Protein 1WPN (pdb70)

Structure (mmCIF, N/CA/C/O backbone):
data_1WPN
#
_entry.id   1WPN
#
_cell.length_a   48.140
_cell.length_b   60.970
_cell.length_c   74.060
_cell.angle_alpha   90.00
_cell.angle_beta   99.99
_cell.angle_gamma   90.00
#
_symmetry.space_group_name_H-M   'P 1 21 1'
#
loop_
_entity.id
_entity.type
_entity.pdbx_description
1 polymer 'Manganese-dependent inorganic pyrophosphatase'
2 non-polymer 'MANGANESE (II) ION'
3 non-polymer 'SULFATE ION'
4 water water
#
loop_
_atom_site.group_PDB
_atom_site.id
_atom_site.type_symbol
_atom_site.label_atom_id
_atom_site.label_alt_id
_atom_site.label_comp_id
_atom_site.label_asym_id
_atom_site.label_entity_id
_atom_site.label_seq_id
_atom_site.pdbx_PDB_ins_code
_atom_site.Cartn_x
_atom_site.Cartn_y
_atom_site.Cartn_z
_atom_site.occupancy
_atom_site.B_iso_or_equiv
_atom_site.auth_seq_id
_atom_site.auth_comp_id
_atom_site.auth_asym_id
_atom_site.auth_atom_id
_atom_site.pdbx_PDB_model_num
ATOM 1 N N . GLU A 1 2 ? 5.733 -17.024 6.899 1.00 28.69 2 GLU A N 1
ATOM 2 C CA . GLU A 1 2 ? 5.723 -16.104 5.734 1.00 27.52 2 GLU A CA 1
ATOM 3 C C . GLU A 1 2 ? 7.117 -15.492 5.457 1.00 24.75 2 GLU A C 1
ATOM 4 O O . GLU A 1 2 ? 7.837 -15.072 6.381 1.00 24.31 2 GLU A O 1
ATOM 10 N N . LYS A 1 3 ? 7.464 -15.426 4.176 1.00 20.73 3 LYS A N 1
ATOM 11 C CA . LYS A 1 3 ? 8.808 -15.002 3.761 1.00 19.07 3 LYS A CA 1
ATOM 12 C C . LYS A 1 3 ? 9.031 -13.514 3.951 1.00 17.83 3 LYS A C 1
ATOM 13 O O . LYS A 1 3 ? 8.188 -12.699 3.593 1.00 19.27 3 LYS A O 1
ATOM 19 N N . ILE A 1 4 ? 10.199 -13.160 4.480 1.00 15.63 4 ILE A N 1
ATOM 20 C CA . ILE A 1 4 ? 10.620 -11.756 4.537 1.00 15.27 4 ILE A CA 1
ATOM 21 C C . ILE A 1 4 ? 12.008 -11.595 3.904 1.00 13.22 4 ILE A C 1
ATOM 22 O O . ILE A 1 4 ? 12.795 -12.534 3.871 1.00 13.76 4 ILE A O 1
ATOM 27 N N . LEU A 1 5 ? 12.264 -10.402 3.373 1.00 11.19 5 LEU A N 1
ATOM 28 C CA . LEU A 1 5 ? 13.586 -10.020 2.911 1.00 9.44 5 LEU A CA 1
ATOM 29 C C . LEU A 1 5 ? 14.257 -9.075 3.880 1.00 9.19 5 LEU A C 1
ATOM 30 O O . LEU A 1 5 ? 13.590 -8.209 4.452 1.00 9.95 5 LEU A O 1
ATOM 35 N N . ILE A 1 6 ? 15.551 -9.251 4.082 1.00 9.10 6 ILE A N 1
ATOM 36 C CA . ILE A 1 6 ? 16.371 -8.386 4.988 1.00 8.44 6 ILE A CA 1
ATOM 37 C C . ILE A 1 6 ? 17.445 -7.750 4.126 1.00 8.47 6 ILE A C 1
ATOM 38 O O . ILE A 1 6 ? 18.181 -8.470 3.466 1.00 9.27 6 ILE A O 1
ATOM 43 N N . PHE A 1 7 ? 17.597 -6.430 4.162 1.00 8.10 7 PHE A N 1
ATOM 44 C CA . PHE A 1 7 ? 18.610 -5.790 3.310 1.00 8.36 7 PHE A CA 1
ATOM 45 C C . PHE A 1 7 ? 19.085 -4.496 3.959 1.00 7.64 7 PHE A C 1
ATOM 46 O O . PHE A 1 7 ? 18.345 -3.842 4.744 1.00 8.00 7 PHE A O 1
ATOM 54 N N . GLY A 1 8 ? 20.309 -4.128 3.598 1.00 7.73 8 GLY A N 1
ATOM 55 C CA . GLY A 1 8 ? 20.841 -2.811 3.861 1.00 7.47 8 GLY A CA 1
ATOM 56 C C . GLY A 1 8 ? 20.679 -1.880 2.667 1.00 8.29 8 GLY A C 1
ATOM 57 O O . GLY A 1 8 ? 19.768 -2.060 1.823 1.00 9.20 8 GLY A O 1
ATOM 58 N N . HIS A 1 9 ? 21.510 -0.835 2.669 1.00 7.61 9 HIS A N 1
ATOM 59 C CA . HIS A 1 9 ? 21.280 0.255 1.729 1.00 8.94 9 HIS A CA 1
ATOM 60 C C . HIS A 1 9 ? 21.803 0.022 0.302 1.00 9.08 9 HIS A C 1
ATOM 61 O O . HIS A 1 9 ? 22.612 -0.880 0.035 1.00 9.67 9 HIS A O 1
ATOM 68 N N A GLN A 1 10 ? 21.353 0.885 -0.610 0.50 10.45 10 GLN A N 1
ATOM 69 N N B GLN A 1 10 ? 21.359 0.900 -0.594 0.50 10.79 10 GLN A N 1
ATOM 70 C CA A GLN A 1 10 ? 21.953 1.024 -1.963 0.50 11.73 10 GLN A CA 1
ATOM 71 C CA B GLN A 1 10 ? 21.963 1.075 -1.931 0.50 12.43 10 GLN A CA 1
ATOM 72 C C A GLN A 1 10 ? 23.414 1.385 -1.800 0.50 12.00 10 GLN A C 1
ATOM 73 C C B GLN A 1 10 ? 23.437 1.369 -1.779 0.50 12.30 10 GLN A C 1
ATOM 74 O O A GLN A 1 10 ? 23.794 1.970 -0.792 0.50 12.28 10 GLN A O 1
ATOM 75 O O B GLN A 1 10 ? 23.854 1.883 -0.749 0.50 12.38 10 GLN A O 1
ATOM 86 N N . ASN A 1 11 ? 24.222 1.087 -2.823 1.00 12.67 11 ASN A N 1
ATOM 87 C CA . ASN A 1 11 ? 25.683 1.254 -2.733 1.00 13.21 11 ASN A CA 1
ATOM 88 C C . ASN A 1 11 ? 26.233 0.507 -1.500 1.00 12.27 11 ASN A C 1
ATOM 89 O O . ASN A 1 11 ? 26.725 1.111 -0.529 1.00 12.58 11 ASN A O 1
ATOM 94 N N . PRO A 1 12 ? 26.035 -0.800 -1.482 1.00 11.45 12 PRO A N 1
ATOM 95 C CA . PRO A 1 12 ? 26.295 -1.537 -0.232 1.00 12.14 12 PRO A CA 1
ATOM 96 C C . PRO A 1 12 ? 27.721 -1.437 0.282 1.00 10.47 12 PRO A C 1
ATOM 97 O O . PRO A 1 12 ? 28.677 -1.465 -0.562 1.00 12.12 12 PRO A O 1
ATOM 101 N N . ASP A 1 13 ? 27.851 -1.352 1.610 1.00 9.74 13 ASP A N 1
ATOM 102 C CA . ASP A 1 13 ? 29.144 -1.491 2.235 1.00 9.71 13 ASP A CA 1
ATOM 103 C C . ASP A 1 13 ? 29.135 -2.820 3.009 1.00 8.40 13 ASP A C 1
ATOM 104 O O . ASP A 1 13 ? 28.127 -3.546 3.053 1.00 8.89 13 ASP A O 1
ATOM 109 N N . THR A 1 14 ? 30.258 -3.102 3.652 1.00 8.63 14 THR A N 1
ATOM 110 C CA . THR A 1 14 ? 30.439 -4.360 4.321 1.00 8.85 14 THR A CA 1
ATOM 111 C C . THR A 1 14 ? 29.419 -4.536 5.454 1.00 8.93 14 THR A C 1
ATOM 112 O O . THR A 1 14 ? 28.875 -5.626 5.625 1.00 9.25 14 THR A O 1
ATOM 116 N N . ASP A 1 15 ? 29.113 -3.482 6.220 1.00 8.33 15 ASP A N 1
ATOM 117 C CA . ASP A 1 15 ? 28.122 -3.623 7.282 1.00 7.88 15 ASP A CA 1
ATOM 118 C C . ASP A 1 15 ? 26.760 -3.978 6.661 1.00 8.60 15 ASP A C 1
ATOM 119 O O . ASP A 1 15 ? 26.031 -4.806 7.197 1.00 8.77 15 ASP A O 1
ATOM 124 N N . THR A 1 16 ? 26.377 -3.302 5.576 1.00 7.56 16 THR A N 1
ATOM 125 C CA . THR A 1 16 ? 25.079 -3.546 4.994 1.00 8.59 16 THR A CA 1
ATOM 126 C C . THR A 1 16 ? 24.944 -4.956 4.442 1.00 8.45 16 THR A C 1
ATOM 127 O O . THR A 1 16 ? 23.829 -5.516 4.485 1.00 9.46 16 THR A O 1
ATOM 131 N N . ILE A 1 17 ? 26.033 -5.545 3.929 1.00 8.92 17 ILE A N 1
ATOM 132 C CA . ILE A 1 17 ? 25.926 -6.917 3.446 1.00 8.53 17 ILE A CA 1
ATOM 133 C C . ILE A 1 17 ? 25.975 -7.906 4.622 1.00 8.57 17 ILE A C 1
ATOM 134 O O . ILE A 1 17 ? 25.137 -8.814 4.729 1.00 9.32 17 ILE A O 1
ATOM 139 N N . CYS A 1 18 ? 26.962 -7.735 5.487 1.00 8.70 18 CYS A N 1
ATOM 140 C CA . CYS A 1 18 ? 27.210 -8.687 6.550 1.00 9.72 18 CYS A CA 1
ATOM 141 C C . CYS A 1 18 ? 26.093 -8.676 7.596 1.00 8.83 18 CYS A C 1
ATOM 142 O O . CYS A 1 18 ? 25.713 -9.744 8.097 1.00 9.75 18 CYS A O 1
ATOM 145 N N . SER A 1 19 ? 25.553 -7.489 7.911 1.00 8.96 19 SER A N 1
ATOM 146 C CA . SER A 1 19 ? 24.468 -7.424 8.894 1.00 8.89 19 SER A CA 1
ATOM 147 C C . SER A 1 19 ? 23.179 -8.011 8.320 1.00 8.12 19 SER A C 1
ATOM 148 O O . SER A 1 19 ? 22.397 -8.563 9.071 1.00 9.28 19 SER A O 1
ATOM 151 N N . ALA A 1 20 ? 22.943 -7.918 7.012 1.00 8.67 20 ALA A N 1
ATOM 152 C CA . ALA A 1 20 ? 21.767 -8.583 6.395 1.00 8.73 20 ALA A CA 1
ATOM 153 C C . ALA A 1 20 ? 21.928 -10.091 6.541 1.00 8.79 20 ALA A C 1
ATOM 154 O O . ALA A 1 20 ? 21.003 -10.769 6.945 1.00 8.46 20 ALA A O 1
ATOM 156 N N . ILE A 1 21 ? 23.114 -10.632 6.235 1.00 9.14 21 ILE A N 1
ATOM 157 C CA . ILE A 1 21 ? 23.347 -12.075 6.362 1.00 9.59 21 ILE A CA 1
ATOM 158 C C . ILE A 1 21 ? 23.213 -12.508 7.812 1.00 9.71 21 ILE A C 1
ATOM 159 O O . ILE A 1 21 ? 22.545 -13.507 8.101 1.00 10.57 21 ILE A O 1
ATOM 164 N N . ALA A 1 22 ? 23.804 -11.750 8.755 1.00 9.26 22 ALA A N 1
ATOM 165 C CA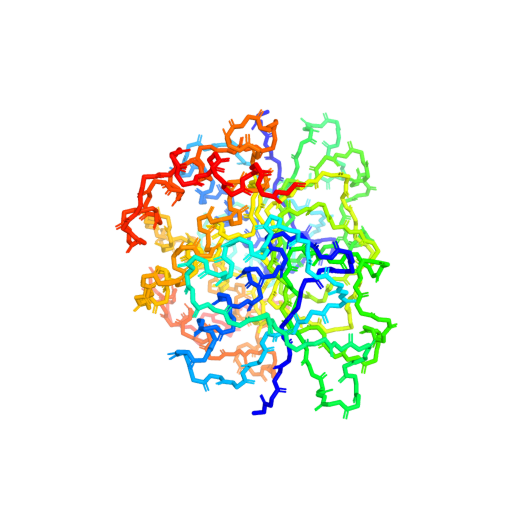 . ALA A 1 22 ? 23.790 -12.136 10.150 1.00 10.25 22 ALA A CA 1
ATOM 166 C C . ALA A 1 22 ? 22.390 -12.057 10.733 1.00 10.56 22 ALA A C 1
ATOM 167 O O . ALA A 1 22 ? 21.955 -12.988 11.437 1.00 12.05 22 ALA A O 1
ATOM 169 N N . TYR A 1 23 ? 21.637 -10.990 10.442 1.00 10.18 23 TYR A N 1
ATOM 170 C CA . TYR A 1 23 ? 20.309 -10.906 11.047 1.00 10.18 23 TYR A CA 1
ATOM 171 C C . TYR A 1 23 ? 19.381 -11.952 10.414 1.00 10.41 23 TYR A C 1
ATOM 172 O O . TYR A 1 23 ? 18.546 -12.515 11.104 1.00 12.04 23 TYR A O 1
ATOM 181 N N . ALA A 1 24 ? 19.544 -12.288 9.134 1.00 9.94 24 ALA A N 1
ATOM 182 C CA . ALA A 1 24 ? 18.721 -13.372 8.561 1.00 9.88 24 ALA A CA 1
ATOM 183 C C . ALA A 1 24 ? 19.054 -14.694 9.274 1.00 11.75 24 ALA A C 1
ATOM 184 O O . ALA A 1 24 ? 18.153 -15.498 9.557 1.00 12.67 24 ALA A O 1
ATOM 186 N N . ASP A 1 25 ? 20.325 -14.922 9.605 1.00 12.85 25 ASP A N 1
ATOM 187 C CA . ASP A 1 25 ? 20.711 -16.125 10.350 1.00 14.04 25 ASP A CA 1
ATOM 188 C C . ASP A 1 25 ? 20.025 -16.165 11.707 1.00 13.88 25 ASP A C 1
ATOM 189 O O . ASP A 1 25 ? 19.447 -17.204 12.091 1.00 16.36 25 ASP A O 1
ATOM 194 N N . LEU A 1 26 ? 20.058 -15.068 12.453 1.00 13.32 26 LEU A N 1
ATOM 195 C CA . LEU A 1 26 ? 19.384 -15.014 13.733 1.00 13.70 26 LEU A CA 1
ATOM 196 C C . LEU A 1 26 ? 17.906 -15.251 13.603 1.00 15.01 26 LEU A C 1
ATOM 197 O O . LEU A 1 26 ? 17.364 -16.091 14.342 1.00 16.30 26 LEU A O 1
ATOM 202 N N A LYS A 1 27 ? 17.253 -14.571 12.669 0.50 14.75 27 LYS A N 1
ATOM 203 N N B LYS A 1 27 ? 17.250 -14.557 12.667 0.50 14.54 27 LYS A N 1
ATOM 204 C CA A LYS A 1 27 ? 15.821 -14.755 12.443 0.50 15.64 27 LYS A CA 1
ATOM 205 C CA B LYS A 1 27 ? 15.796 -14.688 12.483 0.50 15.25 27 LYS A CA 1
ATOM 206 C C A LYS A 1 27 ? 15.509 -16.208 12.167 0.50 17.02 27 LYS A C 1
ATOM 207 C C B LYS A 1 27 ? 15.422 -16.118 12.056 0.50 16.94 27 LYS A C 1
ATOM 208 O O A LYS A 1 27 ? 14.612 -16.813 12.773 0.50 17.37 27 LYS A O 1
ATOM 209 O O B LYS A 1 27 ? 14.388 -16.632 12.512 0.50 17.70 27 LYS A O 1
ATOM 220 N N . ASN A 1 28 ? 16.258 -16.784 11.249 1.00 16.53 28 ASN A N 1
ATOM 221 C CA . ASN A 1 28 ? 16.014 -18.182 10.841 1.00 18.71 28 ASN A CA 1
ATOM 222 C C . ASN A 1 28 ? 16.233 -19.156 11.999 1.00 19.62 28 ASN A C 1
ATOM 223 O O . ASN A 1 28 ? 15.430 -20.098 12.177 1.00 21.35 28 ASN A O 1
ATOM 228 N N A LYS A 1 29 ? 17.285 -18.942 12.797 0.50 20.15 29 LYS A N 1
ATOM 229 N N B LYS A 1 29 ? 17.231 -18.899 12.844 0.50 20.47 29 LYS A N 1
ATOM 230 C CA A LYS A 1 29 ? 17.501 -19.750 13.999 0.50 21.30 29 LYS A CA 1
ATOM 231 C CA B LYS A 1 29 ? 17.465 -19.733 14.024 0.50 22.00 29 LYS A CA 1
ATOM 232 C C A LYS A 1 29 ? 16.285 -19.65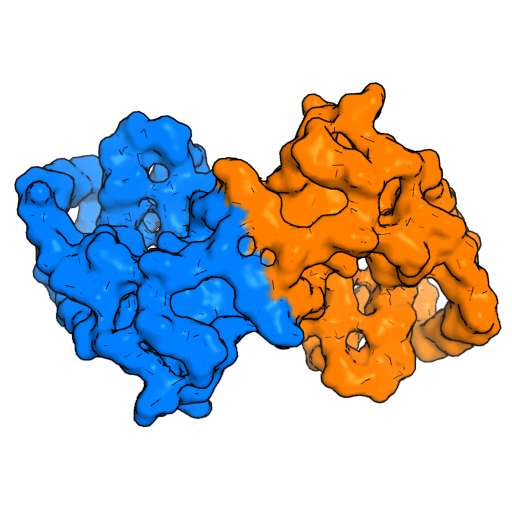0 14.938 0.50 22.05 29 LYS A C 1
ATOM 233 C C B LYS A 1 29 ? 16.413 -19.536 15.108 0.50 22.60 29 LYS A C 1
ATOM 234 O O A LYS A 1 29 ? 15.949 -20.648 15.600 0.50 23.49 29 LYS A O 1
ATOM 235 O O B LYS A 1 29 ? 16.349 -20.318 16.078 0.50 23.93 29 LYS A O 1
ATOM 246 N N . LEU A 1 30 ? 15.593 -18.506 14.963 1.00 23.24 30 LEU A N 1
ATOM 247 C CA . LEU A 1 30 ? 14.450 -18.260 15.870 1.00 24.45 30 LEU A CA 1
ATOM 248 C C . LEU A 1 30 ? 13.114 -18.718 15.257 1.00 25.41 30 LEU A C 1
ATOM 249 O O . LEU A 1 30 ? 12.043 -18.400 15.798 1.00 27.73 30 LEU A O 1
ATOM 254 N N . GLY A 1 31 ? 13.186 -19.387 14.107 1.00 25.58 31 GLY A N 1
ATOM 255 C CA . GLY A 1 31 ? 12.019 -19.983 13.453 1.00 25.47 31 GLY A CA 1
ATOM 256 C C . GLY A 1 31 ? 11.287 -19.161 12.394 1.00 25.80 31 GLY A C 1
ATOM 257 O O . GLY A 1 31 ? 10.191 -19.518 11.946 1.00 27.17 31 GLY A O 1
ATOM 258 N N . PHE A 1 32 ? 11.904 -18.078 11.924 1.00 23.41 32 PHE A N 1
ATOM 259 C CA . PHE A 1 32 ? 11.267 -17.258 10.905 1.00 22.49 32 PHE A CA 1
ATOM 260 C C . PHE A 1 32 ? 11.744 -17.714 9.523 1.00 19.50 32 PHE A C 1
ATOM 261 O O . PHE A 1 32 ? 12.425 -18.726 9.372 1.00 18.80 32 PHE A O 1
ATOM 269 N N . ASN A 1 33 ? 11.352 -16.967 8.517 1.00 17.44 33 ASN A N 1
ATOM 270 C CA . ASN A 1 33 ? 11.660 -17.344 7.145 1.00 16.51 33 ASN A CA 1
ATOM 271 C C . ASN A 1 33 ? 12.201 -16.112 6.410 1.00 15.64 33 ASN A C 1
ATOM 272 O O . ASN A 1 33 ? 11.450 -15.359 5.776 1.00 16.43 33 ASN A O 1
ATOM 277 N N . ALA A 1 34 ? 13.514 -15.930 6.515 1.00 14.14 34 ALA A N 1
ATOM 278 C CA . ALA A 1 34 ? 14.138 -14.687 6.122 1.00 13.08 34 ALA A CA 1
ATOM 279 C C . ALA A 1 34 ? 15.219 -14.983 5.108 1.00 12.50 34 ALA A C 1
ATOM 280 O O . ALA A 1 34 ? 15.953 -15.985 5.252 1.00 15.08 34 ALA A O 1
ATOM 282 N N . GLU A 1 35 ? 15.366 -14.113 4.107 1.00 11.35 35 GLU A N 1
ATOM 283 C CA . GLU A 1 35 ? 16.484 -14.196 3.134 1.00 11.25 35 GLU A CA 1
ATOM 284 C C . GLU A 1 35 ? 17.211 -12.858 3.147 1.00 10.23 35 GLU A C 1
ATOM 285 O O . GLU A 1 35 ? 16.551 -11.827 2.982 1.00 10.80 35 GLU A O 1
ATOM 291 N N . PRO A 1 36 ? 18.542 -12.847 3.293 1.00 10.31 36 PRO A N 1
ATOM 292 C CA . PRO A 1 36 ? 19.292 -11.602 3.158 1.00 9.63 36 PRO A CA 1
ATOM 293 C C . PRO A 1 36 ? 19.444 -11.292 1.676 1.00 9.48 36 PRO A C 1
ATOM 294 O O . PRO A 1 36 ? 19.741 -12.205 0.857 1.00 11.45 36 PRO A O 1
ATOM 298 N N . VAL A 1 37 ? 19.228 -10.040 1.273 1.00 8.99 37 VAL A N 1
ATOM 299 C CA . VAL A 1 37 ? 19.400 -9.637 -0.112 1.00 8.79 37 VAL A CA 1
ATOM 300 C C . VAL A 1 37 ? 20.230 -8.359 -0.158 1.00 8.63 37 VAL A C 1
ATOM 301 O O . VAL A 1 37 ? 20.561 -7.810 0.922 1.00 9.74 37 VAL A O 1
ATOM 305 N N . ARG A 1 38 ? 20.621 -7.951 -1.371 1.00 9.34 38 ARG A N 1
ATOM 306 C CA . ARG A 1 38 ? 21.392 -6.722 -1.568 1.00 9.68 38 ARG A CA 1
ATOM 307 C C . ARG A 1 38 ? 20.796 -5.874 -2.651 1.00 9.57 38 ARG A C 1
ATOM 308 O O . ARG A 1 38 ? 20.054 -6.397 -3.506 1.00 10.57 38 ARG A O 1
ATOM 316 N N . LEU A 1 39 ? 21.140 -4.588 -2.610 1.00 9.64 39 LEU A N 1
ATOM 317 C CA . LEU A 1 39 ? 20.567 -3.606 -3.531 1.00 10.85 39 LEU A CA 1
ATOM 318 C C . LEU A 1 39 ? 21.557 -3.089 -4.548 1.00 12.39 39 LEU A C 1
ATOM 319 O O . LEU A 1 39 ? 21.191 -2.244 -5.361 1.00 13.81 39 LEU A O 1
ATOM 324 N N . GLY A 1 40 ? 22.813 -3.543 -4.521 1.00 11.06 40 GLY A N 1
ATOM 325 C CA . GLY A 1 40 ? 23.788 -3.142 -5.540 1.00 12.16 40 GLY A CA 1
ATOM 326 C C . GLY A 1 40 ? 24.983 -4.072 -5.457 1.00 13.10 40 GLY A C 1
ATOM 327 O O . GLY A 1 40 ? 24.988 -5.083 -4.747 1.00 13.12 40 GLY A O 1
ATOM 328 N N . GLN A 1 41 ? 26.024 -3.708 -6.178 1.00 14.47 41 GLN A N 1
ATOM 329 C CA . GLN A 1 41 ? 27.215 -4.537 -6.280 1.00 15.47 41 GLN A CA 1
ATOM 330 C C . GLN A 1 41 ? 28.059 -4.557 -5.007 1.00 15.16 41 GLN A C 1
ATOM 331 O O . GLN A 1 41 ? 28.158 -3.556 -4.294 1.00 18.40 41 GLN A O 1
ATOM 337 N N . VAL A 1 42 ? 28.678 -5.704 -4.752 1.00 13.77 42 VAL A N 1
ATOM 338 C CA . VAL A 1 42 ? 29.547 -5.919 -3.589 1.00 14.88 42 VAL A CA 1
ATOM 339 C C . VAL A 1 42 ? 30.926 -5.362 -3.907 1.00 15.02 42 VAL A C 1
ATOM 340 O O . VAL A 1 42 ? 31.505 -5.699 -4.972 1.00 16.47 42 VAL A O 1
ATOM 344 N N . ASN A 1 43 ? 31.473 -4.535 -3.042 1.00 13.50 43 ASN A N 1
ATOM 345 C CA . ASN A 1 43 ? 32.822 -4.017 -3.251 1.00 13.67 43 ASN A CA 1
ATOM 346 C C . ASN A 1 43 ? 33.933 -5.014 -2.835 1.00 13.59 43 ASN A C 1
ATOM 347 O O . ASN A 1 43 ? 33.656 -6.082 -2.265 1.00 13.04 43 ASN A O 1
ATOM 352 N N . GLY A 1 44 ? 35.192 -4.676 -3.158 1.00 14.22 44 GLY A N 1
ATOM 353 C CA . GLY A 1 44 ? 36.265 -5.618 -2.878 1.00 13.66 44 GLY A CA 1
ATOM 354 C C . GLY A 1 44 ? 36.564 -5.910 -1.436 1.00 13.37 44 GLY A C 1
ATOM 355 O O . GLY A 1 44 ? 37.016 -6.983 -1.087 1.00 14.38 44 GLY A O 1
ATOM 356 N N . GLU A 1 45 ? 36.327 -4.915 -0.580 1.00 12.64 45 GLU A N 1
ATOM 357 C CA . GLU A 1 45 ? 36.460 -5.146 0.825 1.00 12.66 45 GLU A CA 1
ATOM 358 C C . GLU A 1 45 ? 35.443 -6.184 1.330 1.00 12.54 45 GLU A C 1
ATOM 359 O O . GLU A 1 45 ? 35.807 -7.136 1.999 1.00 12.35 45 GLU A O 1
ATOM 365 N N . THR A 1 46 ? 34.173 -5.972 1.007 1.00 10.89 46 THR A N 1
ATOM 366 C CA . THR A 1 46 ? 33.146 -6.924 1.375 1.00 10.90 46 THR A CA 1
ATOM 367 C C . THR A 1 46 ? 33.413 -8.304 0.745 1.00 10.32 46 THR A C 1
ATOM 368 O O . THR A 1 46 ? 33.242 -9.327 1.418 1.00 10.88 46 THR A O 1
ATOM 372 N N . GLN A 1 47 ? 33.890 -8.303 -0.518 1.00 10.61 47 GLN A N 1
ATOM 373 C CA . GLN A 1 47 ? 34.156 -9.572 -1.188 1.00 12.32 47 GLN A CA 1
ATOM 374 C C . GLN A 1 47 ? 35.246 -10.370 -0.454 1.00 12.87 47 GLN A C 1
ATOM 375 O O . GLN A 1 47 ? 35.154 -11.599 -0.363 1.00 12.49 47 GLN A O 1
ATOM 381 N N . TYR A 1 48 ? 36.280 -9.689 0.056 1.00 12.58 48 TYR A N 1
ATOM 382 C CA . TYR A 1 48 ? 37.277 -10.372 0.871 1.00 12.56 48 TYR A CA 1
ATOM 383 C C . TYR A 1 48 ? 36.682 -11.087 2.076 1.00 12.14 48 TYR A C 1
ATOM 384 O O . TYR A 1 48 ? 37.008 -12.234 2.386 1.00 12.37 48 TYR A O 1
ATOM 393 N N . ALA A 1 49 ? 35.760 -10.394 2.764 1.00 11.83 49 ALA A N 1
ATOM 394 C CA . ALA A 1 49 ? 35.157 -10.952 3.946 1.00 10.63 49 ALA A CA 1
ATOM 395 C C . ALA A 1 49 ? 34.295 -12.163 3.567 1.00 10.91 49 ALA A C 1
ATOM 396 O O . ALA A 1 49 ? 34.340 -13.181 4.222 1.00 12.02 49 ALA A O 1
ATOM 398 N N . LEU A 1 50 ? 33.497 -12.021 2.507 1.00 10.37 50 LEU A N 1
ATOM 399 C CA . LEU A 1 50 ? 32.642 -13.144 2.095 1.00 11.56 50 LEU A CA 1
ATOM 400 C C . LEU A 1 50 ? 33.506 -14.348 1.703 1.00 10.86 50 LEU A C 1
ATOM 401 O O . LEU A 1 50 ? 33.195 -15.480 1.960 1.00 12.38 50 LEU A O 1
ATOM 406 N N . ASP A 1 51 ? 34.600 -14.085 0.995 1.00 11.56 51 ASP A N 1
ATOM 407 C CA . ASP A 1 51 ? 35.435 -15.194 0.539 1.00 12.45 51 ASP A CA 1
ATOM 408 C C . ASP A 1 51 ? 36.181 -15.824 1.708 1.00 12.84 51 ASP A C 1
ATOM 409 O O . ASP A 1 51 ? 36.302 -17.047 1.792 1.00 15.22 51 ASP A O 1
ATOM 414 N N . TYR A 1 52 ? 36.665 -15.005 2.648 1.00 12.55 52 TYR A N 1
ATOM 415 C CA . TYR A 1 52 ? 37.429 -15.519 3.767 1.00 13.82 52 TYR A CA 1
ATOM 416 C C . TYR A 1 52 ? 36.568 -16.420 4.649 1.00 14.37 52 TYR A C 1
ATOM 417 O O . TYR A 1 52 ? 37.025 -17.472 5.114 1.00 15.61 52 TYR A O 1
ATOM 426 N N . PHE A 1 53 ? 35.328 -15.992 4.890 1.00 13.52 53 PHE A N 1
ATOM 427 C CA . PHE A 1 53 ? 34.411 -16.724 5.771 1.00 13.07 53 PHE A CA 1
ATOM 428 C C . PHE A 1 53 ? 33.426 -17.620 4.998 1.00 13.85 53 PHE A C 1
ATOM 429 O O . PHE A 1 53 ? 32.470 -18.109 5.568 1.00 14.44 53 PHE A O 1
ATOM 437 N N . LYS A 1 54 ? 33.713 -17.874 3.721 1.00 13.62 54 LYS A N 1
ATOM 438 C CA . LYS A 1 54 ? 32.999 -18.886 2.907 1.00 14.11 54 LYS A CA 1
ATOM 439 C C . LYS A 1 54 ? 31.488 -18.649 2.933 1.00 12.83 54 LYS A C 1
ATOM 440 O O . LYS A 1 54 ? 30.668 -19.557 3.169 1.00 12.67 54 LYS A O 1
ATOM 446 N N . GLN A 1 55 ? 31.113 -17.407 2.646 1.00 12.91 55 GLN A N 1
ATOM 447 C CA . GLN A 1 55 ? 29.709 -16.990 2.585 1.00 11.89 55 GLN A CA 1
ATOM 448 C C . GLN A 1 55 ? 29.437 -16.476 1.165 1.00 11.35 55 GLN A C 1
ATOM 449 O O . GLN A 1 55 ? 30.258 -15.795 0.541 1.00 12.88 55 GLN A O 1
ATOM 455 N N A GLU A 1 56 ? 28.253 -16.763 0.670 0.50 13.20 56 GLU A N 1
ATOM 456 N N B GLU A 1 56 ? 28.284 -16.835 0.598 0.50 13.09 56 GLU A N 1
ATOM 457 C CA A GLU A 1 56 ? 27.865 -16.281 -0.636 0.50 13.19 56 GLU A CA 1
ATOM 458 C CA B GLU A 1 56 ? 27.879 -16.288 -0.711 0.50 13.08 56 GLU A CA 1
ATOM 459 C C A GLU A 1 56 ? 27.318 -14.854 -0.558 0.50 12.93 56 GLU A C 1
ATOM 460 C C B GLU A 1 56 ? 27.385 -14.827 -0.620 0.50 12.16 56 GLU A C 1
ATOM 461 O O A GLU A 1 56 ? 26.662 -14.465 0.411 0.50 13.80 56 GLU A O 1
ATOM 462 O O B GLU A 1 56 ? 26.841 -14.379 0.396 0.50 12.98 56 GLU A O 1
ATOM 473 N N A SER A 1 57 ? 27.555 -14.085 -1.607 0.50 12.88 57 SER A N 1
ATOM 474 N N B SER A 1 57 ? 27.538 -14.091 -1.714 0.50 11.51 57 SER A N 1
ATOM 475 C CA A SER A 1 57 ? 26.965 -12.769 -1.699 0.50 12.44 57 SER A CA 1
ATOM 476 C CA B SER A 1 57 ? 26.899 -12.794 -1.794 0.50 10.58 57 SER A CA 1
ATOM 477 C C A SER A 1 57 ? 25.434 -12.874 -1.766 0.50 11.14 57 SER A C 1
ATOM 478 C C B SER A 1 57 ? 25.394 -12.971 -1.686 0.50 10.12 57 SER A C 1
ATOM 479 O O A SER A 1 57 ? 24.895 -13.630 -2.599 0.50 12.06 57 SER A O 1
ATOM 480 O O B SER A 1 57 ? 24.825 -13.902 -2.279 0.50 11.43 57 SER A O 1
ATOM 485 N N . PRO A 1 58 ? 24.721 -12.096 -0.938 1.00 10.97 58 PRO A N 1
ATOM 486 C CA . PRO A 1 58 ? 23.242 -12.102 -0.978 1.00 11.17 58 PRO A CA 1
ATOM 487 C C . PRO A 1 58 ? 22.695 -11.871 -2.401 1.00 11.19 58 PRO A C 1
ATOM 488 O O . PRO A 1 58 ? 23.310 -11.172 -3.218 1.00 12.29 58 PRO A O 1
ATOM 492 N N . ARG A 1 59 ? 21.547 -12.450 -2.699 1.00 10.44 59 ARG A N 1
ATOM 493 C CA . ARG A 1 59 ? 20.917 -12.237 -3.998 1.00 11.42 59 ARG A CA 1
ATOM 494 C C . ARG A 1 59 ? 20.622 -10.730 -4.230 1.00 11.16 59 ARG A C 1
ATOM 495 O O . ARG A 1 59 ? 20.164 -10.019 -3.291 1.00 11.04 59 ARG A O 1
ATOM 503 N N . LEU A 1 60 ? 20.895 -10.240 -5.443 1.00 11.70 60 LEU A N 1
ATOM 504 C CA . LEU A 1 60 ? 20.610 -8.874 -5.831 1.00 11.53 60 LEU A CA 1
ATOM 505 C C . LEU A 1 60 ? 19.145 -8.728 -6.185 1.00 13.16 60 LEU A C 1
ATOM 506 O O . LEU A 1 60 ? 18.616 -9.525 -6.973 1.00 13.65 60 LEU A O 1
ATOM 511 N N . VAL A 1 61 ? 18.490 -7.717 -5.613 1.00 12.14 61 VAL A N 1
ATOM 512 C CA . VAL A 1 61 ? 17.107 -7.387 -5.962 1.00 13.23 61 VAL A CA 1
ATOM 513 C C . VAL A 1 61 ? 16.977 -5.929 -6.292 1.00 12.80 61 VAL A C 1
ATOM 514 O O . VAL A 1 61 ? 17.800 -5.116 -5.853 1.00 13.98 61 VAL A O 1
ATOM 518 N N . GLU A 1 62 ? 15.968 -5.608 -7.125 1.00 13.27 62 GLU A N 1
ATOM 519 C CA . GLU A 1 62 ? 15.614 -4.227 -7.438 1.00 15.34 62 GLU A CA 1
ATOM 520 C C . GLU A 1 62 ? 14.350 -3.797 -6.703 1.00 15.03 62 GLU A C 1
ATOM 521 O O . GLU A 1 62 ? 14.168 -2.600 -6.450 1.00 15.18 62 GLU A O 1
ATOM 527 N N . THR A 1 63 ? 13.478 -4.757 -6.425 1.00 14.59 63 THR A N 1
ATOM 528 C CA . THR A 1 63 ? 12.187 -4.485 -5.776 1.00 15.17 63 THR A CA 1
ATOM 529 C C . THR A 1 63 ? 11.876 -5.576 -4.787 1.00 14.08 63 THR A C 1
ATOM 530 O O . THR A 1 63 ? 12.401 -6.681 -4.903 1.00 15.93 63 THR A O 1
ATOM 534 N N . ALA A 1 64 ? 10.996 -5.290 -3.824 1.00 14.10 64 ALA A N 1
ATOM 535 C CA . ALA A 1 64 ? 10.616 -6.287 -2.856 1.00 14.32 64 ALA A CA 1
ATOM 536 C C . ALA A 1 64 ? 9.140 -6.665 -2.970 1.00 15.35 64 ALA A C 1
ATOM 537 O O . ALA A 1 64 ? 8.803 -7.768 -2.609 1.00 16.74 64 ALA A O 1
ATOM 539 N N . ALA A 1 65 ? 8.270 -5.751 -3.410 1.00 16.66 65 ALA A N 1
ATOM 540 C CA . ALA A 1 65 ? 6.814 -5.987 -3.321 1.00 17.44 65 ALA A CA 1
ATOM 541 C C . ALA A 1 65 ? 6.304 -7.133 -4.195 1.00 18.44 65 ALA A C 1
ATOM 542 O O . ALA A 1 65 ? 5.284 -7.735 -3.920 1.00 19.43 65 ALA A O 1
ATOM 544 N N . ASN A 1 66 ? 7.045 -7.442 -5.235 1.00 18.37 66 ASN A N 1
ATOM 545 C CA . ASN A 1 66 ? 6.728 -8.611 -6.069 1.00 18.77 66 ASN A CA 1
ATOM 546 C C . ASN A 1 66 ? 7.019 -9.930 -5.403 1.00 18.72 66 ASN A C 1
ATOM 547 O O . ASN A 1 66 ? 6.566 -10.990 -5.853 1.00 21.67 66 ASN A O 1
ATOM 552 N N . GLU A 1 67 ? 7.800 -9.904 -4.311 1.00 18.25 67 GLU A N 1
ATOM 553 C CA . GLU A 1 67 ? 8.193 -11.139 -3.634 1.00 17.26 67 GLU A CA 1
ATOM 554 C C . GLU A 1 67 ? 7.555 -11.318 -2.253 1.00 16.61 67 GLU A C 1
ATOM 555 O O . GLU A 1 67 ? 7.275 -12.450 -1.811 1.00 17.73 67 GLU A O 1
ATOM 561 N N . VAL A 1 68 ? 7.468 -10.216 -1.489 1.00 15.70 68 VAL A N 1
ATOM 562 C CA . VAL A 1 68 ? 7.069 -10.318 -0.086 1.00 15.48 68 VAL A CA 1
ATOM 563 C C . VAL A 1 68 ? 6.147 -9.175 0.310 1.00 14.78 68 VAL A C 1
ATOM 564 O O . VAL A 1 68 ? 6.046 -8.165 -0.383 1.00 17.22 68 VAL A O 1
ATOM 568 N N . ASN A 1 69 ? 5.533 -9.320 1.485 1.00 15.54 69 ASN A N 1
ATOM 569 C CA . ASN A 1 69 ? 4.726 -8.239 1.993 1.00 16.90 69 ASN A CA 1
ATOM 570 C C . ASN A 1 69 ? 5.477 -7.390 3.025 1.00 15.74 69 ASN A C 1
ATOM 571 O O . ASN A 1 69 ? 5.099 -6.228 3.273 1.00 17.42 69 ASN A O 1
ATOM 576 N N . GLY A 1 70 ? 6.523 -7.963 3.610 1.00 13.75 70 GLY A N 1
ATOM 577 C CA . GLY A 1 70 ? 7.211 -7.259 4.702 1.00 12.91 70 GLY A CA 1
ATOM 578 C C . GLY A 1 70 ? 8.713 -7.439 4.550 1.00 12.52 70 GLY A C 1
ATOM 579 O O . GLY A 1 70 ? 9.205 -8.469 4.072 1.00 13.06 70 GLY A O 1
ATOM 580 N N . VAL A 1 71 ? 9.452 -6.426 5.008 1.00 11.13 71 VAL A N 1
ATOM 581 C CA . VAL A 1 71 ? 10.913 -6.407 4.911 1.00 9.92 71 VAL A CA 1
ATOM 582 C C . VAL A 1 71 ? 11.494 -5.949 6.267 1.00 9.12 71 VAL A C 1
ATOM 583 O O . VAL A 1 71 ? 10.815 -5.326 7.102 1.00 10.26 71 VAL A O 1
ATOM 587 N N . ILE A 1 72 ? 12.773 -6.233 6.452 1.00 8.57 72 ILE A N 1
ATOM 588 C CA . ILE A 1 72 ? 13.564 -5.698 7.574 1.00 8.07 72 ILE A CA 1
ATOM 589 C C . ILE A 1 72 ? 14.734 -4.917 6.988 1.00 7.08 72 ILE A C 1
ATOM 590 O O . ILE A 1 72 ? 15.444 -5.413 6.098 1.00 7.90 72 ILE A O 1
ATOM 595 N N . LEU A 1 73 ? 14.903 -3.701 7.485 1.00 7.60 73 LEU A N 1
ATOM 596 C CA . LEU A 1 73 ? 16.035 -2.876 7.085 1.00 7.90 73 LEU A CA 1
ATOM 597 C C . LEU A 1 73 ? 17.162 -2.993 8.068 1.00 7.11 73 LEU A C 1
ATOM 598 O O . LEU A 1 73 ? 16.899 -2.904 9.283 1.00 7.75 73 LEU A O 1
ATOM 603 N N . VAL A 1 74 ? 18.383 -3.201 7.578 1.00 7.30 74 VAL A N 1
ATOM 604 C CA . VAL A 1 74 ? 19.564 -3.098 8.446 1.00 7.34 74 VAL A CA 1
ATOM 605 C C . VAL A 1 74 ? 20.425 -1.963 7.960 1.00 6.58 74 VAL A C 1
ATOM 606 O O . VAL A 1 74 ? 20.505 -1.714 6.728 1.00 7.16 74 VAL A O 1
ATOM 610 N N . ASP A 1 75 ? 21.095 -1.285 8.899 1.00 6.27 75 ASP A N 1
ATOM 611 C CA . ASP A 1 75 ? 22.138 -0.306 8.574 1.00 7.22 75 ASP A CA 1
ATOM 612 C C . ASP A 1 75 ? 21.631 0.916 7.823 1.00 6.83 75 ASP A C 1
ATOM 613 O O . ASP A 1 75 ? 22.452 1.697 7.298 1.00 8.30 75 ASP A O 1
ATOM 618 N N . HIS A 1 76 ? 20.318 1.128 7.776 1.00 6.90 76 HIS A N 1
ATOM 619 C CA . HIS A 1 76 ? 19.788 2.351 7.151 1.00 6.83 76 HIS A CA 1
ATOM 620 C C . HIS A 1 76 ? 18.320 2.451 7.552 1.00 6.85 76 HIS A C 1
ATOM 621 O O . HIS A 1 76 ? 17.687 1.468 7.919 1.00 8.14 76 HIS A O 1
ATOM 628 N N . ASN A 1 77 ? 17.785 3.667 7.399 1.00 7.67 77 ASN A N 1
ATOM 629 C CA . ASN A 1 77 ? 16.365 3.889 7.431 1.00 7.77 77 ASN A CA 1
ATOM 630 C C . ASN A 1 77 ? 15.886 4.867 6.361 1.00 7.95 77 ASN A C 1
ATOM 631 O O . ASN A 1 77 ? 14.733 4.790 5.931 1.00 9.61 77 ASN A O 1
ATOM 636 N N . GLU A 1 78 ? 16.740 5.793 5.926 1.00 8.15 78 GLU A N 1
ATOM 637 C CA . GLU A 1 78 ? 16.270 6.861 5.025 1.00 8.22 78 GLU A CA 1
ATOM 638 C C . GLU A 1 78 ? 15.774 6.298 3.698 1.00 9.16 78 GLU A C 1
ATOM 639 O O . GLU A 1 78 ? 16.450 5.472 3.108 1.00 9.60 78 GLU A O 1
ATOM 645 N N . ARG A 1 79 ? 14.626 6.784 3.225 1.00 8.97 79 ARG A N 1
ATOM 646 C CA . ARG A 1 79 ? 14.013 6.169 2.062 1.00 10.92 79 ARG A CA 1
ATOM 647 C C . ARG A 1 79 ? 14.896 6.214 0.818 1.00 10.46 79 ARG A C 1
ATOM 648 O O . ARG A 1 79 ? 14.912 5.226 0.071 1.00 10.96 79 ARG A O 1
ATOM 656 N N . GLN A 1 80 ? 15.693 7.266 0.651 1.00 9.78 80 GLN A N 1
ATOM 657 C CA . GLN A 1 80 ? 16.512 7.390 -0.555 1.00 11.07 80 GLN A CA 1
ATOM 658 C C . GLN A 1 80 ? 17.692 6.452 -0.524 1.00 11.21 80 GLN A C 1
ATOM 659 O O . GLN A 1 80 ? 18.321 6.234 -1.558 1.00 12.78 80 GLN A O 1
ATOM 665 N N . GLN A 1 81 ? 17.992 5.858 0.640 1.00 10.08 81 GLN A N 1
ATOM 666 C CA . GLN A 1 81 ? 19.052 4.839 0.748 1.00 9.60 81 GLN A CA 1
ATOM 667 C C . GLN A 1 81 ? 18.484 3.434 0.587 1.00 9.19 81 GLN A C 1
ATOM 668 O O . GLN A 1 81 ? 19.236 2.468 0.526 1.00 10.66 81 GLN A O 1
ATOM 674 N N . SER A 1 82 ? 17.152 3.318 0.544 1.00 9.69 82 SER A N 1
ATOM 675 C CA . SER A 1 82 ? 16.524 2.009 0.630 1.00 10.15 82 SER A CA 1
ATOM 676 C C . SER A 1 82 ? 16.073 1.475 -0.742 1.00 10.64 82 SER A C 1
ATOM 677 O O . SER A 1 82 ? 16.465 1.985 -1.814 1.00 11.58 82 SER A O 1
ATOM 680 N N . ILE A 1 83 ? 15.301 0.393 -0.727 1.00 10.76 83 ILE A N 1
ATOM 681 C CA . ILE A 1 83 ? 14.866 -0.198 -2.019 1.00 12.29 83 ILE A CA 1
ATOM 682 C C . ILE A 1 83 ? 13.848 0.747 -2.666 1.00 13.37 83 ILE A C 1
ATOM 683 O O . ILE A 1 83 ? 13.126 1.469 -1.973 1.00 12.76 83 ILE A O 1
ATOM 688 N N . LYS A 1 84 ? 13.790 0.726 -3.996 1.00 14.42 84 LYS A N 1
ATOM 689 C CA . LYS A 1 84 ? 12.992 1.727 -4.669 1.00 16.94 84 LYS A CA 1
ATOM 690 C C . LYS A 1 84 ? 11.513 1.670 -4.381 1.00 16.42 84 LYS A C 1
ATOM 691 O O . LYS A 1 84 ? 10.856 2.715 -4.403 1.00 17.63 84 LYS A O 1
ATOM 697 N N . ASP A 1 85 ? 10.998 0.487 -4.092 1.00 15.64 85 ASP A N 1
ATOM 698 C CA . ASP A 1 85 ? 9.608 0.318 -3.752 1.00 16.53 85 ASP A CA 1
ATOM 699 C C . ASP A 1 85 ? 9.329 0.114 -2.285 1.00 16.56 85 ASP A C 1
ATOM 700 O O . ASP A 1 85 ? 8.358 -0.547 -1.914 1.00 16.54 85 ASP A O 1
ATOM 705 N N . ILE A 1 86 ? 10.167 0.741 -1.457 1.00 15.95 86 ILE A N 1
ATOM 706 C CA . ILE A 1 86 ? 10.008 0.601 0.005 1.00 16.76 86 ILE A CA 1
ATOM 707 C C . ILE A 1 86 ? 8.610 1.052 0.478 1.00 17.78 86 ILE A C 1
ATOM 708 O O . ILE A 1 86 ? 8.063 0.519 1.436 1.00 17.12 86 ILE A O 1
ATOM 713 N N . GLU A 1 87 ? 7.995 1.996 -0.239 1.00 19.50 87 GLU A N 1
ATOM 714 C CA . GLU A 1 87 ? 6.695 2.494 0.218 1.00 21.00 87 GLU A CA 1
ATOM 715 C C . GLU A 1 87 ? 5.576 1.489 -0.106 1.00 21.02 87 GLU A C 1
ATOM 716 O O . GLU A 1 87 ? 4.467 1.623 0.410 1.00 22.73 87 GLU A O 1
ATOM 722 N N . GLU A 1 88 ? 5.870 0.443 -0.891 1.00 20.63 88 GLU A N 1
ATOM 723 C CA . GLU A 1 88 ? 4.909 -0.609 -1.239 1.00 21.35 88 GLU A CA 1
ATOM 724 C C . GLU A 1 88 ? 4.941 -1.888 -0.397 1.00 20.57 88 GLU A C 1
ATOM 725 O O . GLU A 1 88 ? 4.223 -2.854 -0.669 1.00 20.38 88 GLU A O 1
ATOM 731 N N . VAL A 1 89 ? 5.829 -1.913 0.609 1.00 17.59 89 VAL A N 1
ATOM 732 C CA . VAL A 1 89 ? 5.933 -3.038 1.530 1.00 16.32 89 VAL A CA 1
ATOM 733 C C . VAL A 1 89 ? 5.849 -2.547 2.971 1.00 15.38 89 VAL A C 1
ATOM 734 O O . VAL A 1 89 ? 6.098 -1.387 3.240 1.00 17.54 89 VAL A O 1
ATOM 738 N N . GLN A 1 90 ? 5.518 -3.430 3.873 1.00 13.91 90 GLN A N 1
ATOM 739 C CA . GLN A 1 90 ? 5.542 -3.054 5.298 1.00 13.82 90 GLN A CA 1
ATOM 740 C C . GLN A 1 90 ? 6.957 -3.197 5.819 1.00 12.68 90 GLN A C 1
ATOM 741 O O . GLN A 1 90 ? 7.612 -4.211 5.571 1.00 12.78 90 GLN A O 1
ATOM 747 N N . VAL A 1 91 ? 7.435 -2.160 6.501 1.00 12.14 91 VAL A N 1
ATOM 748 C CA . VAL A 1 91 ? 8.729 -2.237 7.209 1.00 10.61 91 VAL A CA 1
ATOM 749 C C . VAL A 1 91 ? 8.469 -2.848 8.574 1.00 9.49 91 VAL A C 1
ATOM 750 O O . VAL A 1 91 ? 7.853 -2.211 9.447 1.00 11.21 91 VAL A O 1
ATOM 754 N N . LEU A 1 92 ? 8.864 -4.098 8.751 1.00 9.39 92 LEU A N 1
ATOM 755 C CA . LEU A 1 92 ? 8.578 -4.818 9.976 1.00 10.22 92 LEU A CA 1
ATOM 756 C C . LEU A 1 92 ? 9.529 -4.425 11.094 1.00 9.44 92 LEU A C 1
ATOM 757 O O . LEU A 1 92 ? 9.153 -4.383 12.269 1.00 10.12 92 LEU A O 1
ATOM 762 N N . GLU A 1 93 ? 10.798 -4.215 10.738 1.00 8.17 93 GLU A N 1
ATOM 763 C CA . GLU A 1 93 ? 11.850 -3.912 11.727 1.00 8.57 93 GLU A CA 1
ATOM 764 C C . GLU A 1 93 ? 12.918 -3.097 11.027 1.00 8.87 93 GLU A C 1
ATOM 765 O O . GLU A 1 93 ? 13.105 -3.224 9.799 1.00 9.36 93 GLU A O 1
ATOM 771 N N . VAL A 1 94 ? 13.632 -2.308 11.839 1.00 7.59 94 VAL A N 1
ATOM 772 C CA . VAL A 1 94 ? 14.846 -1.585 11.405 1.00 7.30 94 VAL A CA 1
ATOM 773 C C . VAL A 1 94 ? 15.886 -1.811 12.475 1.00 7.61 94 VAL A C 1
ATOM 774 O O . VAL A 1 94 ? 15.579 -1.597 13.667 1.00 7.88 94 VAL A O 1
ATOM 778 N N . ILE A 1 95 ? 17.091 -2.244 12.086 1.00 7.25 95 ILE A N 1
ATOM 779 C CA . ILE A 1 95 ? 18.209 -2.301 13.051 1.00 7.47 95 ILE A CA 1
ATOM 780 C C . ILE A 1 95 ? 19.278 -1.365 12.506 1.00 7.28 95 ILE A C 1
ATOM 781 O O . ILE A 1 95 ? 19.735 -1.610 11.400 1.00 7.92 95 ILE A O 1
ATOM 786 N N . ASP A 1 96 ? 19.674 -0.327 13.233 1.00 6.41 96 ASP A N 1
ATOM 787 C CA . ASP A 1 96 ? 20.515 0.724 12.599 1.00 6.82 96 ASP A CA 1
ATOM 788 C C . ASP A 1 96 ? 21.300 1.495 13.646 1.00 6.80 96 ASP A C 1
ATOM 789 O O . ASP A 1 96 ? 21.075 1.378 14.847 1.00 8.13 96 ASP A O 1
ATOM 794 N N . HIS A 1 97 ? 22.243 2.310 13.164 1.00 7.34 97 HIS A N 1
ATOM 795 C CA . HIS A 1 97 ? 23.100 3.103 14.027 1.00 7.12 97 HIS A CA 1
ATOM 796 C C . HIS A 1 97 ? 23.257 4.533 13.519 1.00 6.96 97 HIS A C 1
ATOM 797 O O . HIS A 1 97 ? 24.218 5.190 13.837 1.00 9.30 97 HIS A O 1
ATOM 804 N N . HIS A 1 98 ? 22.279 5.021 12.741 1.00 8.04 98 HIS A N 1
ATOM 805 C CA . HIS A 1 98 ? 22.345 6.355 12.152 1.00 8.35 98 HIS A CA 1
ATOM 806 C C . HIS A 1 98 ? 21.249 7.255 12.658 1.00 7.84 98 HIS A C 1
ATOM 807 O O . HIS A 1 98 ? 20.303 6.811 13.343 1.00 9.22 98 HIS A O 1
ATOM 814 N N . ARG A 1 99 ? 21.327 8.530 12.314 1.00 8.23 99 ARG A N 1
ATOM 815 C CA . ARG A 1 99 ? 20.183 9.440 12.565 1.00 8.28 99 ARG A CA 1
ATOM 816 C C . ARG A 1 99 ? 18.951 8.913 11.825 1.00 8.71 99 ARG A C 1
ATOM 817 O O . ARG A 1 99 ? 19.073 8.103 10.879 1.00 8.35 99 ARG A O 1
ATOM 825 N N . ILE A 1 100 ? 17.772 9.351 12.268 1.00 8.09 100 ILE A N 1
ATOM 826 C CA . ILE A 1 100 ? 16.516 8.986 11.597 1.00 7.44 100 ILE A CA 1
ATOM 827 C C . ILE A 1 100 ? 16.050 10.149 10.757 1.00 8.07 100 ILE A C 1
ATOM 828 O O . ILE A 1 100 ? 15.983 11.278 11.255 1.00 9.61 100 ILE A O 1
ATOM 833 N N . ALA A 1 101 ? 15.783 9.872 9.478 1.00 8.59 101 ALA A N 1
ATOM 834 C CA . ALA A 1 101 ? 15.286 10.933 8.608 1.00 8.55 101 ALA A CA 1
ATOM 835 C C . ALA A 1 101 ? 14.638 10.317 7.403 1.00 8.60 101 ALA A C 1
ATOM 836 O O . ALA A 1 101 ? 14.942 9.188 7.057 1.00 9.74 101 ALA A O 1
ATOM 838 N N . ASN A 1 102 ? 13.767 11.083 6.720 1.00 8.02 102 ASN A N 1
ATOM 839 C CA . ASN A 1 102 ? 13.188 10.556 5.476 1.00 8.52 102 ASN A CA 1
ATOM 840 C C . ASN A 1 102 ? 12.595 9.166 5.642 1.00 8.73 102 ASN A C 1
ATOM 841 O O . ASN A 1 102 ? 12.704 8.313 4.763 1.00 9.15 102 ASN A O 1
ATOM 846 N N . PHE A 1 103 ? 11.883 8.986 6.744 1.00 9.36 103 PHE A N 1
ATOM 847 C CA . PHE A 1 103 ? 11.415 7.663 7.130 1.00 9.21 103 PHE A CA 1
ATOM 848 C C . PHE A 1 103 ? 10.149 7.814 7.920 1.00 8.84 103 PHE A C 1
ATOM 849 O O . PHE A 1 103 ? 10.121 8.467 8.970 1.00 11.29 103 PHE A O 1
ATOM 857 N N . GLU A 1 104 ? 9.075 7.162 7.489 1.00 9.03 104 GLU A N 1
ATOM 858 C CA . GLU A 1 104 ? 7.849 7.102 8.277 1.00 10.19 104 GLU A CA 1
ATOM 859 C C . GLU A 1 104 ? 7.201 5.752 8.039 1.00 10.06 104 GLU A C 1
ATOM 860 O O . GLU A 1 104 ? 7.393 5.119 6.978 1.00 11.88 104 GLU A O 1
ATOM 866 N N . THR A 1 105 ? 6.375 5.326 8.984 1.00 9.93 105 THR A N 1
ATOM 867 C CA . THR A 1 105 ? 5.617 4.096 8.792 1.00 10.23 105 THR A CA 1
ATOM 868 C C . THR A 1 105 ? 4.142 4.405 9.078 1.00 10.18 105 THR A C 1
ATOM 869 O O . THR A 1 105 ? 3.815 5.303 9.903 1.00 10.19 105 THR A O 1
ATOM 873 N N . ALA A 1 106 ? 3.255 3.590 8.489 1.00 10.10 106 ALA A N 1
ATOM 874 C CA . ALA A 1 106 ? 1.844 3.676 8.830 1.00 10.56 106 ALA A CA 1
ATOM 875 C C . ALA A 1 106 ? 1.528 2.934 10.128 1.00 9.87 106 ALA A C 1
ATOM 876 O O . ALA A 1 106 ? 0.573 3.309 10.849 1.00 11.58 106 ALA A O 1
ATOM 878 N N . GLU A 1 107 ? 2.276 1.861 10.425 1.00 10.37 107 GLU A N 1
ATOM 879 C CA . GLU A 1 107 ? 2.004 0.979 11.566 1.00 9.80 107 GLU A CA 1
ATOM 880 C C . GLU A 1 107 ? 3.206 0.916 12.499 1.00 9.38 107 GLU A C 1
ATOM 881 O O . GLU A 1 107 ? 4.338 1.229 12.110 1.00 10.24 107 GLU A O 1
ATOM 887 N N . PRO A 1 108 ? 2.983 0.476 13.725 1.00 8.92 108 PRO A N 1
ATOM 888 C CA . PRO A 1 108 ? 4.095 0.170 14.633 1.00 8.72 108 PRO A CA 1
ATOM 889 C C . PRO A 1 108 ? 5.072 -0.849 14.062 1.00 8.53 108 PRO A C 1
ATOM 890 O O . PRO A 1 108 ? 4.740 -1.598 13.114 1.00 9.58 108 PRO A O 1
ATOM 894 N N . LEU A 1 109 ? 6.274 -0.880 14.661 1.00 9.06 109 LEU A N 1
ATOM 895 C CA . LEU A 1 109 ? 7.318 -1.776 14.167 1.00 8.75 109 LEU A CA 1
ATOM 896 C C . LEU A 1 109 ? 8.344 -1.984 15.289 1.00 8.47 109 LEU A C 1
ATOM 897 O O . LEU A 1 109 ? 8.278 -1.311 16.344 1.00 9.59 109 LEU A O 1
ATOM 902 N N . TYR A 1 110 ? 9.268 -2.916 15.081 1.00 8.53 110 TYR A N 1
ATOM 903 C CA . TYR A 1 110 ? 10.450 -3.056 15.928 1.00 7.92 110 TYR A CA 1
ATOM 904 C C . TYR A 1 110 ? 11.561 -2.167 15.366 1.00 8.03 110 TYR A C 1
ATOM 905 O O . TYR A 1 110 ? 12.117 -2.493 14.304 1.00 9.58 110 TYR A O 1
ATOM 914 N N . TYR A 1 111 ? 11.793 -1.009 15.947 1.00 7.63 111 TYR A N 1
ATOM 915 C CA . TYR A 1 111 ? 12.841 -0.079 15.509 1.00 7.73 111 TYR A CA 1
ATOM 916 C C . TYR A 1 111 ? 13.903 -0.073 16.597 1.00 7.75 111 TYR A C 1
ATOM 917 O O . TYR A 1 111 ? 13.617 0.234 17.741 1.00 9.64 111 TYR A O 1
ATOM 926 N N . ARG A 1 112 ? 15.115 -0.515 16.234 1.00 8.34 112 ARG A N 1
ATOM 927 C CA . ARG A 1 112 ? 16.212 -0.568 17.195 1.00 8.86 112 ARG A CA 1
ATOM 928 C C . ARG A 1 112 ? 17.382 0.186 16.600 1.00 8.22 112 ARG A C 1
ATOM 929 O O . ARG A 1 112 ? 18.109 -0.300 15.696 1.00 8.77 112 ARG A O 1
ATOM 937 N N . ALA A 1 113 ? 17.590 1.423 17.033 1.00 8.46 113 ALA A N 1
ATOM 938 C CA . ALA A 1 113 ? 18.818 2.183 16.698 1.00 7.87 113 ALA A CA 1
ATOM 939 C C . ALA A 1 113 ? 19.594 2.382 17.984 1.00 7.37 113 ALA A C 1
ATOM 940 O O . ALA A 1 113 ? 19.024 2.647 19.046 1.00 7.85 113 ALA A O 1
ATOM 942 N N . GLU A 1 114 ? 20.906 2.220 17.898 1.00 7.79 114 GLU A N 1
ATOM 943 C CA . GLU A 1 114 ? 21.767 2.504 19.040 1.00 8.59 114 GLU A CA 1
ATOM 944 C C . GLU A 1 114 ? 22.901 3.385 18.504 1.00 9.37 114 GLU A C 1
ATOM 945 O O . GLU A 1 114 ? 23.357 3.248 17.343 1.00 9.76 114 GLU A O 1
ATOM 951 N N . PRO A 1 115 ? 23.402 4.320 19.330 1.00 10.18 115 PRO A N 1
ATOM 952 C CA . PRO A 1 115 ? 24.445 5.252 18.893 1.00 10.96 115 PRO A CA 1
ATOM 953 C C . PRO A 1 115 ? 25.838 4.650 19.006 1.00 11.76 115 PRO A C 1
ATOM 954 O O . PRO A 1 115 ? 26.702 5.087 19.779 1.00 14.05 115 PRO A O 1
ATOM 958 N N . VAL A 1 116 ? 26.022 3.584 18.246 1.00 9.88 116 VAL A N 1
ATOM 959 C CA . VAL A 1 116 ? 27.287 2.879 18.132 1.00 10.15 116 VAL A CA 1
ATOM 960 C C . VAL A 1 116 ? 27.815 2.990 16.702 1.00 9.07 116 VAL A C 1
ATOM 961 O O . VAL A 1 116 ? 27.143 3.565 15.803 1.00 10.30 116 VAL A O 1
ATOM 965 N N . GLY A 1 117 ? 29.015 2.443 16.481 1.00 9.54 117 GLY A N 1
ATOM 966 C CA . GLY A 1 117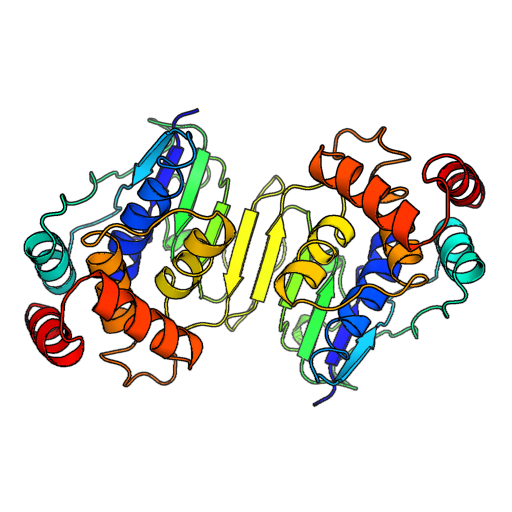 ? 29.645 2.660 15.189 1.00 10.31 117 GLY A CA 1
ATOM 967 C C . GLY A 1 117 ? 29.322 1.648 14.108 1.00 10.43 117 GLY A C 1
ATOM 968 O O . GLY A 1 117 ? 29.772 1.850 12.988 1.00 13.01 117 GLY A O 1
ATOM 969 N N . CYS A 1 118 ? 28.512 0.626 14.405 1.00 9.71 118 CYS A N 1
ATOM 970 C CA . CYS A 1 118 ? 28.270 -0.417 13.391 1.00 8.98 118 CYS A CA 1
ATOM 971 C C . CYS A 1 118 ? 27.023 -1.192 13.731 1.00 9.19 118 CYS A C 1
ATOM 972 O O . CYS A 1 118 ? 26.770 -1.439 14.909 1.00 10.17 118 CYS A O 1
ATOM 975 N N . THR A 1 119 ? 26.241 -1.589 12.720 1.00 7.44 119 THR A N 1
ATOM 976 C CA . THR A 1 119 ? 25.017 -2.378 12.996 1.00 8.49 119 THR A CA 1
ATOM 977 C C . THR A 1 119 ? 25.351 -3.712 13.641 1.00 8.92 119 THR A C 1
ATOM 978 O O . THR A 1 119 ? 24.604 -4.211 14.510 1.00 8.64 119 THR A O 1
ATOM 982 N N . ALA A 1 120 ? 26.501 -4.283 13.266 1.00 8.86 120 ALA A N 1
ATOM 983 C CA . ALA A 1 120 ? 26.834 -5.628 13.753 1.00 9.51 120 ALA A CA 1
ATOM 984 C C . ALA A 1 120 ? 27.060 -5.654 15.290 1.00 8.95 120 ALA A C 1
ATOM 985 O O . ALA A 1 120 ? 26.841 -6.692 15.908 1.00 10.86 120 ALA A O 1
ATOM 987 N N . THR A 1 121 ? 27.436 -4.521 15.891 1.00 9.21 121 THR A N 1
ATOM 988 C CA . THR A 1 121 ? 27.583 -4.425 17.340 1.00 9.61 121 THR A CA 1
ATOM 989 C C . THR A 1 121 ? 26.231 -4.618 18.004 1.00 9.63 121 THR A C 1
ATOM 990 O O . THR A 1 121 ? 26.137 -5.195 19.093 1.00 11.06 121 THR A O 1
ATOM 994 N N . ILE A 1 122 ? 25.186 -4.057 17.409 1.00 9.24 122 ILE A N 1
ATOM 995 C CA . ILE A 1 122 ? 23.822 -4.241 17.879 1.00 9.72 122 ILE A CA 1
ATOM 996 C C . ILE A 1 122 ? 23.379 -5.694 17.712 1.00 10.02 122 ILE A C 1
ATOM 997 O O . ILE A 1 122 ? 22.823 -6.306 18.614 1.00 11.55 122 ILE A O 1
ATOM 1002 N N . LEU A 1 123 ? 23.663 -6.267 16.539 1.00 9.26 123 LEU A N 1
ATOM 1003 C CA . LEU A 1 123 ? 23.251 -7.661 16.300 1.00 10.86 123 LEU A CA 1
ATOM 1004 C C . LEU A 1 123 ? 23.939 -8.625 17.271 1.00 11.99 123 LEU A C 1
ATOM 1005 O O . LEU A 1 123 ? 23.329 -9.620 17.716 1.00 12.25 123 LEU A O 1
ATOM 1010 N N . ASN A 1 124 ? 25.185 -8.317 17.653 1.00 11.97 124 ASN A N 1
ATOM 1011 C CA . ASN A 1 124 ? 25.918 -9.125 18.624 1.00 12.59 124 ASN A CA 1
ATOM 1012 C C . ASN A 1 124 ? 25.108 -9.182 19.933 1.00 12.52 124 ASN A C 1
ATOM 1013 O O . ASN A 1 124 ? 24.939 -10.284 20.514 1.00 14.92 124 ASN A O 1
ATOM 1018 N N A LYS A 1 125 ? 24.608 -8.025 20.401 0.50 11.00 125 LYS A N 1
ATOM 1019 N N B LYS A 1 125 ? 24.614 -8.023 20.393 0.33 12.21 125 LYS A N 1
ATOM 1020 C CA A LYS A 1 125 ? 23.725 -8.016 21.578 0.50 12.52 125 LYS A CA 1
ATOM 1021 C CA B LYS A 1 125 ? 23.723 -7.978 21.559 0.33 13.41 125 LYS A CA 1
ATOM 1022 C C A LYS A 1 125 ? 22.479 -8.838 21.353 0.50 12.91 125 LYS A C 1
ATOM 1023 C C B LYS A 1 125 ? 22.504 -8.852 21.342 0.33 13.69 125 LYS A C 1
ATOM 1024 O O A LYS A 1 125 ? 22.007 -9.499 22.284 0.50 14.87 125 LYS A O 1
ATOM 1025 O O B LYS A 1 125 ? 22.109 -9.590 22.248 0.50 15.51 125 LYS A O 1
ATOM 1036 N N . MET A 1 126 ? 21.909 -8.773 20.148 1.00 14.42 126 MET A N 1
ATOM 1037 C CA . MET A 1 126 ? 20.665 -9.514 19.851 1.00 14.06 126 MET A CA 1
ATOM 1038 C C . MET A 1 126 ? 20.848 -11.029 19.869 1.00 13.67 126 MET A C 1
ATOM 1039 O O . MET A 1 126 ? 19.952 -11.750 20.375 1.00 15.20 126 MET A O 1
ATOM 1044 N N . TYR A 1 127 ? 21.976 -11.533 19.372 1.00 14.27 127 TYR A N 1
ATOM 1045 C CA . TYR A 1 127 ? 22.276 -12.958 19.538 1.00 14.91 127 TYR A CA 1
ATOM 1046 C C . TYR A 1 127 ? 22.256 -13.361 21.012 1.00 15.73 127 TYR A C 1
ATOM 1047 O O . TYR A 1 127 ? 21.637 -14.373 21.380 1.00 17.05 127 TYR A O 1
ATOM 1056 N N . LYS A 1 128 ? 22.922 -12.577 21.844 1.00 15.23 128 LYS A N 1
ATOM 1057 C CA . LYS A 1 128 ? 23.067 -12.912 23.256 1.00 17.01 128 LYS A CA 1
ATOM 1058 C C . LYS A 1 128 ? 21.729 -12.794 23.973 1.00 17.06 128 LYS A C 1
ATOM 1059 O O . LYS A 1 128 ? 21.393 -13.655 24.777 1.00 17.65 128 LYS A O 1
ATOM 1065 N N . GLU A 1 129 ? 20.913 -11.780 23.644 1.00 17.79 129 GLU A N 1
ATOM 1066 C CA . GLU A 1 129 ? 19.564 -11.583 24.213 1.00 18.12 129 GLU A CA 1
ATOM 1067 C C . GLU A 1 129 ? 18.658 -12.802 23.892 1.00 19.22 129 GLU A C 1
ATOM 1068 O O . GLU A 1 129 ? 17.784 -13.200 24.683 1.00 20.94 129 GLU A O 1
ATOM 1074 N N . ASN A 1 130 ? 18.904 -13.418 22.751 1.00 19.31 130 ASN A N 1
ATOM 1075 C CA . ASN A 1 130 ? 18.088 -14.552 22.326 1.00 19.68 130 ASN A CA 1
ATOM 1076 C C . ASN A 1 130 ? 18.713 -15.907 22.631 1.00 20.97 130 ASN A C 1
ATOM 1077 O O . ASN A 1 130 ? 18.142 -16.932 22.235 1.00 21.98 130 ASN A O 1
ATOM 1082 N N . ASN A 1 131 ? 19.860 -15.921 23.314 1.00 21.80 131 ASN A N 1
ATOM 1083 C CA . ASN A 1 131 ? 20.618 -17.161 23.579 1.00 22.35 131 ASN A CA 1
ATOM 1084 C C . ASN A 1 131 ? 20.915 -18.033 22.348 1.00 21.77 131 ASN A C 1
ATOM 1085 O O . ASN A 1 131 ? 20.829 -19.272 22.372 1.00 22.64 131 ASN A O 1
ATOM 1090 N N . VAL A 1 132 ? 21.266 -17.386 21.233 1.00 19.84 132 VAL A N 1
ATOM 1091 C CA . VAL A 1 132 ? 21.560 -18.091 19.996 1.00 19.41 132 VAL A CA 1
ATOM 1092 C C . VAL A 1 132 ? 23.049 -17.999 19.761 1.00 19.04 132 VAL A C 1
ATOM 1093 O O . VAL A 1 132 ? 23.598 -16.902 19.792 1.00 17.24 132 VAL A O 1
ATOM 1097 N N . LYS A 1 133 ? 23.709 -19.131 19.550 1.00 19.64 133 LYS A N 1
ATOM 1098 C CA . LYS A 1 133 ? 25.139 -19.185 19.316 1.00 19.99 133 LYS A CA 1
ATOM 1099 C C . LYS A 1 133 ? 25.448 -18.521 17.960 1.00 19.12 133 LYS A C 1
ATOM 1100 O O . LYS A 1 133 ? 24.762 -18.782 16.953 1.00 19.33 133 LYS A O 1
ATOM 1106 N N . ILE A 1 134 ? 26.488 -17.703 17.935 1.00 18.11 134 ILE A N 1
ATOM 1107 C CA . ILE A 1 134 ? 26.977 -17.152 16.682 1.00 18.33 134 ILE A CA 1
ATOM 1108 C C . ILE A 1 134 ? 27.959 -18.134 16.075 1.00 18.86 134 ILE A C 1
ATOM 1109 O O . ILE A 1 134 ? 29.011 -18.413 16.651 1.00 18.68 134 ILE A O 1
ATOM 1114 N N . GLU A 1 135 ? 27.647 -18.646 14.889 1.00 18.03 135 GLU A N 1
ATOM 1115 C CA . GLU A 1 135 ? 28.555 -19.578 14.228 1.00 18.70 135 GLU A CA 1
ATOM 1116 C C . GLU A 1 135 ? 29.819 -18.846 13.814 1.00 16.50 135 GLU A C 1
ATOM 1117 O O . GLU A 1 135 ? 29.780 -17.623 13.540 1.00 16.46 135 GLU A O 1
ATOM 1123 N N . LYS A 1 136 ? 30.940 -19.551 13.747 1.00 17.42 136 LYS A N 1
ATOM 1124 C CA . LYS A 1 136 ? 32.253 -19.010 13.380 1.00 16.82 136 LYS A CA 1
ATOM 1125 C C . LYS A 1 136 ? 32.239 -18.066 12.174 1.00 16.04 136 LYS A C 1
ATOM 1126 O O . LYS A 1 136 ? 32.771 -16.966 12.228 1.00 16.14 136 LYS A O 1
ATOM 1132 N N A GLU A 1 137 ? 31.565 -18.497 11.113 0.50 14.56 137 GLU A N 1
ATOM 1133 N N B GLU A 1 137 ? 31.617 -18.475 11.068 0.50 13.84 137 GLU A N 1
ATOM 1134 C CA A GLU A 1 137 ? 31.537 -17.782 9.853 0.50 14.78 137 GLU A CA 1
ATOM 1135 C CA B GLU A 1 137 ? 31.678 -17.642 9.869 0.50 13.50 137 GLU A CA 1
ATOM 1136 C C A GLU A 1 137 ? 30.742 -16.482 9.973 0.50 13.93 137 GLU A C 1
ATOM 1137 C C B GLU A 1 137 ? 30.749 -16.421 9.982 0.50 13.19 137 GLU A C 1
ATOM 1138 O O A GLU A 1 137 ? 31.147 -15.448 9.433 0.50 14.12 137 GLU A O 1
ATOM 1139 O O B GLU A 1 137 ? 31.072 -15.364 9.441 0.50 13.40 137 GLU A O 1
ATOM 1150 N N . ILE A 1 138 ? 29.639 -16.552 10.708 1.00 12.81 138 ILE A N 1
ATOM 1151 C CA . ILE A 1 138 ? 28.788 -15.384 10.942 1.00 13.02 138 ILE A CA 1
ATOM 1152 C C . ILE A 1 138 ? 29.542 -14.378 11.831 1.00 12.30 138 ILE A C 1
ATOM 1153 O O . ILE A 1 138 ? 29.485 -13.176 11.592 1.00 12.54 138 ILE A O 1
ATOM 1158 N N . ALA A 1 139 ? 30.270 -14.874 12.833 1.00 13.21 139 ALA A N 1
ATOM 1159 C CA . ALA A 1 139 ? 31.064 -13.968 13.663 1.00 12.05 139 ALA A CA 1
ATOM 1160 C C . ALA A 1 139 ? 32.104 -13.284 12.823 1.00 12.30 139 ALA A C 1
ATOM 1161 O O . ALA A 1 139 ? 32.366 -12.100 13.030 1.00 12.63 139 ALA A O 1
ATOM 1163 N N . GLY A 1 140 ? 32.693 -13.997 11.860 1.00 12.32 140 GLY A N 1
ATOM 1164 C CA . GLY A 1 140 ? 33.626 -13.399 10.959 1.00 11.87 140 GLY A CA 1
ATOM 1165 C C . GLY A 1 140 ? 33.045 -12.271 10.131 1.00 11.14 140 GLY A C 1
ATOM 1166 O O . GLY A 1 140 ? 33.675 -11.219 9.982 1.00 12.11 140 GLY A O 1
ATOM 1167 N N . LEU A 1 141 ? 31.836 -12.471 9.613 1.00 11.64 141 LEU A N 1
ATOM 1168 C CA . LEU A 1 141 ? 31.171 -11.389 8.891 1.00 10.47 141 LEU A CA 1
ATOM 1169 C C . LEU A 1 141 ? 30.826 -10.202 9.814 1.00 9.62 141 LEU A C 1
ATOM 1170 O O . LEU A 1 141 ? 30.978 -9.052 9.405 1.00 10.67 141 LEU A O 1
ATOM 1175 N N . MET A 1 142 ? 30.391 -10.490 11.034 1.00 10.55 142 MET A N 1
ATOM 1176 C CA . MET A 1 142 ? 30.092 -9.414 11.954 1.00 10.12 142 MET A CA 1
ATOM 1177 C C . MET A 1 142 ? 31.338 -8.595 12.305 1.00 10.14 142 MET A C 1
ATOM 1178 O O . MET A 1 142 ? 31.307 -7.330 12.349 1.00 9.90 142 MET A O 1
ATOM 1183 N N . LEU A 1 143 ? 32.437 -9.307 12.544 1.00 10.30 143 LEU A N 1
ATOM 1184 C CA . LEU A 1 143 ? 33.722 -8.638 12.796 1.00 10.90 143 LEU A CA 1
ATOM 1185 C C . LEU A 1 143 ? 34.113 -7.784 11.604 1.00 11.00 143 LEU A C 1
ATOM 1186 O O . LEU A 1 143 ? 34.544 -6.638 11.767 1.00 10.66 143 LEU A O 1
ATOM 1191 N N . SER A 1 144 ? 33.923 -8.318 10.395 1.00 10.40 144 SER A N 1
ATOM 1192 C CA . SER A 1 144 ? 34.279 -7.597 9.174 1.00 10.40 144 SER A CA 1
ATOM 1193 C C . SER A 1 144 ? 33.505 -6.274 9.091 1.00 10.34 144 SER A C 1
ATOM 1194 O O . SER A 1 144 ? 34.077 -5.222 8.733 1.00 9.97 144 SER A O 1
ATOM 1197 N N . ALA A 1 145 ? 32.219 -6.329 9.425 1.00 9.07 145 ALA A N 1
ATOM 1198 C CA . ALA A 1 145 ? 31.388 -5.117 9.465 1.00 9.57 145 ALA A CA 1
ATOM 1199 C C . ALA A 1 145 ? 31.931 -4.064 10.436 1.00 8.96 145 ALA A C 1
ATOM 1200 O O . ALA A 1 145 ? 32.040 -2.892 10.047 1.00 9.78 145 ALA A O 1
ATOM 1202 N N . ILE A 1 146 ? 32.317 -4.471 11.638 1.00 8.74 146 ILE A N 1
ATOM 1203 C CA . ILE A 1 146 ? 32.834 -3.519 12.613 1.00 10.29 146 ILE A CA 1
ATOM 1204 C C . ILE A 1 146 ? 34.153 -2.935 12.165 1.00 10.26 146 ILE A C 1
ATOM 1205 O O . ILE A 1 146 ? 34.354 -1.744 12.284 1.00 11.56 146 ILE A O 1
ATOM 1210 N N A ILE A 1 147 ? 35.056 -3.766 11.616 0.50 10.80 147 ILE A N 1
ATOM 1211 N N B ILE A 1 147 ? 35.055 -3.763 11.611 0.50 10.80 147 ILE A N 1
ATOM 1212 C CA A ILE A 1 147 ? 36.328 -3.235 11.123 0.50 11.47 147 ILE A CA 1
ATOM 1213 C CA B ILE A 1 147 ? 36.331 -3.243 11.105 0.50 11.62 147 ILE A CA 1
ATOM 1214 C C A ILE A 1 147 ? 36.094 -2.233 10.004 0.50 11.16 147 ILE A C 1
ATOM 1215 C C B ILE A 1 147 ? 36.097 -2.234 9.998 0.50 11.08 147 ILE A C 1
ATOM 1216 O O A ILE A 1 147 ? 36.731 -1.176 9.962 0.50 11.84 147 ILE A O 1
ATOM 1217 O O B ILE A 1 147 ? 36.746 -1.184 9.944 0.50 11.34 147 ILE A O 1
ATOM 1226 N N . SER A 1 148 ? 35.179 -2.565 9.092 1.00 10.78 148 SER A N 1
ATOM 1227 C CA . SER A 1 148 ? 34.866 -1.695 7.987 1.00 11.45 148 SER A CA 1
ATOM 1228 C C . SER A 1 148 ? 34.298 -0.342 8.419 1.00 11.18 148 SER A C 1
ATOM 1229 O O . SER A 1 148 ? 34.831 0.706 8.045 1.00 11.97 148 SER A O 1
ATOM 1232 N N . ASP A 1 149 ? 33.260 -0.375 9.260 1.00 10.75 149 ASP A N 1
ATOM 1233 C CA . ASP A 1 149 ? 32.648 0.882 9.679 1.00 10.74 149 ASP A CA 1
ATOM 1234 C C . ASP A 1 149 ? 33.542 1.705 10.582 1.00 12.78 149 ASP A C 1
ATOM 1235 O O . ASP A 1 149 ? 33.504 2.939 10.527 1.00 14.16 149 ASP A O 1
ATOM 1240 N N . SER A 1 150 ? 34.340 1.027 11.387 1.00 11.84 150 SER A N 1
ATOM 1241 C CA . SER A 1 150 ? 35.225 1.751 12.331 1.00 13.17 150 SER A CA 1
ATOM 1242 C C . SER A 1 150 ? 36.563 2.118 11.706 1.00 14.12 150 SER A C 1
ATOM 1243 O O . SER A 1 150 ? 37.363 2.772 12.400 1.00 14.51 150 SER A O 1
ATOM 1246 N N . LEU A 1 151 ? 36.850 1.673 10.473 1.00 14.64 151 LEU A N 1
ATOM 1247 C CA . LEU A 1 151 ? 38.181 1.912 9.857 1.00 15.74 151 LEU A CA 1
ATOM 1248 C C . LEU A 1 151 ? 39.254 1.365 10.796 1.00 15.74 151 LEU A C 1
ATOM 1249 O O . LEU A 1 151 ? 40.218 2.087 11.161 1.00 17.87 151 LEU A O 1
ATOM 1254 N N . LEU A 1 152 ? 39.131 0.107 11.203 1.00 15.16 152 LEU A N 1
ATOM 1255 C CA . LEU A 1 152 ? 40.077 -0.500 12.130 1.00 15.31 152 LEU A CA 1
ATOM 1256 C C . LEU A 1 152 ? 40.193 0.329 13.424 1.00 16.48 152 LEU A C 1
ATOM 1257 O O . LEU A 1 152 ? 41.304 0.641 13.921 1.00 18.13 152 LEU A O 1
ATOM 1262 N N . PHE A 1 153 ? 39.034 0.713 13.965 1.00 15.53 153 PHE A N 1
ATOM 1263 C CA . PHE A 1 153 ? 38.895 1.402 15.256 1.00 18.64 153 PHE A CA 1
ATOM 1264 C C . PHE A 1 153 ? 39.445 2.821 15.237 1.00 18.35 153 PHE A C 1
ATOM 1265 O O . PHE A 1 153 ? 39.691 3.407 16.321 1.00 21.58 153 PHE A O 1
ATOM 1273 N N . LYS A 1 154 ? 39.559 3.411 14.052 1.00 18.15 154 LYS A N 1
ATOM 1274 C CA . LYS A 1 154 ? 40.101 4.783 13.916 1.00 19.39 154 LYS A CA 1
ATOM 1275 C C . LYS A 1 154 ? 39.018 5.847 13.741 1.00 20.51 154 LYS A C 1
ATOM 1276 O O . LYS A 1 154 ? 39.275 7.032 13.959 1.00 21.79 154 LYS A O 1
ATOM 1282 N N A SER A 1 155 ? 37.818 5.438 13.338 0.50 19.97 155 SER A N 1
ATOM 1283 N N B SER A 1 155 ? 37.814 5.433 13.342 0.50 20.62 155 SER A N 1
ATOM 1284 C CA A SER A 1 155 ? 36.758 6.387 13.026 0.50 20.44 155 SER A CA 1
ATOM 1285 C CA B SER A 1 155 ? 36.722 6.359 13.038 0.50 21.68 155 SER A CA 1
ATOM 1286 C C A SER A 1 155 ? 36.230 7.102 14.260 0.50 21.45 155 SER A C 1
ATOM 1287 C C B SER A 1 155 ? 36.225 7.100 14.270 0.50 22.10 155 SER A C 1
ATOM 1288 O O A SER A 1 155 ? 36.122 6.506 15.313 0.50 20.96 155 SER A O 1
ATOM 1289 O O B SER A 1 155 ? 36.133 6.517 15.334 0.50 21.72 155 SER A O 1
ATOM 1294 N N . PRO A 1 156 ? 35.922 8.394 14.148 1.00 23.34 156 PRO A N 1
ATOM 1295 C CA . PRO A 1 156 ? 35.268 9.097 15.270 1.00 23.57 156 PRO A CA 1
ATOM 1296 C C . PRO A 1 156 ? 33.936 8.500 15.746 1.00 23.04 156 PRO A C 1
ATOM 1297 O O . PRO A 1 156 ? 33.566 8.730 16.890 1.00 23.11 156 PRO A O 1
ATOM 1301 N N . THR A 1 157 ? 33.269 7.699 14.907 1.00 22.36 157 THR A N 1
ATOM 1302 C CA . THR A 1 157 ? 32.038 7.036 15.288 1.00 22.45 157 THR A CA 1
ATOM 1303 C C . THR A 1 157 ? 32.251 5.751 16.134 1.00 20.65 157 THR A C 1
ATOM 1304 O O . THR A 1 157 ? 31.302 5.200 16.710 1.00 19.49 157 THR A O 1
ATOM 1308 N N . CYS A 1 158 ? 33.471 5.240 16.166 1.00 19.16 158 CYS A N 1
ATOM 1309 C CA . CYS A 1 158 ? 33.740 3.999 16.866 1.00 18.15 158 CYS A CA 1
ATOM 1310 C C . CYS A 1 158 ? 33.571 4.235 18.367 1.00 17.99 158 CYS A C 1
ATOM 1311 O O . CYS A 1 158 ? 34.050 5.274 18.891 1.00 20.01 158 CYS A O 1
ATOM 1314 N N . THR A 1 159 ? 32.882 3.324 19.058 1.00 16.72 159 THR A N 1
ATOM 1315 C CA . THR A 1 159 ? 32.721 3.318 20.512 1.00 16.72 159 THR A CA 1
ATOM 1316 C C . THR A 1 159 ? 33.396 2.153 21.183 1.00 16.37 159 THR A C 1
ATOM 1317 O O . THR A 1 159 ? 33.747 1.155 20.533 1.00 15.59 159 THR A O 1
ATOM 1321 N N . ASP A 1 160 ? 33.496 2.211 22.508 1.00 16.83 160 ASP A N 1
ATOM 1322 C CA . ASP A 1 160 ? 33.980 1.082 23.266 1.00 16.94 160 ASP A CA 1
ATOM 1323 C C . ASP A 1 160 ? 33.109 -0.167 23.047 1.00 15.39 160 ASP A C 1
ATOM 1324 O O . ASP A 1 160 ? 33.631 -1.263 23.083 1.00 15.71 160 ASP A O 1
ATOM 1329 N N . GLN A 1 161 ? 31.803 0.010 22.793 1.00 14.62 161 GLN A N 1
ATOM 1330 C CA . GLN A 1 161 ? 30.952 -1.146 22.521 1.00 13.68 161 GLN A CA 1
ATOM 1331 C C . GLN A 1 161 ? 31.375 -1.857 21.248 1.00 13.12 161 GLN A C 1
ATOM 1332 O O . GLN A 1 161 ? 31.388 -3.088 21.209 1.00 13.73 161 GLN A O 1
ATOM 1338 N N . ASP A 1 162 ? 31.781 -1.100 20.255 1.00 12.50 162 ASP A N 1
ATOM 1339 C CA . ASP A 1 162 ? 32.246 -1.668 18.969 1.00 12.06 162 ASP A CA 1
ATOM 1340 C C . ASP A 1 162 ? 33.565 -2.414 19.144 1.00 13.32 162 ASP A C 1
ATOM 1341 O O . ASP A 1 162 ? 33.753 -3.500 18.613 1.00 13.00 162 ASP A O 1
ATOM 1346 N N . VAL A 1 163 ? 34.507 -1.784 19.852 1.00 14.28 163 VAL A N 1
ATOM 1347 C CA . VAL A 1 163 ? 35.838 -2.381 20.078 1.00 14.62 163 VAL A CA 1
ATOM 1348 C C . VAL A 1 163 ? 35.703 -3.698 20.827 1.00 15.17 163 VAL A C 1
ATOM 1349 O O . VAL A 1 163 ? 36.311 -4.707 20.441 1.00 15.37 163 VAL A O 1
ATOM 1353 N N . ALA A 1 164 ? 34.871 -3.719 21.850 1.00 14.23 164 ALA A N 1
ATOM 1354 C CA . ALA A 1 164 ? 34.672 -4.925 22.639 1.00 15.33 164 ALA A CA 1
ATOM 1355 C C . ALA A 1 164 ? 34.020 -6.019 21.832 1.00 15.47 164 ALA A C 1
ATOM 1356 O O . ALA A 1 164 ? 34.408 -7.187 21.944 1.00 16.57 164 ALA A O 1
ATOM 1358 N N . ALA A 1 165 ? 33.003 -5.645 21.062 1.00 14.25 165 ALA A N 1
ATOM 1359 C CA . ALA A 1 165 ? 32.330 -6.641 20.190 1.00 13.57 165 ALA A CA 1
ATOM 1360 C C . ALA A 1 165 ? 33.318 -7.212 19.190 1.00 12.70 165 ALA A C 1
ATOM 1361 O O . ALA A 1 165 ? 33.311 -8.429 18.928 1.00 14.61 165 ALA A O 1
ATOM 1363 N N . ALA A 1 166 ? 34.173 -6.376 18.611 1.00 13.60 166 ALA A N 1
ATOM 1364 C CA . ALA A 1 166 ? 35.151 -6.875 17.652 1.00 14.04 166 ALA A CA 1
ATOM 1365 C C . ALA A 1 166 ? 36.070 -7.922 18.293 1.00 14.41 166 ALA A C 1
ATOM 1366 O O . ALA A 1 166 ? 36.372 -8.968 17.699 1.00 14.49 166 ALA A O 1
ATOM 1368 N N . LYS A 1 167 ? 36.570 -7.657 19.499 1.00 14.71 167 LYS A N 1
ATOM 1369 C CA . LYS A 1 167 ? 37.430 -8.667 20.119 1.00 16.04 167 LYS A CA 1
ATOM 1370 C C . LYS A 1 167 ? 36.688 -10.007 20.323 1.00 15.65 167 LYS A C 1
ATOM 1371 O O . LYS A 1 167 ? 37.244 -11.076 20.076 1.00 16.53 167 LYS A O 1
ATOM 1377 N N . GLU A 1 168 ? 35.470 -9.940 20.831 1.00 16.00 168 GLU A N 1
ATOM 1378 C CA . GLU A 1 168 ? 34.643 -11.142 21.012 1.00 17.08 168 GLU A CA 1
ATOM 1379 C C . GLU A 1 168 ? 34.420 -11.897 19.723 1.00 16.41 168 GLU A C 1
ATOM 1380 O O . GLU A 1 168 ? 34.561 -13.119 19.670 1.00 17.63 168 GLU A O 1
ATOM 1386 N N . LEU A 1 169 ? 34.046 -11.162 18.688 1.00 15.08 169 LEU A N 1
ATOM 1387 C CA . LEU A 1 169 ? 33.707 -11.823 17.435 1.00 14.00 169 LEU A CA 1
ATOM 1388 C C . LEU A 1 169 ? 34.940 -12.398 16.782 1.00 14.72 169 LEU A C 1
ATOM 1389 O O . LEU A 1 169 ? 34.845 -13.464 16.156 1.00 14.42 169 LEU A O 1
ATOM 1394 N N . ALA A 1 170 ? 36.100 -11.748 16.946 1.00 14.69 170 ALA A N 1
ATOM 1395 C CA . ALA A 1 170 ? 37.328 -12.291 16.347 1.00 15.76 170 ALA A CA 1
ATOM 1396 C C . ALA A 1 170 ? 37.705 -13.618 17.013 1.00 16.64 170 ALA A C 1
ATOM 1397 O O . ALA A 1 170 ? 38.207 -14.551 16.339 1.00 17.28 170 ALA A O 1
ATOM 1399 N N . GLU A 1 171 ? 37.439 -13.721 18.321 1.00 17.79 171 GLU A N 1
ATOM 1400 C CA . GLU A 1 171 ? 37.765 -14.959 19.021 1.00 19.81 171 GLU A CA 1
ATOM 1401 C C . GLU A 1 171 ? 36.860 -16.079 18.493 1.00 19.15 171 GLU A C 1
ATOM 1402 O O . GLU A 1 171 ? 37.332 -17.209 18.258 1.00 20.07 171 GLU A O 1
ATOM 1408 N N . ILE A 1 172 ? 35.585 -15.780 18.283 1.00 17.70 172 ILE A N 1
ATOM 1409 C CA . ILE A 1 172 ? 34.619 -16.794 17.835 1.00 17.06 172 ILE A CA 1
ATOM 1410 C C . ILE A 1 172 ? 34.978 -17.173 16.391 1.00 17.93 172 ILE A C 1
ATOM 1411 O O . ILE A 1 172 ? 34.938 -18.357 15.982 1.00 19.66 172 ILE A O 1
ATOM 1416 N N . ALA A 1 173 ? 35.390 -16.199 15.598 1.00 17.42 173 ALA A N 1
ATOM 1417 C CA . ALA A 1 173 ? 35.730 -16.415 14.191 1.00 17.90 173 ALA A CA 1
ATOM 1418 C C . ALA A 1 173 ? 37.069 -17.120 13.995 1.00 18.71 173 ALA A C 1
ATOM 1419 O O . ALA A 1 173 ? 37.371 -17.602 12.903 1.00 20.02 173 ALA A O 1
ATOM 1421 N N . GLY A 1 174 ? 37.905 -17.124 15.028 1.00 19.21 174 GLY A N 1
ATOM 1422 C CA . GLY A 1 174 ? 39.223 -17.706 14.964 1.00 20.17 174 GLY A CA 1
ATOM 1423 C C . GLY A 1 174 ? 40.255 -16.868 14.235 1.00 19.97 174 GLY A C 1
ATOM 1424 O O . GLY A 1 174 ? 41.200 -17.418 13.636 1.00 21.82 174 GLY A O 1
ATOM 1425 N N . VAL A 1 175 ? 40.141 -15.531 14.299 1.00 17.82 175 VAL A N 1
ATOM 1426 C CA . VAL A 1 175 ? 41.135 -14.680 13.664 1.00 18.30 175 VAL A CA 1
ATOM 1427 C C . VAL A 1 175 ? 41.636 -13.656 14.654 1.00 18.71 175 VAL A C 1
ATOM 1428 O O . VAL A 1 175 ? 41.017 -13.470 15.715 1.00 18.59 175 VAL A O 1
ATOM 1432 N N . ASP A 1 176 ? 42.720 -13.013 14.268 1.00 18.56 176 ASP A N 1
ATOM 1433 C CA . ASP A 1 176 ? 43.173 -11.849 15.012 1.00 19.52 176 ASP A CA 1
ATOM 1434 C C . ASP A 1 176 ? 42.507 -10.669 14.331 1.00 18.45 176 ASP A C 1
ATOM 1435 O O . ASP A 1 176 ? 42.735 -10.466 13.116 1.00 18.27 176 ASP A O 1
ATOM 1440 N N . ALA A 1 177 ? 41.776 -9.859 15.117 1.00 19.01 177 ALA A N 1
ATOM 1441 C CA . ALA A 1 177 ? 41.012 -8.749 14.538 1.00 19.36 177 ALA A CA 1
ATOM 1442 C C . ALA A 1 177 ? 41.870 -7.801 13.726 1.00 18.84 177 ALA A C 1
ATOM 1443 O O . ALA A 1 177 ? 41.532 -7.424 12.611 1.00 19.23 177 ALA A O 1
ATOM 1445 N N A GLU A 1 178 ? 43.014 -7.402 14.271 0.50 19.00 178 GLU A N 1
ATOM 1446 N N B GLU A 1 178 ? 43.011 -7.399 14.283 0.50 19.18 178 GLU A N 1
ATOM 1447 C CA A GLU A 1 178 ? 43.837 -6.437 13.576 0.50 20.12 178 GLU A CA 1
ATOM 1448 C CA B GLU A 1 178 ? 43.860 -6.442 13.603 0.50 20.46 178 GLU A CA 1
ATOM 1449 C C A GLU A 1 178 ? 44.521 -6.983 12.323 0.50 19.65 178 GLU A C 1
ATOM 1450 C C B GLU A 1 178 ? 44.514 -6.984 12.332 0.50 19.86 178 GLU A C 1
ATOM 1451 O O A GLU A 1 178 ? 44.587 -6.327 11.295 0.50 20.03 178 GLU A O 1
ATOM 1452 O O B GLU A 1 178 ? 44.561 -6.324 11.307 0.50 20.27 178 GLU A O 1
ATOM 1463 N N . GLU A 1 179 ? 45.024 -8.208 12.415 1.00 20.88 179 GLU A N 1
ATOM 1464 C CA . GLU A 1 179 ? 45.688 -8.825 11.301 1.00 20.27 179 GLU A CA 1
ATOM 1465 C C . GLU A 1 179 ? 44.707 -9.133 10.137 1.00 19.07 179 GLU A C 1
ATOM 1466 O O . GLU A 1 179 ? 44.976 -8.757 8.973 1.00 17.61 179 GLU A O 1
ATOM 1472 N N . TYR A 1 180 ? 43.580 -9.747 10.486 1.00 17.57 180 TYR A N 1
ATOM 1473 C CA . TYR A 1 180 ? 42.526 -9.978 9.497 1.00 16.61 180 TYR A CA 1
ATOM 1474 C C . TYR A 1 180 ? 42.012 -8.649 8.941 1.00 16.39 180 TYR A C 1
ATOM 1475 O O . TYR A 1 180 ? 41.880 -8.462 7.731 1.00 15.61 180 TYR A O 1
ATOM 1484 N N . GLY A 1 181 ? 41.772 -7.693 9.830 1.00 16.05 181 GLY A N 1
ATOM 1485 C CA . GLY A 1 181 ? 41.216 -6.432 9.383 1.00 15.80 181 GLY A CA 1
ATOM 1486 C C . GLY A 1 181 ? 42.070 -5.650 8.441 1.00 16.43 181 GLY A C 1
ATOM 1487 O O . GLY A 1 181 ? 41.552 -5.074 7.475 1.00 16.95 181 GLY A O 1
ATOM 1488 N N . LEU A 1 182 ? 43.402 -5.652 8.671 1.00 16.77 182 LEU A N 1
ATOM 1489 C CA . LEU A 1 182 ? 44.250 -4.993 7.700 1.00 18.71 182 LEU A CA 1
ATOM 1490 C C . LEU A 1 182 ? 44.161 -5.597 6.325 1.00 17.11 182 LEU A C 1
ATOM 1491 O O . LEU A 1 182 ? 44.157 -4.878 5.318 1.00 18.06 182 LEU A O 1
ATOM 1496 N N . ASN A 1 183 ? 44.095 -6.940 6.264 1.00 17.31 183 ASN A N 1
ATOM 1497 C CA . ASN A 1 183 ? 44.007 -7.570 4.948 1.00 17.85 183 ASN A CA 1
ATOM 1498 C C . ASN A 1 183 ? 42.661 -7.274 4.285 1.00 16.33 183 ASN A C 1
ATOM 1499 O O . ASN A 1 183 ? 42.590 -7.007 3.066 1.00 17.73 183 ASN A O 1
ATOM 1504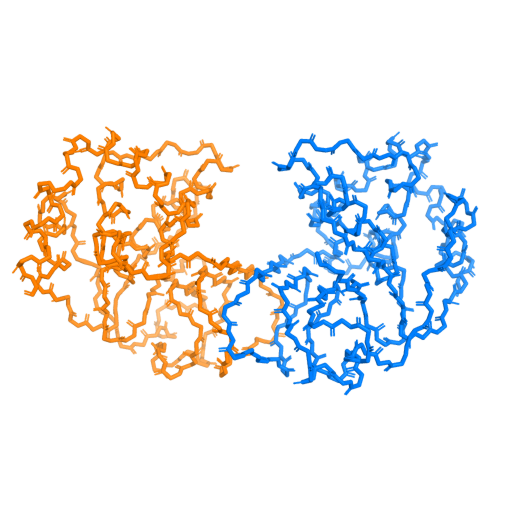 N N . MET A 1 184 ? 41.590 -7.246 5.087 1.00 15.17 184 MET A N 1
ATOM 1505 C CA . MET A 1 184 ? 40.270 -6.964 4.520 1.00 13.56 184 MET A CA 1
ATOM 1506 C C . MET A 1 184 ? 40.181 -5.530 3.996 1.00 14.37 184 MET A C 1
ATOM 1507 O O . MET A 1 184 ? 39.701 -5.276 2.903 1.00 14.52 184 MET A O 1
ATOM 1512 N N . LEU A 1 185 ? 40.730 -4.594 4.772 1.00 14.61 185 LEU A N 1
ATOM 1513 C CA . LEU A 1 185 ? 40.702 -3.194 4.362 1.00 15.70 185 LEU A CA 1
ATOM 1514 C C . LEU A 1 185 ? 41.528 -2.970 3.087 1.00 17.01 185 LEU A C 1
ATOM 1515 O O . LEU A 1 185 ? 41.112 -2.247 2.191 1.00 19.17 185 LEU A O 1
ATOM 1520 N N . LYS A 1 186 ? 42.678 -3.648 3.003 1.00 19.59 186 LYS A N 1
ATOM 1521 C CA . LYS A 1 186 ? 43.575 -3.532 1.850 1.00 21.84 186 LYS A CA 1
ATOM 1522 C C . LYS A 1 186 ? 42.901 -4.018 0.568 1.00 21.90 186 LYS A C 1
ATOM 1523 O O . LYS A 1 186 ? 43.089 -3.469 -0.526 1.00 22.33 186 LYS A O 1
ATOM 1529 N N . ALA A 1 187 ? 42.009 -5.008 0.733 1.00 21.76 187 ALA A N 1
ATOM 1530 C CA . ALA A 1 187 ? 41.307 -5.586 -0.387 1.00 21.96 187 ALA A CA 1
ATOM 1531 C C . ALA A 1 187 ? 40.307 -4.619 -1.002 1.00 22.70 187 ALA A C 1
ATOM 1532 O O . ALA A 1 187 ? 39.919 -4.786 -2.157 1.00 23.46 187 ALA A O 1
ATOM 1534 N N . GLY A 1 188 ? 39.877 -3.608 -0.251 1.00 21.90 188 GLY A N 1
ATOM 1535 C CA . GLY A 1 188 ? 39.000 -2.601 -0.791 1.00 25.01 188 GLY A CA 1
ATOM 1536 C C . GLY A 1 188 ? 39.723 -1.416 -1.369 1.00 27.08 188 GLY A C 1
ATOM 1537 O O . GLY A 1 188 ? 39.062 -0.518 -1.888 1.00 27.93 188 GLY A O 1
ATOM 1539 N N . GLU B 1 2 ? 24.230 17.569 31.180 1.00 25.04 2 GLU B N 1
ATOM 1540 C CA . GLU B 1 2 ? 24.157 16.374 32.064 1.00 19.90 2 GLU B CA 1
ATOM 1541 C C . GLU B 1 2 ? 22.807 16.013 32.709 1.00 15.45 2 GLU B C 1
ATOM 1542 O O . GLU B 1 2 ? 22.460 14.850 32.685 1.00 15.15 2 GLU B O 1
ATOM 1548 N N . LYS B 1 3 ? 22.025 16.987 33.209 1.00 11.97 3 LYS B N 1
ATOM 1549 C CA . LYS B 1 3 ? 20.607 16.682 33.514 1.00 10.46 3 LYS B CA 1
ATOM 1550 C C . LYS B 1 3 ? 19.795 16.533 32.231 1.00 10.36 3 LYS B C 1
ATOM 1551 O O . LYS B 1 3 ? 19.982 17.311 31.266 1.00 11.33 3 LYS B O 1
ATOM 1557 N N . ILE B 1 4 ? 18.920 15.524 32.184 1.00 9.57 4 ILE B N 1
ATOM 1558 C CA . ILE B 1 4 ? 18.000 15.349 31.060 1.00 10.33 4 ILE B CA 1
ATOM 1559 C C . ILE B 1 4 ? 16.567 15.285 31.578 1.00 9.38 4 ILE B C 1
ATOM 1560 O O . ILE B 1 4 ? 16.328 14.937 32.749 1.00 10.84 4 ILE B O 1
ATOM 1565 N N . LEU B 1 5 ? 15.631 15.685 30.721 1.00 7.42 5 LEU B N 1
ATOM 1566 C CA . LEU B 1 5 ? 14.215 15.532 31.054 1.00 7.74 5 LEU B CA 1
ATOM 1567 C C . LEU B 1 5 ? 13.658 14.351 30.263 1.00 6.24 5 LEU B C 1
ATOM 1568 O O . LEU B 1 5 ? 14.017 14.183 29.064 1.00 7.51 5 LEU B O 1
ATOM 1573 N N . ILE B 1 6 ? 12.735 13.620 30.884 1.00 5.83 6 ILE B N 1
ATOM 1574 C CA . ILE B 1 6 ? 12.049 12.502 30.227 1.00 6.19 6 ILE B CA 1
ATOM 1575 C C . ILE B 1 6 ? 10.571 12.793 30.251 1.00 6.13 6 ILE B C 1
ATOM 1576 O O . ILE B 1 6 ? 10.000 13.062 31.316 1.00 7.05 6 ILE B O 1
ATOM 1581 N N . PHE B 1 7 ? 9.903 12.713 29.096 1.00 7.09 7 PHE B N 1
ATOM 1582 C CA . PHE B 1 7 ? 8.463 13.006 29.084 1.00 7.04 7 PHE B CA 1
ATOM 1583 C C . PHE B 1 7 ? 7.781 12.262 27.966 1.00 6.51 7 PHE B C 1
ATOM 1584 O O . PHE B 1 7 ? 8.396 11.934 26.904 1.00 6.53 7 PHE B O 1
ATOM 1592 N N . GLY B 1 8 ? 6.471 12.076 28.181 1.00 5.99 8 GLY B N 1
ATOM 1593 C CA . GLY B 1 8 ? 5.584 11.612 27.148 1.00 7.13 8 GLY B CA 1
ATOM 1594 C C . GLY B 1 8 ? 4.854 12.731 26.452 1.00 6.10 8 GLY B C 1
ATOM 1595 O O . GLY B 1 8 ? 5.333 13.865 26.422 1.00 8.12 8 GLY B O 1
ATOM 1596 N N . HIS B 1 9 ? 3.728 12.388 25.839 1.00 6.98 9 HIS B N 1
ATOM 1597 C CA . HIS B 1 9 ? 3.068 13.301 24.925 1.00 7.31 9 HIS B CA 1
ATOM 1598 C C . HIS B 1 9 ? 2.208 14.340 25.603 1.00 7.22 9 HIS B C 1
ATOM 1599 O O . HIS B 1 9 ? 1.839 14.222 26.786 1.00 7.81 9 HIS B O 1
ATOM 1606 N N . GLN B 1 10 ? 1.835 15.363 24.841 1.00 8.60 10 GLN B N 1
ATOM 1607 C CA . GLN B 1 10 ? 0.744 16.281 25.224 1.00 9.88 10 GLN B CA 1
ATOM 1608 C C . GLN B 1 10 ? -0.533 15.498 25.450 1.00 10.05 10 GLN B C 1
ATOM 1609 O O . GLN B 1 10 ? -0.701 14.407 24.925 1.00 10.46 10 GLN B O 1
ATOM 1615 N N . ASN B 1 11 ? -1.474 16.078 26.190 1.00 10.45 11 ASN B N 1
ATOM 1616 C CA . ASN B 1 11 ? -2.699 15.355 26.587 1.00 12.02 11 ASN B CA 1
ATOM 1617 C C . ASN B 1 11 ? -2.349 13.973 27.231 1.00 11.82 11 ASN B C 1
ATOM 1618 O O . ASN B 1 11 ? -2.664 12.893 26.696 1.00 12.09 11 ASN B O 1
ATOM 1623 N N . PRO B 1 12 ? -1.600 14.023 28.313 1.00 10.24 12 PRO B N 1
ATOM 1624 C CA . PRO B 1 12 ? -0.985 12.799 28.806 1.00 9.46 12 PRO B CA 1
ATOM 1625 C C . PRO B 1 12 ? -1.978 11.758 29.191 1.00 8.58 12 PRO B C 1
ATOM 1626 O O . PRO B 1 12 ? -3.051 12.024 29.776 1.00 10.39 12 PRO B O 1
ATOM 1630 N N . ASP B 1 13 ? -1.619 10.517 28.899 1.00 7.86 13 ASP B N 1
ATOM 1631 C CA . ASP B 1 13 ? -2.326 9.358 29.437 1.00 8.14 13 ASP B CA 1
ATOM 1632 C C . ASP B 1 13 ? -1.473 8.631 30.461 1.00 7.32 13 ASP B C 1
ATOM 1633 O O . ASP B 1 13 ? -0.326 9.024 30.737 1.00 7.31 13 ASP B O 1
ATOM 1638 N N . THR B 1 14 ? -2.037 7.596 31.079 1.00 7.96 14 THR B N 1
ATOM 1639 C CA . THR B 1 14 ? -1.316 6.882 32.124 1.00 7.19 14 THR B CA 1
ATOM 1640 C C . THR B 1 14 ? 0.033 6.322 31.679 1.00 7.92 14 THR B C 1
ATOM 1641 O O . THR B 1 14 ? 1.008 6.439 32.391 1.00 7.58 14 THR B O 1
ATOM 1645 N N . ASP B 1 15 ? 0.086 5.756 30.484 1.00 7.11 15 ASP B N 1
ATOM 1646 C CA . ASP B 1 15 ? 1.381 5.261 29.982 1.00 6.50 15 ASP B CA 1
ATOM 1647 C C . ASP B 1 15 ? 2.407 6.397 29.871 1.00 6.90 15 ASP B C 1
ATOM 1648 O O . ASP B 1 15 ? 3.565 6.253 30.252 1.00 7.28 15 ASP B O 1
ATOM 1653 N N . THR B 1 16 ? 1.982 7.539 29.341 1.00 6.59 16 THR B N 1
ATOM 1654 C CA . THR B 1 16 ? 2.895 8.652 29.179 1.00 6.93 16 THR B CA 1
ATOM 1655 C C . THR B 1 16 ? 3.411 9.219 30.499 1.00 6.37 16 THR B C 1
ATOM 1656 O O . THR B 1 16 ? 4.582 9.659 30.570 1.00 7.68 16 THR B O 1
ATOM 1660 N N . ILE B 1 17 ? 2.586 9.208 31.553 1.00 7.37 17 ILE B N 1
ATOM 1661 C CA . ILE B 1 17 ? 3.062 9.679 32.870 1.00 7.04 17 ILE B CA 1
ATOM 1662 C C . ILE B 1 17 ? 3.889 8.601 33.553 1.00 6.41 17 ILE B C 1
ATOM 1663 O O . ILE B 1 17 ? 5.029 8.862 34.043 1.00 7.71 17 ILE B O 1
ATOM 1668 N N . CYS B 1 18 ? 3.355 7.380 33.599 1.00 6.33 18 CYS B N 1
ATOM 1669 C CA . CYS B 1 18 ? 4.037 6.323 34.360 1.00 7.57 18 CYS B CA 1
ATOM 1670 C C . CYS B 1 18 ? 5.335 5.872 33.707 1.00 6.99 18 CYS B C 1
ATOM 1671 O O . CYS B 1 18 ? 6.300 5.569 34.442 1.00 8.56 18 CYS B O 1
ATOM 1674 N N . SER B 1 19 ? 5.380 5.830 32.367 1.00 7.24 19 SER B N 1
ATOM 1675 C CA . SER B 1 19 ? 6.624 5.435 31.718 1.00 7.67 19 SER B CA 1
ATOM 1676 C C . SER B 1 19 ? 7.707 6.514 31.850 1.00 6.80 19 SER B C 1
ATOM 1677 O O . SER B 1 19 ? 8.885 6.177 31.938 1.00 7.43 19 SER B O 1
ATOM 1680 N N . ALA B 1 20 ? 7.334 7.787 31.954 1.00 6.67 20 ALA B N 1
ATOM 1681 C CA . ALA B 1 20 ? 8.323 8.818 32.230 1.00 7.22 20 ALA B CA 1
ATOM 1682 C C . ALA B 1 20 ? 8.916 8.626 33.611 1.00 6.36 20 ALA B C 1
ATOM 1683 O O . ALA B 1 20 ? 10.147 8.668 33.787 1.00 7.05 20 ALA B O 1
ATOM 1685 N N . ILE B 1 21 ? 8.058 8.381 34.613 1.00 6.16 21 ILE B N 1
ATOM 1686 C CA . ILE B 1 21 ? 8.555 8.169 35.983 1.00 7.06 21 ILE B CA 1
ATOM 1687 C C . ILE B 1 21 ? 9.429 6.916 36.028 1.00 6.71 21 ILE B C 1
ATOM 1688 O O . ILE B 1 21 ? 10.509 6.907 36.653 1.00 7.70 21 ILE B O 1
ATOM 1693 N N . ALA B 1 22 ? 8.955 5.818 35.426 1.00 6.73 22 ALA B N 1
ATOM 1694 C CA . ALA B 1 22 ? 9.702 4.562 35.486 1.00 6.95 22 ALA B CA 1
ATOM 1695 C C . ALA B 1 22 ? 11.028 4.695 34.780 1.00 7.06 22 ALA B C 1
ATOM 1696 O O . ALA B 1 22 ? 12.050 4.215 35.297 1.00 7.68 22 ALA B O 1
ATOM 1698 N N . TYR B 1 23 ? 11.069 5.275 33.559 1.00 6.73 23 TYR B N 1
ATOM 1699 C CA . TYR B 1 23 ? 12.361 5.352 32.873 1.00 7.58 23 TYR B CA 1
ATOM 1700 C C . TYR B 1 23 ? 13.325 6.276 33.617 1.00 7.26 23 TYR B C 1
ATOM 1701 O O . TYR B 1 23 ? 14.534 6.000 33.693 1.00 8.51 23 TYR B O 1
ATOM 1710 N N . ALA B 1 24 ? 12.814 7.367 34.201 1.00 7.45 24 ALA B N 1
ATOM 1711 C CA . ALA B 1 24 ? 13.706 8.176 35.047 1.00 7.34 24 ALA B CA 1
ATOM 1712 C C . ALA B 1 24 ? 14.272 7.394 36.226 1.00 8.37 24 ALA B C 1
ATOM 1713 O O . ALA B 1 24 ? 15.462 7.538 36.549 1.00 8.30 24 ALA B O 1
ATOM 1715 N N . ASP B 1 25 ? 13.450 6.546 36.847 1.00 8.00 25 ASP B N 1
ATOM 1716 C CA . ASP B 1 25 ? 13.949 5.717 37.941 1.00 8.66 25 ASP B CA 1
ATOM 1717 C C . ASP B 1 25 ? 15.071 4.820 37.415 1.00 8.25 25 ASP B C 1
ATOM 1718 O O . ASP B 1 25 ? 16.109 4.704 38.070 1.00 9.44 25 ASP B O 1
ATOM 1723 N N . LEU B 1 26 ? 14.859 4.143 36.275 1.00 7.88 26 LEU B N 1
ATOM 1724 C CA . LEU B 1 26 ? 15.877 3.228 35.738 1.00 8.36 26 LEU B CA 1
ATOM 1725 C C . LEU B 1 26 ? 17.175 4.023 35.470 1.00 9.29 26 LEU B C 1
ATOM 1726 O O . LEU B 1 26 ? 18.272 3.588 35.862 1.00 10.32 26 LEU B O 1
ATOM 1731 N N A LYS B 1 27 ? 17.058 5.178 34.803 0.50 9.52 27 LYS B N 1
ATOM 1732 N N B LYS B 1 27 ? 17.077 5.176 34.806 0.50 8.42 27 LYS B N 1
ATOM 1733 C CA A LYS B 1 27 ? 18.226 6.016 34.518 0.50 10.61 27 LYS B CA 1
ATOM 1734 C CA B LYS B 1 27 ? 18.287 5.948 34.527 0.50 8.88 27 LYS B CA 1
ATOM 1735 C C A LYS B 1 27 ? 18.961 6.430 35.782 0.50 10.87 27 LYS B C 1
ATOM 1736 C C B LYS B 1 27 ? 18.983 6.409 35.808 0.50 9.70 27 LYS B C 1
ATOM 1737 O O A LYS B 1 27 ? 20.204 6.365 35.834 0.50 12.28 27 LYS B O 1
ATOM 1738 O O B LYS B 1 27 ? 20.229 6.328 35.913 0.50 10.74 27 LYS B O 1
ATOM 1749 N N . ASN B 1 28 ? 18.211 6.851 36.803 1.00 10.20 28 ASN B N 1
ATOM 1750 C CA . ASN B 1 28 ? 18.822 7.325 38.051 1.00 10.73 28 ASN B CA 1
ATOM 1751 C C . ASN B 1 28 ? 19.438 6.182 38.868 1.00 12.40 28 ASN B C 1
ATOM 1752 O O . ASN B 1 28 ? 20.502 6.362 39.444 1.00 13.98 28 ASN B O 1
ATOM 1757 N N A LYS B 1 29 ? 18.816 4.996 38.844 0.50 13.19 29 LYS B N 1
ATOM 1758 N N B LYS B 1 29 ? 18.804 5.009 38.862 0.50 12.62 29 LYS B N 1
ATOM 1759 C CA A LYS B 1 29 ? 19.380 3.815 39.543 0.50 14.40 29 LYS B CA 1
ATOM 1760 C CA B LYS B 1 29 ? 19.384 3.839 39.545 0.50 13.49 29 LYS B CA 1
ATOM 1761 C C A LYS B 1 29 ? 20.642 3.311 38.858 0.50 14.74 29 LYS B C 1
ATOM 1762 C C B LYS B 1 29 ? 20.733 3.506 38.929 0.50 14.08 29 LYS B C 1
ATOM 1763 O O A LYS B 1 29 ? 21.427 2.526 39.461 0.50 16.27 29 LYS B O 1
ATOM 1764 O O B LYS B 1 29 ? 21.689 3.078 39.670 0.50 15.49 29 LYS B O 1
ATOM 1775 N N . LEU B 1 30 ? 20.868 3.722 37.623 1.00 14.34 30 LEU B N 1
ATOM 1776 C CA . LEU B 1 30 ? 22.106 3.418 36.909 1.00 16.13 30 LEU B CA 1
ATOM 1777 C C . LEU B 1 30 ? 23.122 4.539 36.988 1.00 16.76 30 LEU B C 1
ATOM 1778 O O . LEU B 1 30 ? 24.157 4.462 36.322 1.00 19.31 30 LEU B O 1
ATOM 1783 N N . GLY B 1 31 ? 22.865 5.586 37.785 1.00 16.91 31 GLY B N 1
ATOM 1784 C CA . GLY B 1 31 ? 23.870 6.625 37.967 1.00 16.47 31 GLY B CA 1
ATOM 1785 C C . GLY B 1 31 ? 23.720 7.855 37.079 1.00 16.51 31 GLY B C 1
ATOM 1786 O O . GLY B 1 31 ? 24.588 8.737 37.112 1.00 18.23 31 GLY B O 1
ATOM 1787 N N . PHE B 1 32 ? 22.612 7.984 36.329 1.00 15.40 32 PHE B N 1
ATOM 1788 C CA . PHE B 1 32 ? 22.446 9.159 35.448 1.00 13.86 32 PHE B CA 1
ATOM 1789 C C . PHE B 1 32 ? 21.662 10.257 36.176 1.00 12.39 32 PHE B C 1
ATOM 1790 O O . PHE B 1 32 ? 21.470 10.180 37.391 1.00 13.54 32 PHE B O 1
ATOM 1798 N N . ASN B 1 33 ? 21.207 11.269 35.447 1.00 11.74 33 ASN B N 1
ATOM 1799 C CA . ASN B 1 33 ? 20.592 12.451 36.088 1.00 10.67 33 ASN B CA 1
ATOM 1800 C C . ASN B 1 33 ? 19.361 12.831 35.302 1.00 9.64 33 ASN B C 1
ATOM 1801 O O . ASN B 1 33 ? 19.447 13.650 34.393 1.00 12.34 33 ASN B O 1
ATOM 1806 N N . ALA B 1 34 ? 18.236 12.204 35.626 1.00 9.58 34 ALA B N 1
ATOM 1807 C CA . ALA B 1 34 ? 17.002 12.351 34.823 1.00 8.43 34 ALA B CA 1
ATOM 1808 C C . ALA B 1 34 ? 15.881 12.842 35.678 1.00 8.60 34 ALA B C 1
ATOM 1809 O O . ALA B 1 34 ? 15.720 12.360 36.817 1.00 10.57 34 ALA B O 1
ATOM 1811 N N . GLU B 1 35 ? 15.050 13.722 35.159 1.00 7.78 35 GLU B N 1
ATOM 1812 C CA . GLU B 1 35 ? 13.826 14.105 35.863 1.00 6.97 35 GLU B CA 1
ATOM 1813 C C . GLU B 1 35 ? 12.637 13.793 34.953 1.00 7.07 35 GLU B C 1
ATOM 1814 O O . GLU B 1 35 ? 12.631 14.229 33.809 1.00 7.57 35 GLU B O 1
ATOM 1820 N N . PRO B 1 36 ? 11.642 13.065 35.430 1.00 7.50 36 PRO B N 1
ATOM 1821 C CA . PRO B 1 36 ? 10.433 12.847 34.619 1.00 7.33 36 PRO B CA 1
ATOM 1822 C C . PRO B 1 36 ? 9.548 14.090 34.715 1.00 7.41 36 PRO B C 1
ATOM 1823 O O . PRO B 1 36 ? 9.351 14.639 35.820 1.00 9.32 36 PRO B O 1
ATOM 1827 N N . VAL B 1 37 ? 9.036 14.552 33.575 1.00 6.46 37 VAL B N 1
ATOM 1828 C CA . VAL B 1 37 ? 8.161 15.704 33.569 1.00 6.51 37 VAL B CA 1
ATOM 1829 C C . VAL B 1 37 ? 6.925 15.368 32.713 1.00 6.38 37 VAL B C 1
ATOM 1830 O O . VAL B 1 37 ? 6.830 14.272 32.141 1.00 7.55 37 VAL B O 1
ATOM 1834 N N . ARG B 1 38 ? 5.955 16.291 32.682 1.00 7.07 38 ARG B N 1
ATOM 1835 C CA . ARG B 1 38 ? 4.725 16.075 31.917 1.00 7.99 38 ARG B CA 1
ATOM 1836 C C . ARG B 1 38 ? 4.378 17.337 31.167 1.00 7.98 38 ARG B C 1
ATOM 1837 O O . ARG B 1 38 ? 4.835 18.443 31.519 1.00 8.54 38 ARG B O 1
ATOM 1845 N N . LEU B 1 39 ? 3.566 17.150 30.139 1.00 8.08 39 LEU B N 1
ATOM 1846 C CA . LEU B 1 39 ? 3.233 18.213 29.171 1.00 8.08 39 LEU B CA 1
ATOM 1847 C C . LEU B 1 39 ? 1.813 18.739 29.320 1.00 9.91 39 LEU B C 1
ATOM 1848 O O . LEU B 1 39 ? 1.424 19.655 28.603 1.00 10.86 39 LEU B O 1
ATOM 1853 N N . GLY B 1 40 ? 1.023 18.117 30.182 1.00 9.00 40 GLY B N 1
ATOM 1854 C CA . GLY B 1 40 ? -0.341 18.568 30.420 1.00 9.52 40 GLY B CA 1
ATOM 1855 C C . GLY B 1 40 ? -0.879 17.949 31.666 1.00 9.21 40 GLY B C 1
ATOM 1856 O O . GLY B 1 40 ? -0.174 17.269 32.401 1.00 9.45 40 GLY B O 1
ATOM 1857 N N . GLN B 1 41 ? -2.150 18.213 31.912 1.00 12.83 41 GLN B N 1
ATOM 1858 C CA . GLN B 1 41 ? -2.832 17.810 33.140 1.00 12.65 41 GLN B CA 1
ATOM 1859 C C . GLN B 1 41 ? -2.966 16.290 33.278 1.00 12.94 41 GLN B C 1
ATOM 1860 O O . GLN B 1 41 ? -3.192 15.622 32.293 1.00 14.49 41 GLN B O 1
ATOM 1866 N N . VAL B 1 42 ? -2.765 15.800 34.492 1.00 12.01 42 VAL B N 1
ATOM 1867 C CA . VAL B 1 42 ? -2.934 14.375 34.830 1.00 12.15 42 VAL B CA 1
ATOM 1868 C C . VAL B 1 42 ? -4.440 14.073 34.887 1.00 11.64 42 VAL B C 1
ATOM 1869 O O . VAL B 1 42 ? -5.209 14.806 35.566 1.00 13.20 42 VAL B O 1
ATOM 1873 N N . ASN B 1 43 ? -4.906 13.048 34.186 1.00 11.33 43 ASN B N 1
ATOM 1874 C CA . ASN B 1 43 ? -6.322 12.692 34.216 1.00 11.53 43 ASN B CA 1
ATOM 1875 C C . ASN B 1 43 ? -6.673 11.875 35.451 1.00 11.72 43 ASN B C 1
ATOM 1876 O O . ASN B 1 43 ? -5.794 11.481 36.216 1.00 10.95 43 ASN B O 1
ATOM 1881 N N . GLY B 1 44 ? -7.965 11.586 35.638 1.00 12.29 44 GLY B N 1
ATOM 1882 C CA . GLY B 1 44 ? -8.374 10.916 36.872 1.00 12.43 44 GLY B CA 1
ATOM 1883 C C . GLY B 1 44 ? -7.925 9.459 37.004 1.00 11.13 44 GLY B C 1
ATOM 1884 O O . GLY B 1 44 ? -7.651 8.978 38.105 1.00 11.96 44 GLY B O 1
ATOM 1885 N N . GLU B 1 45 ? -7.784 8.781 35.860 1.00 10.91 45 GLU B N 1
ATOM 1886 C CA . GLU B 1 45 ? -7.240 7.439 35.848 1.00 11.86 45 GLU B CA 1
ATOM 1887 C C . GLU B 1 45 ? -5.777 7.441 36.332 1.00 10.86 45 GLU B C 1
ATOM 1888 O O . GLU B 1 45 ? -5.388 6.688 37.235 1.00 10.62 45 GLU B O 1
ATOM 1894 N N . THR B 1 46 ? -4.970 8.319 35.748 1.00 9.33 46 THR B N 1
ATOM 1895 C CA . THR B 1 46 ? -3.573 8.400 36.161 1.00 9.29 46 THR B CA 1
ATOM 1896 C C . THR B 1 46 ? -3.441 8.868 37.606 1.00 9.77 46 THR B C 1
ATOM 1897 O O . THR B 1 46 ? -2.620 8.346 38.374 1.00 9.98 46 THR B O 1
ATOM 1901 N N . GLN B 1 47 ? -4.303 9.801 38.033 1.00 10.43 47 GLN B N 1
ATOM 1902 C CA . GLN B 1 47 ? -4.203 10.264 39.408 1.00 11.62 47 GLN B CA 1
ATOM 1903 C C . GLN B 1 47 ? -4.498 9.120 40.387 1.00 10.49 47 GLN B C 1
ATOM 1904 O O . GLN B 1 47 ? -3.887 9.051 41.448 1.00 11.26 47 GLN B O 1
ATOM 1910 N N . TYR B 1 48 ? -5.427 8.214 40.024 1.00 10.31 48 TYR B N 1
ATOM 1911 C CA . TYR B 1 48 ? -5.699 7.074 40.909 1.00 10.56 48 TYR B CA 1
ATOM 1912 C C . TYR B 1 48 ? -4.427 6.240 41.088 1.00 10.64 48 TYR B C 1
ATOM 1913 O O . TYR B 1 48 ? -4.074 5.824 42.190 1.00 11.10 48 TYR B O 1
ATOM 1922 N N . ALA B 1 49 ? -3.727 6.007 39.966 1.00 9.87 49 ALA B N 1
ATOM 1923 C CA . ALA B 1 49 ? -2.463 5.230 40.009 1.00 10.72 49 ALA B CA 1
ATOM 1924 C C . ALA B 1 49 ? -1.380 5.895 40.867 1.00 11.26 49 ALA B C 1
ATOM 1925 O O . ALA B 1 49 ? -0.746 5.258 41.736 1.00 10.96 49 ALA B O 1
ATOM 1927 N N . LEU B 1 50 ? -1.181 7.194 40.637 1.00 10.01 50 LEU B N 1
ATOM 1928 C CA . LEU B 1 50 ? -0.220 7.939 41.453 1.00 10.05 50 LEU B CA 1
ATOM 1929 C C . LEU B 1 50 ? -0.556 7.902 42.921 1.00 10.69 50 LEU B C 1
ATOM 1930 O O . LEU B 1 50 ? 0.338 7.694 43.777 1.00 13.01 50 LEU B O 1
ATOM 1935 N N . ASP B 1 51 ? -1.826 8.119 43.213 1.00 11.76 51 ASP B N 1
ATOM 1936 C CA . ASP B 1 51 ? -2.221 8.150 44.630 1.00 12.90 51 ASP B CA 1
ATOM 1937 C C . ASP B 1 51 ? -2.060 6.756 45.250 1.00 12.90 51 ASP B C 1
ATOM 1938 O O . ASP B 1 51 ? -1.555 6.625 46.368 1.00 15.35 51 ASP B O 1
ATOM 1943 N N . TYR B 1 52 ? -2.475 5.728 44.504 1.00 12.90 52 TYR B N 1
ATOM 1944 C CA . TYR B 1 52 ? -2.433 4.370 45.036 1.00 12.74 52 TYR B CA 1
ATOM 1945 C C . TYR B 1 52 ? -1.009 3.945 45.385 1.00 14.38 52 TYR B C 1
ATOM 1946 O O . TYR B 1 52 ? -0.749 3.352 46.468 1.00 15.32 52 TYR B O 1
ATOM 1955 N N . PHE B 1 53 ? -0.076 4.272 44.473 1.00 13.89 53 PHE B N 1
ATOM 1956 C CA . PHE B 1 53 ? 1.304 3.862 44.674 1.00 13.18 53 PHE B CA 1
ATOM 1957 C C . PHE B 1 53 ? 2.183 4.965 45.286 1.00 15.00 53 PHE B C 1
ATOM 1958 O O . PHE B 1 53 ? 3.396 4.826 45.320 1.00 15.59 53 PHE B O 1
ATOM 1966 N N . LYS B 1 54 ? 1.535 6.013 45.801 1.00 14.83 54 LYS B N 1
ATOM 1967 C CA . LYS B 1 54 ? 2.186 7.054 46.632 1.00 16.21 54 LYS B CA 1
ATOM 1968 C C . LYS B 1 54 ? 3.316 7.749 45.878 1.00 16.30 54 LYS B C 1
ATOM 1969 O O . LYS B 1 54 ? 4.414 7.987 46.394 1.00 17.69 54 LYS B O 1
ATOM 1975 N N . GLN B 1 55 ? 3.036 8.067 44.615 1.00 15.20 55 GLN B N 1
ATOM 1976 C CA . GLN B 1 55 ? 4.038 8.663 43.721 1.00 15.65 55 GLN B CA 1
ATOM 1977 C C . GLN B 1 55 ? 3.597 10.070 43.401 1.00 16.12 55 GLN B C 1
ATOM 1978 O O . GLN B 1 55 ? 2.404 10.325 43.183 1.00 18.48 55 GLN B O 1
ATOM 1984 N N . GLU B 1 56 ? 4.556 10.996 43.378 1.00 17.34 56 GLU B N 1
ATOM 1985 C CA . GLU B 1 56 ? 4.260 12.357 43.003 1.00 17.82 56 GLU B CA 1
ATOM 1986 C C . GLU B 1 56 ? 3.988 12.524 41.512 1.00 14.51 56 GLU B C 1
ATOM 1987 O O . GLU B 1 56 ? 4.576 11.844 40.666 1.00 16.12 56 GLU B O 1
ATOM 1993 N N A SER B 1 57 ? 3.120 13.482 41.197 0.50 14.38 57 SER B N 1
ATOM 1994 N N B SER B 1 57 ? 3.119 13.461 41.187 0.50 14.17 57 SER B N 1
ATOM 1995 C CA A SER B 1 57 ? 2.942 13.903 39.809 0.50 13.43 57 SER B CA 1
ATOM 1996 C CA B SER B 1 57 ? 2.899 13.781 39.789 0.50 13.00 57 SER B CA 1
ATOM 1997 C C A SER B 1 57 ? 4.247 14.472 39.295 0.50 12.46 57 SER B C 1
ATOM 1998 C C B SER B 1 57 ? 4.109 14.528 39.243 0.50 12.04 57 SER B C 1
ATOM 1999 O O A SER B 1 57 ? 4.963 15.203 40.003 0.50 13.11 57 SER B O 1
ATOM 2000 O O B SER B 1 57 ? 4.588 15.478 39.872 0.50 12.89 57 SER B O 1
ATOM 2005 N N . PRO B 1 58 ? 4.611 14.117 38.068 1.00 10.78 58 PRO B N 1
ATOM 2006 C CA . PRO B 1 58 ? 5.779 14.791 37.451 1.00 10.22 58 PRO B CA 1
ATOM 2007 C C . PRO B 1 58 ? 5.550 16.288 37.360 1.00 9.17 58 PRO B C 1
ATOM 2008 O O . PRO B 1 58 ? 4.410 16.743 37.185 1.00 10.67 58 PRO B O 1
ATOM 2012 N N . ARG B 1 59 ? 6.624 17.056 37.478 1.00 9.00 59 ARG B N 1
ATOM 2013 C CA . ARG B 1 59 ? 6.536 18.494 37.259 1.00 8.95 59 ARG B CA 1
ATOM 2014 C C . ARG B 1 59 ? 6.032 18.810 35.839 1.00 8.89 59 ARG B C 1
ATOM 2015 O O . ARG B 1 59 ? 6.446 18.196 34.859 1.00 9.14 59 ARG B O 1
ATOM 2023 N N . LEU B 1 60 ? 5.135 19.792 35.731 1.00 8.96 60 LEU B N 1
ATOM 2024 C CA . LEU B 1 60 ? 4.623 20.254 34.426 1.00 8.92 60 LEU B CA 1
ATOM 2025 C C . LEU B 1 60 ? 5.572 21.235 33.774 1.00 9.43 60 LEU B C 1
ATOM 2026 O O . LEU B 1 60 ? 6.025 22.199 34.431 1.00 11.21 60 LEU B O 1
ATOM 2031 N N . VAL B 1 61 ? 5.907 21.013 32.507 1.00 9.13 61 VAL B N 1
ATOM 2032 C CA . VAL B 1 61 ? 6.699 21.982 31.744 1.00 9.08 61 VAL B CA 1
ATOM 2033 C C . VAL B 1 61 ? 5.990 22.318 30.443 1.00 9.54 61 VAL B C 1
ATOM 2034 O O . VAL B 1 61 ? 5.222 21.517 29.892 1.00 10.70 61 VAL B O 1
ATOM 2038 N N . GLU B 1 62 ? 6.254 23.523 29.959 1.00 10.92 62 GLU B N 1
ATOM 2039 C CA . GLU B 1 62 ? 5.820 23.924 28.613 1.00 11.68 62 GLU B CA 1
ATOM 2040 C C . GLU B 1 62 ? 6.931 23.898 27.587 1.00 10.56 62 GLU B C 1
ATOM 2041 O O . GLU B 1 62 ? 6.675 23.764 26.390 1.00 12.18 62 GLU B O 1
ATOM 2047 N N . THR B 1 63 ? 8.179 24.089 28.024 1.00 9.95 63 THR B N 1
ATOM 2048 C CA . THR B 1 63 ? 9.352 24.108 27.126 1.00 11.76 63 THR B CA 1
ATOM 2049 C C . THR B 1 63 ? 10.486 23.375 27.833 1.00 9.27 63 THR B C 1
ATOM 2050 O O . THR B 1 63 ? 10.490 23.254 29.077 1.00 10.42 63 THR B O 1
ATOM 2054 N N . ALA B 1 64 ? 11.457 22.917 27.029 1.00 9.44 64 ALA B N 1
ATOM 2055 C CA . ALA B 1 64 ? 12.621 22.214 27.562 1.00 10.40 64 ALA B CA 1
ATOM 2056 C C . ALA B 1 64 ? 13.921 22.997 27.401 1.00 10.56 64 ALA B C 1
ATOM 2057 O O . ALA B 1 64 ? 14.831 22.815 28.203 1.00 11.13 64 ALA B O 1
ATOM 2059 N N . ALA B 1 65 ? 14.064 23.819 26.354 1.00 10.88 65 ALA B N 1
ATOM 2060 C CA . ALA B 1 65 ? 15.376 24.404 26.011 1.00 11.09 65 ALA B CA 1
ATOM 2061 C C . ALA B 1 65 ? 15.886 25.383 27.045 1.00 10.36 65 ALA B C 1
ATOM 2062 O O . ALA B 1 65 ? 17.097 25.577 27.151 1.00 12.63 65 ALA B O 1
ATOM 2064 N N . ASN B 1 66 ? 14.979 26.003 27.789 1.00 10.50 66 ASN B N 1
ATOM 2065 C CA . ASN B 1 66 ? 15.345 26.877 28.901 1.00 10.10 66 ASN B CA 1
ATOM 2066 C C . ASN B 1 66 ? 15.927 26.099 30.086 1.00 9.51 66 ASN B C 1
ATOM 2067 O O . ASN B 1 66 ? 16.475 26.719 31.011 1.00 10.93 66 ASN B O 1
ATOM 2072 N N . GLU B 1 67 ? 15.805 24.760 30.080 1.00 9.08 67 GLU B N 1
ATOM 2073 C CA . GLU B 1 67 ? 16.193 23.919 31.224 1.00 9.44 67 GLU B CA 1
ATOM 2074 C C . GLU B 1 67 ? 17.383 23.031 30.903 1.00 9.38 67 GLU B C 1
ATOM 2075 O O . GLU B 1 67 ? 18.296 22.899 31.721 1.00 10.06 67 GLU B O 1
ATOM 2081 N N . VAL B 1 68 ? 17.357 22.393 29.739 1.00 8.98 68 VAL B N 1
ATOM 2082 C CA . VAL B 1 68 ? 18.317 21.325 29.404 1.00 8.86 68 VAL B CA 1
ATOM 2083 C C . VAL B 1 68 ? 18.708 21.387 27.938 1.00 9.99 68 VAL B C 1
ATOM 2084 O O . VAL B 1 68 ? 18.040 22.075 27.145 1.00 10.70 68 VAL B O 1
ATOM 2088 N N . ASN B 1 69 ? 19.753 20.651 27.578 1.00 10.26 69 ASN B N 1
ATOM 2089 C CA . ASN B 1 69 ? 20.098 20.458 26.168 1.00 11.41 69 ASN B CA 1
ATOM 2090 C C . ASN B 1 69 ? 19.483 19.195 25.558 1.00 11.04 69 ASN B C 1
ATOM 2091 O O . ASN B 1 69 ? 19.297 19.159 24.361 1.00 13.51 69 ASN B O 1
ATOM 2096 N N . GLY B 1 70 ? 19.278 18.144 26.367 1.00 9.95 70 GLY B N 1
ATOM 2097 C CA . GLY B 1 70 ? 18.845 16.862 25.825 1.00 9.35 70 GLY B CA 1
ATOM 2098 C C . GLY B 1 70 ? 17.654 16.295 26.595 1.00 8.03 70 GLY B C 1
ATOM 2099 O O . GLY B 1 70 ? 17.457 16.528 27.781 1.00 9.10 70 GLY B O 1
ATOM 2100 N N . VAL B 1 71 ? 16.825 15.579 25.839 1.00 8.01 71 VAL B N 1
ATOM 2101 C CA . VAL B 1 71 ? 15.612 14.985 26.360 1.00 7.39 71 VAL B CA 1
ATOM 2102 C C . VAL B 1 71 ? 15.479 13.539 25.933 1.00 6.84 71 VAL B C 1
ATOM 2103 O O . VAL B 1 71 ? 16.084 13.127 24.932 1.00 8.43 71 VAL B O 1
ATOM 2107 N N . ILE B 1 72 ? 14.615 12.813 26.616 1.00 6.92 72 ILE B N 1
ATOM 2108 C CA . ILE B 1 72 ? 14.211 11.468 26.193 1.00 6.38 72 ILE B CA 1
ATOM 2109 C C . ILE B 1 72 ? 12.689 11.489 26.069 1.00 6.13 72 ILE B C 1
ATOM 2110 O O . ILE B 1 72 ? 11.968 11.953 26.993 1.00 6.56 72 ILE B O 1
ATOM 2115 N N . LEU B 1 73 ? 12.225 10.943 24.932 1.00 6.40 73 LEU B N 1
ATOM 2116 C CA . LEU B 1 73 ? 10.779 10.818 24.702 1.00 6.32 73 LEU B CA 1
ATOM 2117 C C . LEU B 1 73 ? 10.325 9.419 25.050 1.00 6.46 73 LEU B C 1
ATOM 2118 O O . LEU B 1 73 ? 10.973 8.441 24.665 1.00 7.05 73 LEU B O 1
ATOM 2123 N N . VAL B 1 74 ? 9.230 9.298 25.811 1.00 6.12 74 VAL B N 1
ATOM 2124 C CA . VAL B 1 74 ? 8.576 8.006 26.022 1.00 6.54 74 VAL B CA 1
ATOM 2125 C C . VAL B 1 74 ? 7.185 8.068 25.398 1.00 5.46 74 VAL B C 1
ATOM 2126 O O . VAL B 1 74 ? 6.523 9.122 25.430 1.00 6.33 74 VAL B O 1
ATOM 2130 N N . ASP B 1 75 ? 6.728 6.948 24.840 1.00 5.71 75 ASP B N 1
ATOM 2131 C CA . ASP B 1 75 ? 5.330 6.815 24.423 1.00 5.78 75 ASP B CA 1
ATOM 2132 C C . ASP B 1 75 ? 4.909 7.726 23.286 1.00 6.45 75 ASP B C 1
ATOM 2133 O O . ASP B 1 75 ? 3.714 7.839 23.010 1.00 6.99 75 ASP B O 1
ATOM 2138 N N . HIS B 1 76 ? 5.878 8.348 22.602 1.00 6.20 76 HIS B N 1
ATOM 2139 C CA . HIS B 1 76 ? 5.541 9.120 21.406 1.00 6.11 76 HIS B CA 1
ATOM 2140 C C . HIS B 1 76 ? 6.826 9.406 20.668 1.00 7.24 76 HIS B C 1
ATOM 2141 O O . HIS B 1 76 ? 7.901 9.344 21.237 1.00 7.61 76 HIS B O 1
ATOM 2148 N N . ASN B 1 77 ? 6.670 9.836 19.442 1.00 7.46 77 ASN B N 1
ATOM 2149 C CA . ASN B 1 77 ? 7.777 10.383 18.640 1.00 6.34 77 ASN B CA 1
ATOM 2150 C C . ASN B 1 77 ? 7.329 11.586 17.787 1.00 7.75 77 ASN B C 1
ATOM 2151 O O . ASN B 1 77 ? 8.131 12.462 17.514 1.00 9.15 77 ASN B O 1
ATOM 2156 N N . GLU B 1 78 ? 6.069 11.625 17.355 1.00 8.08 78 GLU B N 1
ATOM 2157 C CA . GLU B 1 78 ? 5.664 12.677 16.395 1.00 8.46 78 GLU B CA 1
ATOM 2158 C C . GLU B 1 78 ? 5.784 14.060 16.997 1.00 8.60 78 GLU B C 1
ATOM 2159 O O . GLU B 1 78 ? 5.319 14.280 18.157 1.00 9.02 78 GLU B O 1
ATOM 2165 N N . ARG B 1 79 ? 6.345 15.007 16.223 1.00 8.28 79 ARG B N 1
ATOM 2166 C CA . ARG B 1 79 ? 6.650 16.323 16.820 1.00 9.64 79 ARG B CA 1
ATOM 2167 C C . ARG B 1 79 ? 5.415 17.028 17.378 1.00 10.36 79 ARG B C 1
ATOM 2168 O O . ARG B 1 79 ? 5.503 17.664 18.395 1.00 10.97 79 ARG B O 1
ATOM 2176 N N . GLN B 1 80 ? 4.273 16.886 16.703 1.00 9.24 80 GLN B N 1
ATOM 2177 C CA . GLN B 1 80 ? 3.066 17.611 17.112 1.00 10.58 80 GLN B CA 1
ATOM 2178 C C . GLN B 1 80 ? 2.501 17.088 18.441 1.00 10.18 80 GLN B C 1
ATOM 2179 O O . GLN B 1 80 ? 1.645 17.739 19.058 1.00 11.63 80 GLN B O 1
ATOM 2185 N N . GLN B 1 81 ? 2.900 15.863 18.817 1.00 9.23 81 GLN B N 1
ATOM 2186 C CA . GLN B 1 81 ? 2.532 15.277 20.111 1.00 8.82 81 GLN B CA 1
ATOM 2187 C C . GLN B 1 81 ? 3.482 15.653 21.232 1.00 8.46 81 GLN B C 1
ATOM 2188 O O . GLN B 1 81 ? 3.218 15.360 22.398 1.00 9.42 81 GLN B O 1
ATOM 2194 N N . SER B 1 82 ? 4.607 16.258 20.875 1.00 8.28 82 SER B N 1
ATOM 2195 C CA . SER B 1 82 ? 5.724 16.437 21.814 1.00 8.79 82 SER B CA 1
ATOM 2196 C C . SER B 1 82 ? 5.760 17.844 22.385 1.00 8.49 82 SER B C 1
ATOM 2197 O O . SER B 1 82 ? 4.808 18.615 22.259 1.00 9.61 82 SER B O 1
ATOM 2200 N N . ILE B 1 83 ? 6.841 18.181 23.080 1.00 9.59 83 ILE B N 1
ATOM 2201 C CA . ILE B 1 83 ? 6.916 19.509 23.692 1.00 11.06 83 ILE B CA 1
ATOM 2202 C C . ILE B 1 83 ? 7.033 20.601 22.650 1.00 11.91 83 ILE B C 1
ATOM 2203 O O . ILE B 1 83 ? 7.550 20.347 21.555 1.00 12.24 83 ILE B O 1
ATOM 2208 N N . LYS B 1 84 ? 6.513 21.795 22.968 1.00 13.17 84 LYS B N 1
ATOM 2209 C CA . LYS B 1 84 ? 6.362 22.784 21.912 1.00 16.10 84 LYS B CA 1
ATOM 2210 C C . LYS B 1 84 ? 7.690 23.208 21.308 1.00 15.25 84 LYS B C 1
ATOM 2211 O O . LYS B 1 84 ? 7.765 23.483 20.124 1.00 16.83 84 LYS B O 1
ATOM 2217 N N . ASP B 1 85 ? 8.777 23.209 22.078 1.00 12.68 85 ASP B N 1
ATOM 2218 C CA . ASP B 1 85 ? 10.101 23.572 21.576 1.00 12.02 85 ASP B CA 1
ATOM 2219 C C . ASP B 1 85 ? 11.017 22.375 21.320 1.00 13.00 85 ASP B C 1
ATOM 2220 O O . ASP B 1 85 ? 12.243 22.463 21.404 1.00 13.12 85 ASP B O 1
ATOM 2225 N N . ILE B 1 86 ? 10.421 21.239 20.936 1.00 12.14 86 ILE B N 1
ATOM 2226 C CA . ILE B 1 86 ? 11.222 20.031 20.713 1.00 12.12 86 ILE B CA 1
ATOM 2227 C C . ILE B 1 86 ? 12.353 20.211 19.677 1.00 14.17 86 ILE B C 1
ATOM 2228 O O . ILE B 1 86 ? 13.405 19.590 19.781 1.00 15.19 86 ILE B O 1
ATOM 2233 N N . GLU B 1 87 ? 12.143 21.138 18.725 1.00 14.81 87 GLU B N 1
ATOM 2234 C CA . GLU B 1 87 ? 13.203 21.388 17.726 1.00 16.65 87 GLU B CA 1
ATOM 2235 C C . GLU B 1 87 ? 14.453 22.110 18.300 1.00 16.71 87 GLU B C 1
ATOM 2236 O O . GLU B 1 87 ? 15.503 22.143 17.655 1.00 17.55 87 GLU B O 1
ATOM 2242 N N A GLU B 1 88 ? 14.331 22.643 19.507 0.50 15.41 88 GLU B N 1
ATOM 2243 N N B GLU B 1 88 ? 14.322 22.657 19.503 0.50 15.43 88 GLU B N 1
ATOM 2244 C CA A GLU B 1 88 ? 15.420 23.383 20.143 0.50 15.87 88 GLU B CA 1
ATOM 2245 C CA B GLU B 1 88 ? 15.404 23.402 20.151 0.50 15.92 88 GLU B CA 1
ATOM 2246 C C A GLU B 1 88 ? 16.248 22.563 21.117 0.50 15.20 88 GLU B C 1
ATOM 2247 C C B GLU B 1 88 ? 16.248 22.565 21.109 0.50 15.20 88 GLU B C 1
ATOM 2248 O O A GLU B 1 88 ? 17.170 23.088 21.754 0.50 16.52 88 GLU B O 1
ATOM 2249 O O B GLU B 1 88 ? 17.186 23.083 21.727 0.50 16.52 88 GLU B O 1
ATOM 2260 N N . VAL B 1 89 ? 15.921 21.271 21.258 1.00 14.00 89 VAL B N 1
ATOM 2261 C CA . VAL B 1 89 ? 16.727 20.378 22.088 1.00 12.11 89 VAL B CA 1
ATOM 2262 C C . VAL B 1 89 ? 17.091 19.122 21.322 1.00 12.29 89 VAL B C 1
ATOM 2263 O O . VAL B 1 89 ? 16.535 18.879 20.231 1.00 14.36 89 VAL B O 1
ATOM 2267 N N . GLN B 1 90 ? 18.051 18.365 21.841 1.00 11.04 90 GLN B N 1
ATOM 2268 C CA . GLN B 1 90 ? 18.454 17.126 21.186 1.00 10.50 90 GLN B CA 1
ATOM 2269 C C . GLN B 1 90 ? 17.641 15.986 21.782 1.00 9.68 90 GLN B C 1
ATOM 2270 O O . GLN B 1 90 ? 17.593 15.844 22.989 1.00 9.99 90 GLN B O 1
ATOM 2276 N N . VAL B 1 91 ? 17.030 15.164 20.927 1.00 9.02 91 VAL B N 1
ATOM 2277 C CA . VAL B 1 91 ? 16.398 13.927 21.373 1.00 8.25 91 VAL B CA 1
ATOM 2278 C C . VAL B 1 91 ? 17.429 12.852 21.503 1.00 8.01 91 VAL B C 1
ATOM 2279 O O . VAL B 1 91 ? 17.976 12.417 20.502 1.00 10.29 91 VAL B O 1
ATOM 2283 N N . LEU B 1 92 ? 17.771 12.489 22.731 1.00 7.53 92 LEU B N 1
ATOM 2284 C CA . LEU B 1 92 ? 18.803 11.505 23.010 1.00 8.19 92 LEU B CA 1
ATOM 2285 C C . LEU B 1 92 ? 18.305 10.067 22.836 1.00 8.74 92 LEU B C 1
ATOM 2286 O O . LEU B 1 92 ? 19.060 9.173 22.406 1.00 8.04 92 LEU B O 1
ATOM 2291 N N . GLU B 1 93 ? 17.052 9.805 23.259 1.00 7.61 93 GLU B N 1
ATOM 2292 C CA . GLU B 1 93 ? 16.486 8.483 23.158 1.00 6.86 93 GLU B CA 1
ATOM 2293 C C . GLU B 1 93 ? 14.993 8.623 22.967 1.00 6.58 93 GLU B C 1
ATOM 2294 O O . GLU B 1 93 ? 14.384 9.644 23.354 1.00 7.00 93 GLU B O 1
ATOM 2300 N N . VAL B 1 94 ? 14.413 7.573 22.394 1.00 6.05 94 VAL B N 1
ATOM 2301 C CA . VAL B 1 94 ? 12.960 7.441 22.301 1.00 6.56 94 VAL B CA 1
ATOM 2302 C C . VAL B 1 94 ? 12.627 5.997 22.700 1.00 6.63 94 VAL B C 1
ATOM 2303 O O . VAL B 1 94 ? 13.246 5.085 22.174 1.00 7.19 94 VAL B O 1
ATOM 2307 N N . ILE B 1 95 ? 11.651 5.801 23.596 1.00 6.45 95 ILE B N 1
ATOM 2308 C CA . ILE B 1 95 ? 11.148 4.459 23.926 1.00 6.71 95 ILE B CA 1
ATOM 2309 C C . ILE B 1 95 ? 9.657 4.498 23.606 1.00 5.80 95 ILE B C 1
ATOM 2310 O O . ILE B 1 95 ? 8.944 5.323 24.188 1.00 6.70 95 ILE B O 1
ATOM 2315 N N . ASP B 1 96 ? 9.167 3.689 22.664 1.00 6.28 96 ASP B N 1
ATOM 2316 C CA . ASP B 1 96 ? 7.813 3.893 22.149 1.00 6.21 96 ASP B CA 1
ATOM 2317 C C . ASP B 1 96 ? 7.234 2.638 21.539 1.00 6.29 96 ASP B C 1
ATOM 2318 O O . ASP B 1 96 ? 7.956 1.633 21.340 1.00 7.56 96 ASP B O 1
ATOM 2323 N N . HIS B 1 97 ? 5.937 2.662 21.239 1.00 6.59 97 HIS B N 1
ATOM 2324 C CA . HIS B 1 97 ? 5.238 1.510 20.680 1.00 6.27 97 HIS B CA 1
ATOM 2325 C C . HIS B 1 97 ? 4.302 1.928 19.545 1.00 7.20 97 HIS B C 1
ATOM 2326 O O . HIS B 1 97 ? 3.358 1.207 19.236 1.00 8.99 97 HIS B O 1
ATOM 2333 N N . HIS B 1 98 ? 4.571 3.088 18.931 1.00 7.70 98 HIS B N 1
ATOM 2334 C CA . HIS B 1 98 ? 3.711 3.603 17.874 1.00 8.58 98 HIS B CA 1
ATOM 2335 C C . HIS B 1 98 ? 4.421 3.639 16.524 1.00 8.25 98 HIS B C 1
ATOM 2336 O O . HIS B 1 98 ? 5.662 3.432 16.413 1.00 9.27 98 HIS B O 1
ATOM 2343 N N A ARG B 1 99 ? 3.671 3.911 15.468 0.50 8.16 99 ARG B N 1
ATOM 2344 N N B ARG B 1 99 ? 3.671 3.895 15.466 0.50 6.91 99 ARG B N 1
ATOM 2345 C CA A ARG B 1 99 ? 4.260 4.205 14.163 0.50 8.94 99 ARG B CA 1
ATOM 2346 C CA B ARG B 1 99 ? 4.278 4.181 14.174 0.50 6.97 99 ARG B CA 1
ATOM 2347 C C A ARG B 1 99 ? 5.185 5.432 14.241 0.50 8.63 99 ARG B C 1
ATOM 2348 C C B ARG B 1 99 ? 5.226 5.390 14.279 0.50 6.86 99 ARG B C 1
ATOM 2349 O O A ARG B 1 99 ? 5.030 6.277 15.131 0.50 9.26 99 ARG B O 1
ATOM 2350 O O B ARG B 1 99 ? 5.082 6.209 15.195 0.50 6.56 99 ARG B O 1
ATOM 2365 N N . ILE B 1 100 ? 6.147 5.505 13.322 1.00 7.83 100 ILE B N 1
ATOM 2366 C CA . ILE B 1 100 ? 7.077 6.639 13.334 1.00 8.60 100 ILE B CA 1
ATOM 2367 C C . ILE B 1 100 ? 6.666 7.623 12.241 1.00 8.35 100 ILE B C 1
ATOM 2368 O O . ILE B 1 100 ? 6.458 7.233 11.085 1.00 9.54 100 ILE B O 1
ATOM 2373 N N . ALA B 1 101 ? 6.496 8.887 12.623 1.00 9.26 101 ALA B N 1
ATOM 2374 C CA . ALA B 1 101 ? 6.167 9.892 11.612 1.00 9.98 101 ALA B CA 1
ATOM 2375 C C . ALA B 1 101 ? 6.483 11.246 12.183 1.00 10.50 101 ALA B C 1
ATOM 2376 O O . ALA B 1 101 ? 6.551 11.416 13.396 1.00 9.84 101 ALA B O 1
ATOM 2378 N N . ASN B 1 102 ? 6.640 12.251 11.332 1.00 10.95 102 ASN B N 1
ATOM 2379 C CA . ASN B 1 102 ? 6.848 13.628 11.815 1.00 11.18 102 ASN B CA 1
ATOM 2380 C C . ASN B 1 102 ? 8.002 13.685 12.826 1.00 10.03 102 ASN B C 1
ATOM 2381 O O . ASN B 1 102 ? 7.906 14.359 13.847 1.00 9.74 102 ASN B O 1
ATOM 2386 N N . PHE B 1 103 ? 9.087 12.970 12.514 1.00 9.66 103 PHE B N 1
ATOM 2387 C CA . PHE B 1 103 ? 10.179 12.798 13.483 1.00 9.70 103 PHE B CA 1
ATOM 2388 C C . PHE B 1 103 ? 11.468 12.597 12.741 1.00 9.18 103 PHE B C 1
ATOM 2389 O O . PHE B 1 103 ? 11.573 11.669 11.934 1.00 10.52 103 PHE B O 1
ATOM 2397 N N . GLU B 1 104 ? 12.453 13.444 13.011 1.00 9.39 104 GLU B N 1
ATOM 2398 C CA . GLU B 1 104 ? 13.794 13.284 12.434 1.00 10.33 104 GLU B CA 1
ATOM 2399 C C . GLU B 1 104 ? 14.803 13.728 13.443 1.00 9.77 104 GLU B C 1
ATOM 2400 O O . GLU B 1 104 ? 14.496 14.557 14.306 1.00 11.06 104 GLU B O 1
ATOM 2406 N N . THR B 1 105 ? 16.016 13.203 13.345 1.00 9.44 105 THR B N 1
ATOM 2407 C CA . THR B 1 105 ? 17.099 13.661 14.204 1.00 9.56 105 THR B CA 1
ATOM 2408 C C . THR B 1 105 ? 18.287 14.064 13.330 1.00 9.06 105 THR B C 1
ATOM 2409 O O . THR B 1 105 ? 18.506 13.541 12.252 1.00 10.76 105 THR B O 1
ATOM 2413 N N . ALA B 1 106 ? 19.099 14.973 13.846 1.00 10.40 106 ALA B N 1
ATOM 2414 C CA . ALA B 1 106 ? 20.346 15.337 13.204 1.00 11.43 106 ALA B CA 1
ATOM 2415 C C . ALA B 1 106 ? 21.437 14.327 13.481 1.00 11.40 106 ALA B C 1
ATOM 2416 O O . ALA B 1 106 ? 22.348 14.166 12.664 1.00 12.87 106 ALA B O 1
ATOM 2418 N N . GLU B 1 107 ? 21.400 13.677 14.641 1.00 11.11 107 GLU B N 1
ATOM 2419 C CA . GLU B 1 107 ? 22.456 12.787 15.102 1.00 11.87 107 GLU B CA 1
ATOM 2420 C C . GLU B 1 107 ? 21.887 11.401 15.410 1.00 10.89 107 GLU B C 1
ATOM 2421 O O . GLU B 1 107 ? 20.667 11.237 15.603 1.00 10.50 107 GLU B O 1
ATOM 2427 N N . PRO B 1 108 ? 22.759 10.390 15.509 1.00 9.96 108 PRO B N 1
ATOM 2428 C CA . PRO B 1 108 ? 22.304 9.080 15.993 1.00 10.53 108 PRO B CA 1
ATOM 2429 C C . PRO B 1 108 ? 21.721 9.195 17.388 1.00 9.85 108 PRO B C 1
ATOM 2430 O O . PRO B 1 108 ? 21.923 10.164 18.148 1.00 11.38 108 PRO B O 1
ATOM 2434 N N . LEU B 1 109 ? 20.939 8.193 17.732 1.00 9.44 109 LEU B N 1
ATOM 2435 C CA . LEU B 1 109 ? 20.281 8.160 19.048 1.00 8.79 109 LEU B CA 1
ATOM 2436 C C . LEU B 1 109 ? 19.991 6.713 19.446 1.00 8.55 109 LEU B C 1
ATOM 2437 O O . LEU B 1 109 ? 20.152 5.779 18.638 1.00 9.32 109 LEU B O 1
ATOM 2442 N N . TYR B 1 110 ? 19.491 6.550 20.678 1.00 8.18 110 TYR B N 1
ATOM 2443 C CA . TYR B 1 110 ? 18.962 5.250 21.108 1.00 7.85 110 TYR B CA 1
ATOM 2444 C C . TYR B 1 110 ? 17.461 5.257 20.834 1.00 7.06 110 TYR B C 1
ATOM 2445 O O . TYR B 1 110 ? 16.718 5.972 21.504 1.00 9.59 110 TYR B O 1
ATOM 2454 N N . TYR B 1 111 ? 17.010 4.579 19.782 1.00 7.16 111 TYR B N 1
ATOM 2455 C CA . TYR B 1 111 ? 15.581 4.566 19.445 1.00 8.20 111 TYR B CA 1
ATOM 2456 C C . TYR B 1 111 ? 15.103 3.167 19.633 1.00 7.08 111 TYR B C 1
ATOM 2457 O O . TYR B 1 111 ? 15.681 2.249 19.036 1.00 10.01 111 TYR B O 1
ATOM 2466 N N . ARG B 1 112 ? 14.165 2.972 20.567 1.00 7.27 112 ARG B N 1
ATOM 2467 C CA . ARG B 1 112 ? 13.643 1.648 20.806 1.00 7.90 112 ARG B CA 1
ATOM 2468 C C . ARG B 1 112 ? 12.127 1.663 20.715 1.00 7.76 112 ARG B C 1
ATOM 2469 O O . ARG B 1 112 ? 11.433 2.094 21.664 1.00 8.82 112 ARG B O 1
ATOM 2477 N N . ALA B 1 113 ? 11.638 1.141 19.598 1.00 8.43 113 ALA B N 1
ATOM 2478 C CA . ALA B 1 113 ? 10.207 0.907 19.466 1.00 8.33 113 ALA B CA 1
ATOM 2479 C C . ALA B 1 1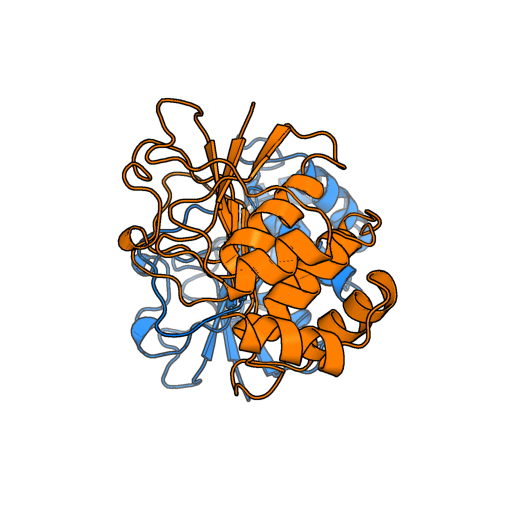13 ? 9.975 -0.560 19.323 1.00 7.45 113 ALA B C 1
ATOM 2480 O O . ALA B 1 113 ? 10.744 -1.268 18.659 1.00 8.08 113 ALA B O 1
ATOM 2482 N N . GLU B 1 114 ? 8.937 -1.056 19.985 1.00 7.78 114 GLU B N 1
ATOM 2483 C CA . GLU B 1 114 ? 8.536 -2.432 19.813 1.00 8.26 114 GLU B CA 1
ATOM 2484 C C . GLU B 1 114 ? 7.064 -2.466 19.558 1.00 8.74 114 GLU B C 1
ATOM 2485 O O . GLU B 1 114 ? 6.317 -1.628 20.117 1.00 9.30 114 GLU B O 1
ATOM 2491 N N . PRO B 1 115 ? 6.589 -3.424 18.783 1.00 10.34 115 PRO B N 1
ATOM 2492 C CA . PRO B 1 115 ? 5.167 -3.499 18.394 1.00 11.14 115 PRO B CA 1
ATOM 2493 C C . PRO B 1 115 ? 4.317 -4.188 19.464 1.00 11.46 115 PRO B C 1
ATOM 2494 O O . PRO B 1 115 ? 3.737 -5.283 19.251 1.00 14.45 115 PRO B O 1
ATOM 2498 N N . VAL B 1 116 ? 4.309 -3.593 20.640 1.00 9.55 116 VAL B N 1
ATOM 2499 C CA . VAL B 1 116 ? 3.581 -4.075 21.790 1.00 10.01 116 VAL B CA 1
ATOM 2500 C C . VAL B 1 116 ? 2.531 -3.057 22.139 1.00 8.39 116 VAL B C 1
ATOM 2501 O O . VAL B 1 116 ? 2.466 -1.970 21.569 1.00 9.41 116 VAL B O 1
ATOM 2505 N N . GLY B 1 117 ? 1.711 -3.355 23.145 1.00 8.45 117 GLY B N 1
ATOM 2506 C CA . GLY B 1 117 ? 0.587 -2.503 23.437 1.00 8.04 117 GLY B CA 1
ATOM 2507 C C . GLY B 1 117 ? 0.869 -1.368 24.370 1.00 8.45 117 GLY B C 1
ATOM 2508 O O . GLY B 1 117 ? -0.007 -0.549 24.570 1.00 10.03 117 GLY B O 1
ATOM 2509 N N . CYS B 1 118 ? 2.057 -1.284 24.962 1.00 8.30 118 CYS B N 1
ATOM 2510 C CA . CYS B 1 118 ? 2.321 -0.298 25.992 1.00 7.43 118 CYS B CA 1
ATOM 2511 C C . CYS B 1 118 ? 3.820 -0.011 26.148 1.00 7.27 118 CYS B C 1
ATOM 2512 O O . CYS B 1 118 ? 4.623 -0.966 26.065 1.00 8.33 118 CYS B O 1
ATOM 2515 N N . THR B 1 119 ? 4.224 1.253 26.392 1.00 6.72 119 THR B N 1
ATOM 2516 C CA . THR B 1 119 ? 5.632 1.560 26.581 1.00 6.92 119 THR B CA 1
ATOM 2517 C C . THR B 1 119 ? 6.177 0.802 27.774 1.00 6.76 119 THR B C 1
ATOM 2518 O O . THR B 1 119 ? 7.333 0.385 27.794 1.00 7.02 119 THR B O 1
ATOM 2522 N N . ALA B 1 120 ? 5.359 0.652 28.839 1.00 6.54 120 ALA B N 1
ATOM 2523 C CA . ALA B 1 120 ? 5.855 0.062 30.089 1.00 7.59 120 ALA B CA 1
ATOM 2524 C C . ALA B 1 120 ? 6.264 -1.405 29.931 1.00 7.67 120 ALA B C 1
ATOM 2525 O O . ALA B 1 120 ? 7.150 -1.873 30.641 1.00 7.86 120 ALA B O 1
ATOM 2527 N N . THR B 1 121 ? 5.709 -2.081 28.926 1.00 7.01 121 THR B N 1
ATOM 2528 C CA . THR B 1 121 ? 6.130 -3.450 28.569 1.00 7.57 121 THR B CA 1
ATOM 2529 C C . THR B 1 121 ? 7.578 -3.453 28.129 1.00 7.89 121 THR B C 1
ATOM 2530 O O . THR B 1 121 ? 8.340 -4.381 28.452 1.00 9.06 121 THR B O 1
ATOM 2534 N N . ILE B 1 122 ? 7.963 -2.422 27.374 1.00 7.14 122 ILE B N 1
ATOM 2535 C CA . ILE B 1 122 ? 9.368 -2.300 26.889 1.00 7.84 122 ILE B CA 1
ATOM 2536 C C . ILE B 1 122 ? 10.259 -1.915 28.078 1.00 6.72 122 ILE B C 1
ATOM 2537 O O . ILE B 1 122 ? 11.341 -2.514 28.230 1.00 7.28 122 ILE B O 1
ATOM 2542 N N . LEU B 1 123 ? 9.788 -1.004 28.956 1.00 6.41 123 LEU B N 1
ATOM 2543 C CA . LEU B 1 123 ? 10.628 -0.626 30.078 1.00 7.55 123 LEU B CA 1
ATOM 2544 C C . LEU B 1 123 ? 10.863 -1.829 31.016 1.00 7.59 123 LEU B C 1
ATOM 2545 O O . LEU B 1 123 ? 11.920 -1.946 31.585 1.00 8.58 123 LEU B O 1
ATOM 2550 N N . ASN B 1 124 ? 9.869 -2.727 31.139 1.00 8.37 124 ASN B N 1
ATOM 2551 C CA . ASN B 1 124 ? 10.037 -3.918 31.952 1.00 8.24 124 ASN B CA 1
ATOM 2552 C C . ASN B 1 124 ? 11.222 -4.729 31.453 1.00 9.30 124 ASN B C 1
ATOM 2553 O O . ASN B 1 124 ? 12.066 -5.208 32.252 1.00 10.13 124 ASN B O 1
ATOM 2558 N N A LYS B 1 125 ? 11.278 -4.881 30.132 0.50 10.44 125 LYS B N 1
ATOM 2559 N N B LYS B 1 125 ? 11.323 -4.887 30.125 0.50 9.23 125 LYS B N 1
ATOM 2560 C CA A LYS B 1 125 ? 12.402 -5.560 29.480 0.50 10.99 125 LYS B CA 1
ATOM 2561 C CA B LYS B 1 125 ? 12.498 -5.574 29.531 0.50 8.67 125 LYS B CA 1
ATOM 2562 C C A LYS B 1 125 ? 13.744 -4.866 29.804 0.50 10.48 125 LYS B C 1
ATOM 2563 C C B LYS B 1 125 ? 13.786 -4.854 29.883 0.50 8.79 125 LYS B C 1
ATOM 2564 O O A LYS B 1 125 ? 14.745 -5.538 30.056 0.50 10.96 125 LYS B O 1
ATOM 2565 O O B LYS B 1 125 ? 14.808 -5.482 30.142 0.50 8.92 125 LYS B O 1
ATOM 2576 N N . MET B 1 126 ? 13.761 -3.532 29.786 1.00 9.15 126 MET B N 1
ATOM 2577 C CA . MET B 1 126 ? 14.966 -2.768 29.992 1.00 9.42 126 MET B CA 1
ATOM 2578 C C . MET B 1 126 ? 15.440 -2.842 31.453 1.00 8.27 126 MET B C 1
ATOM 2579 O O . MET B 1 126 ? 16.676 -2.912 31.710 1.00 9.70 126 MET B O 1
ATOM 2584 N N . TYR B 1 127 ? 14.529 -2.881 32.454 1.00 7.99 127 TYR B N 1
ATOM 2585 C CA . TYR B 1 127 ? 14.974 -3.107 33.809 1.00 8.09 127 TYR B CA 1
ATOM 2586 C C . TYR B 1 127 ? 15.715 -4.442 33.898 1.00 9.03 127 TYR B C 1
ATOM 2587 O O . TYR B 1 127 ? 16.782 -4.516 34.533 1.00 9.71 127 TYR B O 1
ATOM 2596 N N . LYS B 1 128 ? 15.186 -5.477 33.268 1.00 9.55 128 LYS B N 1
ATOM 2597 C CA . LYS B 1 128 ? 15.784 -6.794 33.379 1.00 9.59 128 LYS B CA 1
ATOM 2598 C C . LYS B 1 128 ? 17.132 -6.823 32.628 1.00 10.10 128 LYS B C 1
ATOM 2599 O O . LYS B 1 128 ? 18.116 -7.417 33.127 1.00 11.07 128 LYS B O 1
ATOM 2605 N N . GLU B 1 129 ? 17.227 -6.149 31.478 1.00 9.88 129 GLU B N 1
ATOM 2606 C CA . GLU B 1 129 ? 18.477 -6.131 30.727 1.00 10.78 129 GLU B CA 1
ATOM 2607 C C . GLU B 1 129 ? 19.603 -5.462 31.497 1.00 11.48 129 GLU B C 1
ATOM 2608 O O . GLU B 1 129 ? 20.799 -5.779 31.281 1.00 13.53 129 GLU B O 1
ATOM 2614 N N . ASN B 1 130 ? 19.229 -4.543 32.399 1.00 10.06 130 ASN B N 1
ATOM 2615 C CA . ASN B 1 130 ? 20.187 -3.786 33.161 1.00 10.69 130 ASN B CA 1
ATOM 2616 C C . ASN B 1 130 ? 20.376 -4.293 34.588 1.00 10.34 130 ASN B C 1
ATOM 2617 O O . ASN B 1 130 ? 21.110 -3.667 35.363 1.00 11.64 130 ASN B O 1
ATOM 2622 N N . ASN B 1 131 ? 19.674 -5.383 34.925 1.00 10.72 131 ASN B N 1
ATOM 2623 C CA . ASN B 1 131 ? 19.792 -6.014 36.224 1.00 10.29 131 ASN B CA 1
ATOM 2624 C C . ASN B 1 131 ? 19.475 -5.012 37.330 1.00 10.37 131 ASN B C 1
ATOM 2625 O O . ASN B 1 131 ? 20.185 -4.925 38.352 1.00 11.57 131 ASN B O 1
ATOM 2630 N N . VAL B 1 132 ? 18.370 -4.257 37.152 1.00 8.65 132 VAL B N 1
ATOM 2631 C CA . VAL B 1 132 ? 17.907 -3.306 38.152 1.00 9.40 132 VAL B CA 1
ATOM 2632 C C . VAL B 1 132 ? 16.586 -3.804 38.713 1.00 8.54 132 VAL B C 1
ATOM 2633 O O . VAL B 1 132 ? 15.616 -4.014 37.967 1.00 9.89 132 VAL B O 1
ATOM 2637 N N . LYS B 1 133 ? 16.523 -3.988 40.033 1.00 8.85 133 LYS B N 1
ATOM 2638 C CA . LYS B 1 133 ? 15.273 -4.396 40.685 1.00 9.23 133 LYS B CA 1
ATOM 2639 C C . LYS B 1 133 ? 14.177 -3.359 40.473 1.00 9.37 133 LYS B C 1
ATOM 2640 O O . LYS B 1 133 ? 14.412 -2.145 40.559 1.00 10.68 133 LYS B O 1
ATOM 2646 N N . ILE B 1 134 ? 12.976 -3.827 40.162 1.00 9.69 134 ILE B N 1
ATOM 2647 C CA . ILE B 1 134 ? 11.816 -2.901 40.050 1.00 8.99 134 ILE B CA 1
ATOM 2648 C C . ILE B 1 134 ? 11.159 -2.783 41.424 1.00 10.97 134 ILE B C 1
ATOM 2649 O O . ILE B 1 134 ? 10.678 -3.797 41.958 1.00 12.29 134 ILE B O 1
ATOM 2654 N N . GLU B 1 135 ? 11.183 -1.582 42.003 1.00 10.86 135 GLU B N 1
ATOM 2655 C CA . GLU B 1 135 ? 10.553 -1.362 43.294 1.00 12.60 135 GLU B CA 1
ATOM 2656 C C . GLU B 1 135 ? 9.040 -1.539 43.185 1.00 11.57 135 GLU B C 1
ATOM 2657 O O . GLU B 1 135 ? 8.435 -1.317 42.125 1.00 12.03 135 GLU B O 1
ATOM 2663 N N . LYS B 1 136 ? 8.401 -1.935 44.281 1.00 12.48 136 LYS B N 1
ATOM 2664 C CA . LYS B 1 136 ? 6.971 -2.176 44.330 1.00 12.02 136 LYS B CA 1
ATOM 2665 C C . LYS B 1 136 ? 6.138 -1.065 43.712 1.00 11.41 136 LYS B C 1
ATOM 2666 O O . LYS B 1 136 ? 5.266 -1.330 42.870 1.00 11.73 136 LYS B O 1
ATOM 2672 N N A GLU B 1 137 ? 6.409 0.180 44.097 0.50 11.18 137 GLU B N 1
ATOM 2673 N N B GLU B 1 137 ? 6.453 0.167 44.077 0.50 11.02 137 GLU B N 1
ATOM 2674 C CA A GLU B 1 137 ? 5.580 1.278 43.584 0.50 11.07 137 GLU B CA 1
ATOM 2675 C CA B GLU B 1 137 ? 5.677 1.316 43.623 0.50 11.07 137 GLU B CA 1
ATOM 2676 C C A GLU B 1 137 ? 5.818 1.590 42.105 0.50 10.51 137 GLU B C 1
ATOM 2677 C C B GLU B 1 137 ? 5.828 1.572 42.128 0.50 10.18 137 GLU B C 1
ATOM 2678 O O A GLU B 1 137 ? 4.879 1.999 41.418 0.50 11.00 137 GLU B O 1
ATOM 2679 O O B GLU B 1 137 ? 4.850 1.922 41.458 0.50 9.82 137 GLU B O 1
ATOM 2690 N N . ILE B 1 138 ? 7.052 1.425 41.634 1.00 9.80 138 ILE B N 1
ATOM 2691 C CA . ILE B 1 138 ? 7.349 1.562 40.201 1.00 9.34 138 ILE B CA 1
ATOM 2692 C C . ILE B 1 138 ? 6.622 0.468 39.399 1.00 8.35 138 ILE B C 1
ATOM 2693 O O . ILE B 1 138 ? 6.015 0.767 38.357 1.00 8.99 138 ILE B O 1
ATOM 2698 N N . ALA B 1 139 ? 6.651 -0.772 39.915 1.00 8.89 139 ALA B N 1
ATOM 2699 C CA . ALA B 1 139 ? 5.907 -1.849 39.289 1.00 8.74 139 ALA B CA 1
ATOM 2700 C C . ALA B 1 139 ? 4.432 -1.498 39.251 1.00 8.80 139 ALA B C 1
ATOM 2701 O O . ALA B 1 139 ? 3.770 -1.801 38.236 1.00 9.09 139 ALA B O 1
ATOM 2703 N N . GLY B 1 140 ? 3.893 -0.888 40.324 1.00 9.12 140 GLY B N 1
ATOM 2704 C CA . GLY B 1 140 ? 2.490 -0.508 40.297 1.00 9.29 140 GLY B CA 1
ATOM 2705 C C . GLY B 1 140 ? 2.169 0.508 39.208 1.00 8.62 140 GLY B C 1
ATOM 2706 O O . GLY B 1 140 ? 1.160 0.376 38.506 1.00 8.84 140 GLY B O 1
ATOM 2707 N N . LEU B 1 141 ? 3.058 1.489 39.028 1.00 8.74 141 LEU B N 1
ATOM 2708 C CA . LEU B 1 141 ? 2.840 2.447 37.937 1.00 8.63 141 LEU B CA 1
ATOM 2709 C C . LEU B 1 141 ? 2.957 1.791 36.553 1.00 7.59 141 LEU B C 1
ATOM 2710 O O . LEU B 1 141 ? 2.202 2.115 35.635 1.00 7.25 141 LEU B O 1
ATOM 2715 N N . MET B 1 142 ? 3.915 0.866 36.401 1.00 7.17 142 MET B N 1
ATOM 2716 C CA . MET B 1 142 ? 4.081 0.210 35.090 1.00 7.63 142 MET B CA 1
ATOM 2717 C C . MET B 1 142 ? 2.889 -0.692 34.758 1.00 7.02 142 MET B C 1
ATOM 2718 O O . MET B 1 142 ? 2.395 -0.718 33.629 1.00 7.63 142 MET B O 1
ATOM 2723 N N . LEU B 1 143 ? 2.378 -1.357 35.803 1.00 7.45 143 LEU B N 1
ATOM 2724 C CA . LEU B 1 143 ? 1.150 -2.175 35.665 1.00 7.81 143 LEU B CA 1
ATOM 2725 C C . LEU B 1 143 ? -0.014 -1.277 35.276 1.00 8.01 143 LEU B C 1
ATOM 2726 O O . LEU B 1 143 ? -0.799 -1.583 34.367 1.00 8.27 143 LEU B O 1
ATOM 2731 N N . SER B 1 144 ? -0.116 -0.106 35.892 1.00 8.20 144 SER B N 1
ATOM 2732 C CA . SER B 1 144 ? -1.184 0.858 35.566 1.00 8.69 144 SER B CA 1
ATOM 2733 C C . SER B 1 144 ? -1.160 1.279 34.115 1.00 8.23 144 SER B C 1
ATOM 2734 O O . SER B 1 144 ? -2.205 1.347 33.441 1.00 7.91 144 SER B O 1
ATOM 2737 N N . ALA B 1 145 ? 0.055 1.563 33.644 1.00 7.07 145 ALA B N 1
ATOM 2738 C CA . ALA B 1 145 ? 0.217 1.890 32.225 1.00 6.46 145 ALA B CA 1
ATOM 2739 C C . ALA B 1 145 ? -0.316 0.792 31.278 1.00 6.45 145 ALA B C 1
ATOM 2740 O O . ALA B 1 145 ? -1.014 1.084 30.305 1.00 7.21 145 ALA B O 1
ATOM 2742 N N . ILE B 1 146 ? 0.037 -0.457 31.570 1.00 7.17 146 ILE B N 1
ATOM 2743 C CA . ILE B 1 146 ? -0.389 -1.561 30.695 1.00 7.78 146 ILE B CA 1
ATOM 2744 C C . ILE B 1 146 ? -1.897 -1.746 30.799 1.00 7.97 146 ILE B C 1
ATOM 2745 O O . ILE B 1 146 ? -2.540 -1.937 29.763 1.00 8.11 146 ILE B O 1
ATOM 2750 N N . ILE B 1 147 ? -2.470 -1.671 32.001 1.00 8.27 147 ILE B N 1
ATOM 2751 C CA . ILE B 1 147 ? -3.948 -1.777 32.130 1.00 7.90 147 ILE B CA 1
ATOM 2752 C C . ILE B 1 147 ? -4.623 -0.661 31.315 1.00 7.98 147 ILE B C 1
ATOM 2753 O O . ILE B 1 147 ? -5.594 -0.901 30.608 1.00 9.06 147 ILE B O 1
ATOM 2758 N N . SER B 1 148 ? -4.091 0.562 31.419 1.00 8.00 148 SER B N 1
ATOM 2759 C CA . SER B 1 148 ? -4.684 1.683 30.706 1.00 7.39 148 SER B CA 1
ATOM 2760 C C . SER B 1 148 ? -4.603 1.519 29.190 1.00 8.27 148 SER B C 1
ATOM 2761 O O . SER B 1 148 ? -5.635 1.640 28.512 1.00 9.29 148 SER B O 1
ATOM 2764 N N . ASP B 1 149 ? -3.413 1.220 28.664 1.00 7.88 149 ASP B N 1
ATOM 2765 C CA . ASP B 1 149 ? -3.270 1.164 27.219 1.00 8.64 149 ASP B CA 1
ATOM 2766 C C . ASP B 1 149 ? -3.982 -0.077 26.649 1.00 9.74 149 ASP B C 1
ATOM 2767 O O . ASP B 1 149 ? -4.379 -0.070 25.483 1.00 11.69 149 ASP B O 1
ATOM 2772 N N . SER B 1 150 ? -4.101 -1.144 27.444 1.00 9.58 150 SER B N 1
ATOM 2773 C CA . SER B 1 150 ? -4.737 -2.386 26.947 1.00 9.95 150 SER B CA 1
ATOM 2774 C C . SER B 1 150 ? -6.227 -2.453 27.189 1.00 10.35 150 SER B C 1
ATOM 2775 O O . SER B 1 150 ? -6.856 -3.441 26.792 1.00 11.87 150 SER B O 1
ATOM 2778 N N . LEU B 1 151 ? -6.786 -1.458 27.881 1.00 11.57 151 LEU B N 1
ATOM 2779 C CA . LEU B 1 151 ? -8.210 -1.521 28.288 1.00 12.58 151 LEU B CA 1
ATOM 2780 C C . LEU B 1 151 ? -8.485 -2.788 29.090 1.00 12.85 151 LEU B C 1
ATOM 2781 O O . LEU B 1 151 ? -9.443 -3.557 28.794 1.00 13.27 151 LEU B O 1
ATOM 2786 N N . LEU B 1 152 ? -7.689 -3.005 30.129 1.00 12.75 152 LEU B N 1
ATOM 2787 C CA . LEU B 1 152 ? -7.773 -4.210 30.963 1.00 12.57 152 LEU B CA 1
ATOM 2788 C C . LEU B 1 152 ? -7.737 -5.462 30.074 1.00 13.90 152 LEU B C 1
ATOM 2789 O O . LEU B 1 152 ? -8.560 -6.391 30.202 1.00 14.81 152 LEU B O 1
ATOM 2794 N N . PHE B 1 153 ? -6.775 -5.480 29.164 1.00 12.13 153 PHE B N 1
ATOM 2795 C C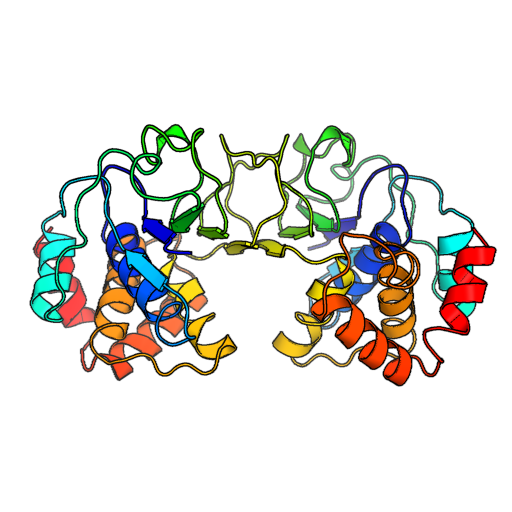A . PHE B 1 153 ? -6.448 -6.633 28.310 1.00 13.93 153 PHE B CA 1
ATOM 2796 C C . PHE B 1 153 ? -7.519 -6.948 27.297 1.00 13.94 153 PHE B C 1
ATOM 2797 O O . PHE B 1 153 ? -7.511 -8.062 26.739 1.00 17.00 153 PHE B O 1
ATOM 2805 N N . LYS B 1 154 ? -8.358 -5.964 26.997 1.00 13.69 154 LYS B N 1
ATOM 2806 C CA . LYS B 1 154 ? -9.434 -6.132 26.042 1.00 14.66 154 LYS B CA 1
ATOM 2807 C C . LYS B 1 154 ? -9.132 -5.552 24.681 1.00 14.67 154 LYS B C 1
ATOM 2808 O O . LYS B 1 154 ? -9.932 -5.754 23.752 1.00 17.04 154 LYS B O 1
ATOM 2814 N N . SER B 1 155 ? -8.031 -4.807 24.524 1.00 14.27 155 SER B N 1
ATOM 2815 C CA . SER B 1 155 ? -7.711 -4.186 23.252 1.00 15.38 155 SER B CA 1
ATOM 2816 C C . SER B 1 155 ? -6.979 -5.160 22.339 1.00 14.64 155 SER B C 1
ATOM 2817 O O . SER B 1 155 ? -6.119 -5.892 22.806 1.00 14.84 155 SER B O 1
ATOM 2820 N N A PRO B 1 156 ? -7.290 -5.224 21.044 0.50 14.99 156 PRO B N 1
ATOM 2821 N N B PRO B 1 156 ? -7.285 -5.115 21.036 0.50 15.38 156 PRO B N 1
ATOM 2822 C CA A PRO B 1 156 ? -6.432 -5.991 20.135 0.50 15.11 156 PRO B CA 1
ATOM 2823 C CA B PRO B 1 156 ? -6.502 -5.818 20.017 0.50 15.67 156 PRO B CA 1
ATOM 2824 C C A PRO B 1 156 ? -4.981 -5.496 20.013 0.50 15.62 156 PRO B C 1
ATOM 2825 C C B PRO B 1 156 ? -5.017 -5.453 19.966 0.50 15.92 156 PRO B C 1
ATOM 2826 O O A PRO B 1 156 ? -4.161 -6.226 19.454 0.50 16.17 156 PRO B O 1
ATOM 2827 O O B PRO B 1 156 ? -4.213 -6.212 19.426 0.50 16.52 156 PRO B O 1
ATOM 2834 N N . THR B 1 157 ? -4.651 -4.318 20.548 1.00 15.79 157 THR B N 1
ATOM 2835 C CA . THR B 1 157 ? -3.242 -3.893 20.600 1.00 15.78 157 THR B CA 1
ATOM 2836 C C . THR B 1 157 ? -2.460 -4.622 21.684 1.00 13.70 157 THR B C 1
ATOM 2837 O O . THR B 1 157 ? -1.228 -4.593 21.662 1.00 15.36 157 THR B O 1
ATOM 2841 N N . CYS B 1 158 ? -3.156 -5.214 22.654 1.00 13.11 158 CYS B N 1
ATOM 2842 C CA . CYS B 1 158 ? -2.513 -5.978 23.730 1.00 12.96 158 CYS B CA 1
ATOM 2843 C C . CYS B 1 158 ? -1.920 -7.273 23.183 1.00 13.38 158 CYS B C 1
ATOM 2844 O O . CYS B 1 158 ? -2.603 -8.005 22.441 1.00 17.12 158 CYS B O 1
ATOM 2847 N N . THR B 1 159 ? -0.662 -7.541 23.483 1.00 11.90 159 THR B N 1
ATOM 2848 C CA . THR B 1 159 ? 0.025 -8.732 23.023 1.00 11.59 159 THR B CA 1
ATOM 2849 C C . THR B 1 159 ? 0.318 -9.653 24.194 1.00 11.11 159 THR B C 1
ATOM 2850 O O . THR B 1 159 ? 0.181 -9.273 25.366 1.00 11.12 159 THR B O 1
ATOM 2854 N N . ASP B 1 160 ? 0.768 -10.858 23.876 1.00 12.32 160 ASP B N 1
ATOM 2855 C CA . ASP B 1 160 ? 1.193 -11.780 24.927 1.00 13.12 160 ASP B CA 1
ATOM 2856 C C . ASP B 1 160 ? 2.322 -11.189 25.748 1.00 12.32 160 ASP B C 1
ATOM 2857 O O . ASP B 1 160 ? 2.392 -11.455 26.955 1.00 12.42 160 ASP B O 1
ATOM 2862 N N . GLN B 1 161 ? 3.190 -10.371 25.132 1.00 11.23 161 GLN B N 1
ATOM 2863 C CA . GLN B 1 161 ? 4.230 -9.718 25.936 1.00 11.13 161 GLN B CA 1
ATOM 2864 C C . GLN B 1 161 ? 3.672 -8.767 26.993 1.00 9.94 161 GLN B C 1
ATOM 2865 O O . GLN B 1 161 ? 4.190 -8.672 28.107 1.00 10.64 161 GLN B O 1
ATOM 2871 N N . ASP B 1 162 ? 2.634 -8.024 26.623 1.00 9.85 162 ASP B N 1
ATOM 2872 C CA . ASP B 1 162 ? 2.015 -7.115 27.582 1.00 9.43 162 ASP B CA 1
ATOM 2873 C C . ASP B 1 162 ? 1.364 -7.875 28.717 1.00 10.29 162 ASP B C 1
ATOM 2874 O O . ASP B 1 162 ? 1.458 -7.451 29.854 1.00 10.21 162 ASP B O 1
ATOM 2879 N N . VAL B 1 163 ? 0.682 -8.975 28.392 1.00 10.60 163 VAL B N 1
ATOM 2880 C CA . VAL B 1 163 ? 0.045 -9.793 29.456 1.00 10.74 163 VAL B CA 1
ATOM 2881 C C . VAL B 1 163 ? 1.096 -10.376 30.390 1.00 10.50 163 VAL B C 1
ATOM 2882 O O . VAL B 1 163 ? 0.945 -10.328 31.631 1.00 12.01 163 VAL B O 1
ATOM 2886 N N . ALA B 1 164 ? 2.202 -10.877 29.809 1.00 10.80 164 ALA B N 1
ATOM 2887 C CA . ALA B 1 164 ? 3.256 -11.455 30.633 1.00 11.47 164 ALA B CA 1
ATOM 2888 C C . ALA B 1 164 ? 3.906 -10.371 31.536 1.00 11.22 164 ALA B C 1
ATOM 2889 O O . ALA B 1 164 ? 4.154 -10.621 32.725 1.00 11.91 164 ALA B O 1
ATOM 2891 N N . ALA B 1 165 ? 4.120 -9.162 31.001 1.00 10.17 165 ALA B N 1
ATOM 2892 C CA . ALA B 1 165 ? 4.669 -8.080 31.802 1.00 10.60 165 ALA B CA 1
ATOM 2893 C C . ALA B 1 165 ? 3.689 -7.697 32.914 1.00 9.98 165 ALA B C 1
ATOM 2894 O O . ALA B 1 165 ? 4.093 -7.518 34.075 1.00 10.42 165 ALA B O 1
ATOM 2896 N N . ALA B 1 166 ? 2.392 -7.598 32.595 1.00 9.72 166 ALA B N 1
ATOM 2897 C CA . ALA B 1 166 ? 1.414 -7.235 33.639 1.00 10.44 166 ALA B CA 1
ATOM 2898 C C . ALA B 1 166 ? 1.356 -8.280 34.761 1.00 11.88 166 ALA B C 1
ATOM 2899 O O . ALA B 1 166 ? 1.272 -7.911 35.930 1.00 11.77 166 ALA B O 1
ATOM 2901 N N . LYS B 1 167 ? 1.494 -9.567 34.417 1.00 12.28 167 LYS B N 1
ATOM 2902 C CA . LYS B 1 167 ? 1.518 -10.637 35.457 1.00 13.60 167 LYS B CA 1
ATOM 2903 C C . LYS B 1 167 ? 2.707 -10.465 36.407 1.00 11.52 167 LYS B C 1
ATOM 2904 O O . LYS B 1 167 ? 2.567 -10.535 37.645 1.00 13.62 167 LYS B O 1
ATOM 2910 N N . GLU B 1 168 ? 3.884 -10.202 35.842 1.00 12.09 168 GLU B N 1
ATOM 2911 C CA . GLU B 1 168 ? 5.095 -9.985 36.614 1.00 12.84 168 GLU B CA 1
ATOM 2912 C C . GLU B 1 168 ? 4.941 -8.770 37.524 1.00 11.68 168 GLU B C 1
ATOM 2913 O O . GLU B 1 168 ? 5.282 -8.777 38.724 1.00 12.78 168 GLU B O 1
ATOM 2919 N N . LEU B 1 169 ? 4.444 -7.688 36.922 1.00 10.09 169 LEU B N 1
ATOM 2920 C CA . LEU B 1 169 ? 4.394 -6.414 37.649 1.00 9.80 169 LEU B CA 1
ATOM 2921 C C . LEU B 1 169 ? 3.322 -6.392 38.728 1.00 10.37 169 LEU B C 1
ATOM 2922 O O . LEU B 1 169 ? 3.509 -5.760 39.760 1.00 12.22 169 LEU B O 1
ATOM 2927 N N . ALA B 1 170 ? 2.191 -7.083 38.484 1.00 10.69 170 ALA B N 1
ATOM 2928 C CA . ALA B 1 170 ? 1.181 -7.165 39.539 1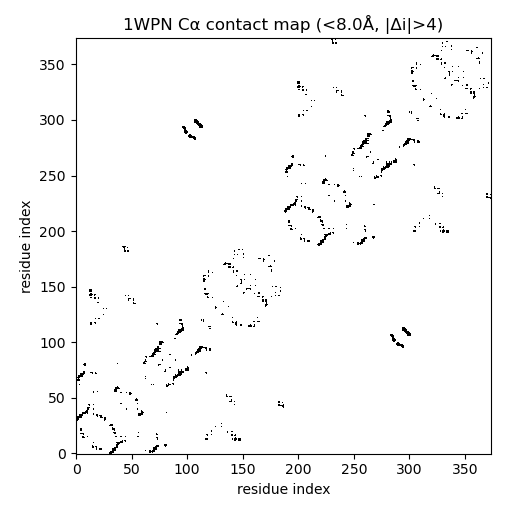.00 12.02 170 ALA B CA 1
ATOM 2929 C C . ALA B 1 170 ? 1.751 -7.906 40.762 1.00 12.23 170 ALA B C 1
ATOM 2930 O O . ALA B 1 170 ? 1.442 -7.536 41.923 1.00 14.29 170 ALA B O 1
ATOM 2932 N N . GLU B 1 171 ? 2.527 -8.964 40.519 1.00 13.58 171 GLU B N 1
ATOM 2933 C CA . GLU B 1 171 ? 3.115 -9.746 41.621 1.00 15.64 171 GLU B CA 1
ATOM 2934 C C . GLU B 1 171 ? 4.079 -8.861 42.427 1.00 14.89 171 GLU B C 1
ATOM 2935 O O . GLU B 1 171 ? 4.031 -8.790 43.674 1.00 17.82 171 GLU B O 1
ATOM 2941 N N . ILE B 1 172 ? 4.893 -8.100 41.696 1.00 13.57 172 ILE B N 1
ATOM 2942 C CA . ILE B 1 172 ? 5.833 -7.187 42.342 1.00 13.54 172 ILE B CA 1
ATOM 2943 C C . ILE B 1 172 ? 5.151 -6.083 43.117 1.00 14.17 172 ILE B C 1
ATOM 2944 O O . ILE B 1 172 ? 5.564 -5.752 44.253 1.00 16.90 172 ILE B O 1
ATOM 2949 N N . ALA B 1 173 ? 4.110 -5.506 42.525 1.00 13.39 173 ALA B N 1
ATOM 2950 C CA . ALA B 1 173 ? 3.352 -4.404 43.123 1.00 14.58 173 ALA B CA 1
ATOM 2951 C C . ALA B 1 173 ? 2.468 -4.849 44.288 1.00 16.16 173 ALA B C 1
ATOM 2952 O O . ALA B 1 173 ? 1.984 -3.976 45.035 1.00 17.99 173 ALA B O 1
ATOM 2954 N N . GLY B 1 174 ? 2.186 -6.146 44.388 1.00 15.60 174 GLY B N 1
ATOM 2955 C CA . GLY B 1 174 ? 1.325 -6.633 45.472 1.00 16.22 174 GLY B CA 1
ATOM 2956 C C . GLY B 1 174 ? -0.152 -6.410 45.263 1.00 16.24 174 GLY B C 1
ATOM 2957 O O . GLY B 1 174 ? -0.904 -6.274 46.258 1.00 19.62 174 GLY B O 1
ATOM 2958 N N . VAL B 1 175 ? -0.608 -6.359 44.015 1.00 15.48 175 VAL B N 1
ATOM 2959 C CA . VAL B 1 175 ? -2.025 -6.168 43.787 1.00 15.90 175 VAL B CA 1
ATOM 2960 C C . VAL B 1 175 ? -2.587 -7.223 42.893 1.00 15.77 175 VAL B C 1
ATOM 2961 O O . VAL B 1 175 ? -1.889 -7.889 42.129 1.00 16.85 175 VAL B O 1
ATOM 2965 N N . ASP B 1 176 ? -3.897 -7.380 42.994 1.00 16.66 176 ASP B N 1
ATOM 2966 C CA . ASP B 1 176 ? -4.636 -8.131 42.029 1.00 17.68 176 ASP B CA 1
ATOM 2967 C C . ASP B 1 176 ? -4.943 -7.213 40.864 1.00 16.72 176 ASP B C 1
ATOM 2968 O O . ASP B 1 176 ? -5.629 -6.207 41.035 1.00 16.67 176 ASP B O 1
ATOM 2973 N N . ALA B 1 177 ? -4.493 -7.598 39.677 1.00 14.21 177 ALA B N 1
ATOM 2974 C CA . ALA B 1 177 ? -4.563 -6.696 38.528 1.00 13.78 177 ALA B CA 1
ATOM 2975 C C . ALA B 1 177 ? -5.960 -6.349 38.135 1.00 13.32 177 ALA B C 1
ATOM 2976 O O . ALA B 1 177 ? -6.209 -5.244 37.681 1.00 13.23 177 ALA B O 1
ATOM 2978 N N . GLU B 1 178 ? -6.878 -7.309 38.224 1.00 12.24 178 GLU B N 1
ATOM 2979 C CA . GLU B 1 178 ? -8.249 -7.010 37.846 1.00 12.71 178 GLU B CA 1
ATOM 2980 C C . GLU B 1 178 ? -8.948 -6.052 38.811 1.00 12.81 178 GLU B C 1
ATOM 2981 O O . GLU B 1 178 ? -9.552 -5.057 38.386 1.00 12.59 178 GLU B O 1
ATOM 2987 N N . GLU B 1 179 ? -8.828 -6.325 40.102 1.00 13.96 179 GLU B N 1
ATOM 2988 C CA . GLU B 1 179 ? -9.469 -5.489 41.120 1.00 14.56 179 GLU B CA 1
ATOM 2989 C C . GLU B 1 179 ? -8.899 -4.071 41.064 1.00 14.79 179 GLU B C 1
ATOM 2990 O O . GLU B 1 179 ? -9.653 -3.094 40.988 1.00 14.87 179 GLU B O 1
ATOM 2996 N N . TYR B 1 180 ? -7.562 -3.983 41.075 1.00 12.93 180 TYR B N 1
ATOM 2997 C CA . TYR B 1 180 ? -6.917 -2.686 40.998 1.00 11.50 180 TYR B CA 1
ATOM 2998 C C . TYR B 1 180 ? -7.261 -1.989 39.660 1.00 11.61 180 TYR B C 1
ATOM 2999 O O . TYR B 1 180 ? -7.634 -0.798 39.632 1.00 11.47 180 TYR B O 1
ATOM 3008 N N . GLY B 1 181 ? -7.146 -2.723 38.554 1.00 11.19 181 GLY B N 1
ATOM 3009 C CA . GLY B 1 181 ? -7.417 -2.145 37.249 1.00 12.62 181 GLY B CA 1
ATOM 3010 C C . GLY B 1 181 ? -8.801 -1.597 37.049 1.00 12.31 181 GLY B C 1
ATOM 3011 O O . GLY B 1 181 ? -8.987 -0.526 36.451 1.00 12.85 181 GLY B O 1
ATOM 3012 N N . LEU B 1 182 ? -9.810 -2.336 37.545 1.00 11.58 182 LEU B N 1
ATOM 3013 C CA . LEU B 1 182 ? -11.159 -1.807 37.427 1.00 12.46 182 LEU B CA 1
ATOM 3014 C C . LEU B 1 182 ? -11.357 -0.522 38.237 1.00 12.32 182 LEU B C 1
ATOM 3015 O O . LEU B 1 182 ? -12.022 0.394 37.770 1.00 14.00 182 LEU B O 1
ATOM 3020 N N . ASN B 1 183 ? -10.751 -0.429 39.416 1.00 13.23 183 ASN B N 1
ATOM 3021 C CA . ASN B 1 183 ? -10.830 0.804 40.182 1.00 13.78 183 ASN B CA 1
ATOM 3022 C C . ASN B 1 183 ? -10.120 1.956 39.509 1.00 12.67 183 ASN B C 1
ATOM 3023 O O . ASN B 1 183 ? -10.628 3.083 39.478 1.00 13.61 183 ASN B O 1
ATOM 3028 N N . MET B 1 184 ? -8.965 1.673 38.921 1.00 11.55 184 MET B N 1
ATOM 3029 C CA . MET B 1 184 ? -8.188 2.709 38.227 1.00 11.18 184 MET B CA 1
ATOM 3030 C C . MET B 1 184 ? -8.971 3.196 37.026 1.00 12.04 184 MET B C 1
ATOM 3031 O O . MET B 1 184 ? -9.103 4.415 36.785 1.00 12.28 184 MET B O 1
ATOM 3036 N N . LEU B 1 185 ? -9.509 2.266 36.219 1.00 12.23 185 LEU B N 1
ATOM 3037 C CA . LEU B 1 185 ? -10.196 2.672 35.000 1.00 14.37 185 LEU B CA 1
ATOM 3038 C C . LEU B 1 185 ? -11.458 3.455 35.341 1.00 15.47 185 LEU B C 1
ATOM 3039 O O . LEU B 1 185 ? -11.776 4.443 34.678 1.00 16.74 185 LEU B O 1
ATOM 3044 N N . LYS B 1 186 ? -12.146 3.064 36.415 1.00 15.95 186 LYS B N 1
ATOM 3045 C CA . LYS B 1 186 ? -13.380 3.755 36.804 1.00 17.36 186 LYS B CA 1
ATOM 3046 C C . LYS B 1 186 ? -13.088 5.169 37.290 1.00 16.94 186 LYS B C 1
ATOM 3047 O O . LYS B 1 186 ? -13.933 6.052 37.150 1.00 17.93 186 LYS B O 1
ATOM 3053 N N . ALA B 1 187 ? -11.876 5.414 37.795 1.00 16.34 187 ALA B N 1
ATOM 3054 C CA . ALA B 1 187 ? -11.522 6.752 38.285 1.00 17.30 187 ALA B CA 1
ATOM 3055 C C . ALA B 1 187 ? -11.360 7.725 37.117 1.00 17.84 187 ALA B C 1
ATOM 3056 O O . ALA B 1 187 ? -11.401 8.928 37.303 1.00 19.07 187 ALA B O 1
ATOM 3058 N N . GLY B 1 188 ? -11.183 7.194 35.912 1.00 19.07 188 GLY B N 1
ATOM 3059 C CA . GLY B 1 188 ? -11.046 8.012 34.726 1.00 22.38 188 GLY B CA 1
ATOM 3060 C C . GLY B 1 188 ? -12.343 8.248 34.005 1.00 24.92 188 GLY B C 1
ATOM 3061 O O . GLY B 1 188 ? -13.370 7.788 34.563 1.00 27.89 188 GLY B O 1
#

Sequence (374 aa):
EKILIFGHQQNPDTDTICSAIAYADLKKNKKLGFNAEPVRLGQVNGETQYALDYFKQEESSPRLVETAANEVNGVILVDHNERQQSIKDIEEVQVLEVIDHHRIANFETAEPLYYRAEPVGCTATILNKKMYKENNVKIEKEEIAGLMLSAIIISDSLLFKSSPTCTDQDVAAAKELAEIAGVDAEEEYGLNMLKAGEKILIFGHQNPDTDTICSAIAYADLKKNKKLGFNAEPVRLGQVNGETQYALDYFKQESSPRLVETAANEVNGVILVDHNERQQSIKDIEEEVQVLEVIDHHRRIANFETAEPLYYRAEPVGCTATILNKKMYKENNVKIEKEEIAGLMLSAIISDSLLFKSPPTCTDQDVAAAKELAEIAGVDAEEYGLNMLKAG

CATH classification: 3.90.1640.10

Radius of gyration: 21.6 Å; Cα contacts (8 Å, |Δi|>4): 886; chains: 2; bounding box: 59×47×54 Å

Nearest PDB structures (foldseek):
  1wpn-assembly1_B  TM=1.004E+00  e=2.362E-40  Bacillus subtilis
  2iw4-assembly1_A  TM=1.001E+00  e=5.908E-40  Bacillus subtilis
  2haw-assembly1_B  TM=1.002E+00  e=1.919E-39  Bacillus subtilis
  1k23-assembly2_D  TM=1.003E+00  e=1.444E-37  Bacillus subtilis
  4rpa-assembly1_A  TM=9.762E-01  e=7.242E-29  Staphylococcus aureus

Solvent-accessible surface area: 16195 Å² total; per-residue (Å²): 158,68,15,0,0,0,1,24,77,134,9,43,0,0,2,0,0,0,0,15,0,7,2,25,0,18,66,101,73,68,118,76,9,41,30,1,43,25,17,157,27,63,38,24,1,70,66,0,0,88,106,9,175,46,156,44,8,101,93,10,129,45,0,39,112,72,11,106,5,0,1,0,0,2,0,2,15,96,102,68,1,4,154,14,15,121,130,16,87,15,60,21,0,0,0,16,71,84,0,0,52,11,86,15,78,98,55,2,43,0,17,0,4,68,7,1,0,0,0,3,0,0,6,65,8,0,124,91,62,145,25,164,14,67,117,61,11,0,0,0,0,0,0,0,0,0,13,33,1,100,16,54,161,16,137,81,26,42,125,79,0,71,52,4,1,165,70,0,5,149,75,2,59,28,79,14,86,121,8,0,103,62,0,45,165,45,82,177,85,20,0,0,0,1,25,76,136,9,44,0,0,2,1,0,0,0,15,0,8,2,23,2,28,67,98,71,68,125,55,10,40,30,1,42,25,16,156,18,63,36,25,0,68,61,0,0,91,102,0,160,44,154,48,7,99,91,8,136,45,0,47,114,70,14,133,6,0,1,0,0,2,1,2,15,100,110,67,0,3,167,23,15,144,120,18,90,16,62,21,0,0,0,19,69,88,0,1,52,10,95,15,83,98,58,3,45,1,16,0,4,68,8,3,1,0,0,7,0,0,6,70,8,0,110,74,63,138,23,178,16,90,102,48,12,0,0,0,0,0,0,0,0,0,14,34,2,104,29,70,166,19,140,82,24,42,127,82,0,48,49,3,3,149,65,0,11,152,70,4,66,25,83,23,111,116,7,0,66,68,0,46,154,48,83

Foldseek 3Di:
DEEEEFEFPVDDLLGFLVLVLVQVVCVVVPDHYFYAYADDYAQLNVLLCVVLVHDGGHHDQDPLVPDQEYEYEADAAQVGHRVVPVRHAHAEYQHQDDDDNHDGPDDHHYHYDQAQGSLLVVLVVCVVVVHDQALSSLSSSLSRLCRRCVNVPDPSHDPSSVVSNVVSCVNNVHDSNVSSVVSVVRD/DEEEEFEFPVDDLLGFLVLVLVQVLQVVVPHHYAYAYADDYAQLNVLLCVVLVHDGGHHDQDPLVPDQEYEYEADAAQVGHHPVPVRHAYAEYQHQDDDDNHDHPDDHHYHYDQAQGSLLVSLVVCVVVVHDQALSSLSSSLSRLCRSCVNVPDPSHDPSSVVSNVVSCVRNVHDSVVSSVVSVVSD

Organism: Bacillus subtilis (strain 168) (NCBI:txid224308)

B-factor: mean 15.91, std 8.66, range [5.46, 52.91]

InterPro domains:
  IPR001667 DDH domain [PF01368] (3-146)
  IPR004097 DHHA2 domain [PF02833] (183-306)
  IPR004097 DHHA2 domain [SM01131] (181-307)
  IPR022934 Manganese-dependent inorganic pyrophosphatase, probable [MF_00207] (3-309)
  IPR038222 DHHA2 domain superfamily [G3DSA:3.10.310.20] (191-309)
  IPR038763 DHH phosphoesterase superfamily [SSF64182] (1-306)

Secondary structure (DSSP, 8-state):
--EEEE--SS--HHHHHHHHHH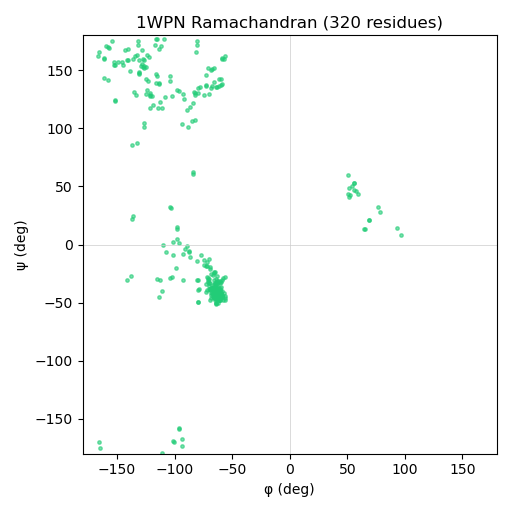HHHHHHTT--EEEEESSPPPHHHHHHHHHTT-PPPEE-S-STTT-SEEEEES---GGGS-TTGGGSEEEEEEE-S---S---SS--EEEE-SSS-HHHHHHHHHHHTT-PPPHHHHHHHHHHHHHHHTTTTSTT--HHHHHHHHHHHHHHTS-HHHHHHHHHHH-/--EEEE--SS--HHHHHHHHHHHHHHHHTT--EEEEESS---HHHHHHHHHTT-PPPEE-S-STTT-SEEEEES---GGGS-TTGGGSEEEEEEE-S---S---SS--EEEE-SSS-HHHHHHHHHHHTT----HHHHHHHHHHHHHHHTTTTSTT--HHHHHHHHHHHHHHTS-HHHHHHHHHHH-